Protein AF-0000000080322362 (afdb_homodimer)

pLDDT: mean 97.37, std 2.33, range [83.12, 98.94]

InterPro domains:
  IPR000878 Tetrapyrrole methylase [PF00590] (1-185)
  IPR012382 Precorrin-2 C(20)-methyltransferase [PIRSF036427] (1-195)
  IPR012382 Precorrin-2 C(20)-methyltransferase [cd11645] (5-193)
  IPR014777 Tetrapyrrole methylase, subdomain 1 [G3DSA:3.40.1010.10] (1-113)
  IPR035996 Tetrapyrrole methylase superfamily [SSF53790] (1-180)

Foldseek 3Di:
DEEEAECEAQALVQGDPVNLVLLQPFPAEEEEDDSQVVSSCVRPVHHHYDYQDPPCNLVSLLVVLVVCLPQQVPTGYYYYYYFFCVPPHSVVSNVVSSCVVHVPRDYYYDGGHHPVRVVCVVVVNDDPDDDDDADPVGDDDFKDKDAQCQQQVVVCVVLVVVPWDKWKWAQVVHPPTDIGDTDRGGGSRMMIMTGD/DEEEAECEAQALVQGDPVNLVLLQPFPAEEEEDDSQVVSSCVRPVHHHYDYQDPPCNLVSLLVVLVVCLPQQVPTGYYYYYYFFCVPPHSVVSNVVSSCVVHVPRDYYYDGGHHPVRVVCVVVVHDDPDDDDDADPVGDDDFKDKDAQCQQQVVVCVVLVVVVWDKWKWAQVVHPPTDIGDTDRGGGSRMMMMTGD

Sequence (392 aa):
MLYGVSIGPGDPKLLTVRAVEVIRGADEVIVPGKLAERVVREYRRDVRVVEFPMGRADEVVAELSEELAERCISEDVAFCALGDVMFFSTFQDIFREVRRRNPSAPVEMIPGVPSFTAVFSKIGVFVDAPLRMVTQDEWEERFVVVMKAKNSGEIAEKLEELGFRVVEAEKMYMDGEYIGKPKEKSSYFTLVVGWRMLYGVSIGPGDPKLLTVRAVEVIRGADEVIVPGKLAERVVREYRRDVRVVEFPMGRADEVVAELSEELAERCISEDVAFCALGDVMFFSTFQDIFREVRRRNPSAPVEMIPGVPSFTAVFSKIGVFVDAPLRMVTQDEWEERFVVVMKAKNSGEIAEKLEELGFRVVEAEKMYMDGEYIGKPKEKSSYFTLVVGWR

Radius of gyration: 20.66 Å; Cα contacts (8 Å, |Δi|>4): 965; chains: 2; bounding box: 49×57×48 Å

Solvent-accessible surface area (backbone atoms only — not comparable to full-atom values): 19192 Å² total; per-residue (Å²): 45,35,31,40,27,9,41,5,52,40,35,58,46,44,20,18,45,47,41,51,52,49,59,60,66,34,77,40,38,34,20,67,34,66,69,34,40,61,32,47,45,78,69,36,80,80,61,46,74,42,72,69,50,89,93,43,38,67,57,46,37,53,54,51,17,58,53,44,36,59,44,17,70,83,35,39,35,31,42,36,34,62,14,21,35,44,50,72,34,75,54,50,59,32,50,53,49,16,39,71,74,25,76,77,51,47,71,47,56,41,61,28,22,32,50,86,64,40,48,32,40,74,71,69,50,73,42,81,60,12,38,35,41,27,39,73,88,40,75,64,75,29,31,38,32,29,33,55,19,35,50,27,32,62,54,42,52,57,42,40,75,72,60,27,50,67,38,22,37,30,33,56,62,39,88,77,55,45,75,43,76,56,41,73,70,51,52,66,59,16,35,34,40,31,40,95,45,33,32,40,27,8,40,4,52,41,37,57,46,45,19,18,45,48,40,51,53,47,60,61,65,34,76,41,37,36,19,66,35,67,70,34,40,62,33,48,44,79,68,36,80,81,61,45,74,43,73,70,50,87,96,42,37,65,58,46,38,53,53,51,18,59,53,45,37,59,46,16,72,82,34,37,35,31,41,36,34,62,14,20,36,45,51,74,34,74,54,50,59,33,51,52,48,17,40,70,76,25,76,77,49,47,70,47,55,40,61,28,23,32,52,85,62,41,47,32,40,76,70,69,50,71,41,79,60,12,37,34,41,28,39,73,88,40,76,64,76,30,31,38,34,28,33,55,19,32,49,24,30,64,54,42,52,57,42,40,75,73,59,26,49,66,39,23,38,28,32,56,62,39,89,78,54,45,74,44,74,54,42,72,70,50,54,67,58,16,36,35,40,32,39,96

Nearest PDB structures (foldseek):
  1pjq-assembly1_A  TM=5.247E-01  e=2.764E-10  Salmonella enterica subsp. enterica serovar Typhimurium
  1pjt-assembly1_A  TM=5.081E-01  e=4.865E-09  Salmonella enterica subsp. enterica serovar Typhimurium
  6pr4-assembly1_B  TM=5.153E-01  e=2.246E-08  Salmonella enterica subsp. enterica serovar Typhimurium
  1pjq-assembly1_B  TM=4.805E-01  e=2.742E-09  Salmonella enterica subsp. enterica serovar Typhimurium
  1s4d-assembly3_F  TM=5.288E-01  e=3.986E-08  Pseudomonas denitrificans (nom. rej.)

Structure (mmCIF, N/CA/C/O backbone):
data_AF-0000000080322362-model_v1
#
loop_
_entity.id
_entity.type
_entity.pdbx_description
1 polymer 'Precorrin-2 methylase'
#
loop_
_atom_site.group_PDB
_atom_site.id
_atom_site.type_symbol
_atom_site.label_atom_id
_atom_site.label_alt_id
_atom_site.label_comp_id
_atom_site.label_asym_id
_atom_site.label_entity_id
_atom_site.label_seq_id
_atom_site.pdbx_PDB_ins_code
_atom_site.Cartn_x
_atom_site.Cartn_y
_atom_site.Cartn_z
_atom_site.occupancy
_atom_site.B_iso_or_equiv
_atom_site.auth_seq_id
_atom_site.auth_comp_id
_atom_site.auth_asym_id
_atom_site.auth_atom_id
_atom_site.pdbx_PDB_model_num
ATOM 1 N N . MET A 1 1 ? 8.195 13.789 18.906 1 97.56 1 MET A N 1
ATOM 2 C CA . MET A 1 1 ? 8.07 13.391 17.5 1 97.56 1 MET A CA 1
ATOM 3 C C . MET A 1 1 ? 6.602 13.273 17.109 1 97.56 1 MET A C 1
ATOM 5 O O . MET A 1 1 ? 5.781 12.781 17.891 1 97.56 1 MET A O 1
ATOM 9 N N . LEU A 1 2 ? 6.242 13.844 16.016 1 98.69 2 LEU A N 1
ATOM 10 C CA . LEU A 1 2 ? 4.934 13.609 15.406 1 98.69 2 LEU A CA 1
ATOM 11 C C . LEU A 1 2 ? 4.996 12.461 14.406 1 98.69 2 LEU A C 1
ATOM 13 O O . LEU A 1 2 ? 5.789 12.492 13.461 1 98.69 2 LEU A O 1
ATOM 17 N N . TYR A 1 3 ? 4.184 11.438 14.633 1 98.88 3 TYR A 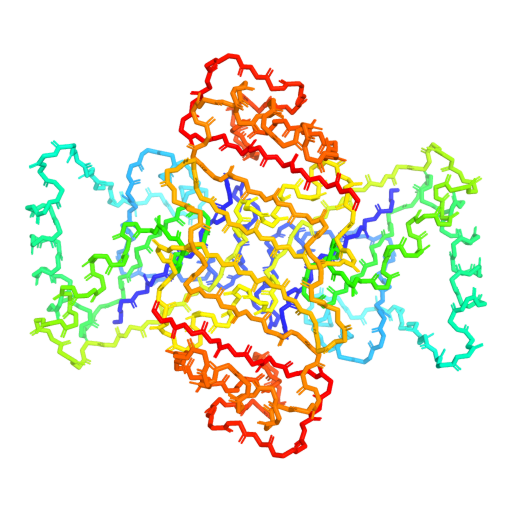N 1
ATOM 18 C CA . TYR A 1 3 ? 4.082 10.312 13.719 1 98.88 3 TYR A CA 1
ATOM 19 C C . TYR A 1 3 ? 2.803 10.391 12.891 1 98.88 3 TYR A C 1
ATOM 21 O O . TYR A 1 3 ? 1.707 10.508 13.445 1 98.88 3 TYR A O 1
ATOM 29 N N . GLY A 1 4 ? 2.93 10.469 11.594 1 98.81 4 GLY A N 1
ATOM 30 C CA . GLY A 1 4 ? 1.824 10.094 10.727 1 98.81 4 GLY A CA 1
ATOM 31 C C . GLY A 1 4 ? 1.734 8.602 10.492 1 98.81 4 GLY A C 1
ATOM 32 O O . GLY A 1 4 ? 2.576 8.023 9.797 1 98.81 4 GLY A O 1
ATOM 33 N N . VAL A 1 5 ? 0.712 7.941 11 1 98.94 5 VAL A N 1
ATOM 34 C CA . VAL A 1 5 ? 0.651 6.484 11.008 1 98.94 5 VAL A CA 1
ATOM 35 C C . VAL A 1 5 ? -0.468 6.012 10.086 1 98.94 5 VAL A C 1
ATOM 37 O O . VAL A 1 5 ? -1.621 6.418 10.234 1 98.94 5 VAL A O 1
ATOM 40 N N . SER A 1 6 ? -0.124 5.16 9.141 1 98.94 6 SER A N 1
ATOM 41 C CA . SER A 1 6 ? -1.104 4.523 8.258 1 98.94 6 SER A CA 1
ATOM 42 C C . SER A 1 6 ? -1.713 3.289 8.914 1 98.94 6 SER A C 1
ATOM 44 O O . SER A 1 6 ? -0.99 2.406 9.383 1 98.94 6 SER A O 1
ATOM 46 N N . ILE A 1 7 ? -3.029 3.234 8.898 1 98.88 7 ILE A N 1
ATOM 47 C CA . ILE A 1 7 ? -3.621 2.125 9.641 1 98.88 7 ILE A CA 1
ATOM 48 C C . ILE A 1 7 ? -4.391 1.217 8.688 1 98.88 7 ILE A C 1
ATOM 50 O O . ILE A 1 7 ? -5.199 0.392 9.117 1 98.88 7 ILE A O 1
ATOM 54 N N . GLY A 1 8 ? -4.164 1.37 7.367 1 98.62 8 GLY A N 1
ATOM 55 C CA . GLY A 1 8 ? -4.711 0.455 6.379 1 98.62 8 GLY A CA 1
ATOM 56 C C . GLY A 1 8 ? -6.176 0.711 6.078 1 98.62 8 GLY A C 1
ATOM 57 O O . GLY A 1 8 ? -6.738 1.718 6.516 1 98.62 8 GLY A O 1
ATOM 58 N N . PRO A 1 9 ? -6.766 -0.18 5.363 1 98.38 9 PRO A N 1
ATOM 59 C CA . PRO A 1 9 ? -8.078 0.1 4.77 1 98.38 9 PRO A CA 1
ATOM 60 C C . PRO A 1 9 ? -9.227 -0.178 5.734 1 98.38 9 PRO A C 1
ATOM 62 O O . PRO A 1 9 ? -10.375 0.187 5.453 1 98.38 9 PRO A O 1
ATOM 65 N N . GLY A 1 10 ? -8.961 -0.815 6.859 1 98.19 10 GLY A N 1
ATOM 66 C CA . GLY A 1 10 ? -10.086 -1.022 7.754 1 98.19 10 GLY A CA 1
ATOM 67 C C . GLY A 1 10 ? -9.883 -2.178 8.719 1 98.19 10 GLY A C 1
ATOM 68 O O . GLY A 1 10 ? -10.281 -2.104 9.883 1 98.19 10 GLY A O 1
ATOM 69 N N . ASP A 1 11 ? -9.32 -3.277 8.234 1 98.5 11 ASP A N 1
ATOM 70 C CA . ASP A 1 11 ? -9 -4.434 9.07 1 98.5 11 ASP A CA 1
ATOM 71 C C . ASP A 1 11 ? -7.801 -4.148 9.969 1 98.5 11 ASP A C 1
ATOM 73 O O . ASP A 1 11 ? -6.699 -3.889 9.477 1 98.5 11 ASP A O 1
ATOM 77 N N . PRO A 1 12 ? -7.996 -4.246 11.281 1 98.69 12 PRO A N 1
ATOM 78 C CA . PRO A 1 12 ? -6.879 -3.957 12.188 1 98.69 12 PRO A CA 1
ATOM 79 C C . PRO A 1 12 ? -5.668 -4.852 11.93 1 98.69 12 PRO A C 1
ATOM 81 O O . PRO A 1 12 ? -4.539 -4.473 12.25 1 98.69 12 PRO A O 1
ATOM 84 N N . LYS A 1 13 ? -5.855 -5.945 11.312 1 98.75 13 LYS A N 1
ATOM 85 C CA . LYS A 1 13 ? -4.75 -6.867 11.078 1 98.75 13 LYS A CA 1
ATOM 86 C C . LYS A 1 13 ? -3.916 -6.426 9.875 1 98.75 13 LYS A C 1
ATOM 88 O O . LYS A 1 13 ? -2.857 -6.996 9.602 1 98.75 13 LYS A O 1
ATOM 93 N N . LEU A 1 14 ? -4.391 -5.363 9.219 1 98.88 14 LEU A N 1
ATOM 94 C CA . LEU A 1 14 ? -3.637 -4.887 8.062 1 98.88 14 LEU A CA 1
ATOM 95 C C . LEU A 1 14 ? -2.768 -3.691 8.43 1 98.88 14 LEU A C 1
ATOM 97 O O . LEU A 1 14 ? -2.178 -3.051 7.559 1 98.88 14 LEU A O 1
ATOM 101 N N . LEU A 1 15 ? -2.672 -3.352 9.75 1 98.94 15 LEU A N 1
ATOM 102 C CA . LEU A 1 15 ? -1.621 -2.451 10.211 1 98.94 15 LEU A CA 1
ATOM 103 C C . LEU A 1 15 ? -0.253 -3.121 10.117 1 98.94 15 LEU A C 1
ATOM 105 O O . LEU A 1 15 ? -0.138 -4.336 10.305 1 98.94 15 LEU A O 1
ATOM 109 N N . THR A 1 16 ? 0.764 -2.346 9.797 1 98.94 16 THR A N 1
ATOM 110 C CA . THR A 1 16 ? 2.123 -2.873 9.836 1 98.94 16 THR A CA 1
ATOM 111 C C . THR A 1 16 ? 2.586 -3.068 11.281 1 98.94 16 THR A C 1
ATOM 113 O O . THR A 1 16 ? 2.039 -2.461 12.203 1 98.94 16 THR A O 1
ATOM 116 N N . VAL A 1 17 ? 3.561 -3.869 11.43 1 98.94 17 VAL A N 1
ATOM 117 C CA . VAL A 1 17 ? 4.18 -4.066 12.734 1 98.94 17 VAL A CA 1
ATOM 118 C C . VAL A 1 17 ? 4.688 -2.732 13.273 1 98.94 17 VAL A C 1
ATOM 120 O O . VAL A 1 17 ? 4.488 -2.412 14.445 1 98.94 17 VAL A O 1
ATOM 123 N N . ARG A 1 18 ? 5.277 -1.915 12.391 1 98.94 18 ARG A N 1
ATOM 124 C CA . ARG A 1 18 ? 5.785 -0.606 12.789 1 98.94 18 ARG A CA 1
ATOM 125 C C . ARG A 1 18 ? 4.652 0.295 13.273 1 98.94 18 ARG A C 1
ATOM 127 O O . ARG A 1 18 ? 4.801 1.008 14.266 1 98.94 18 ARG A O 1
ATOM 134 N N . ALA A 1 19 ? 3.555 0.282 12.578 1 98.94 19 ALA A N 1
ATOM 135 C CA . ALA A 1 19 ? 2.402 1.08 12.992 1 98.94 19 ALA A CA 1
ATOM 136 C C . ALA A 1 19 ? 1.937 0.691 14.391 1 98.94 19 ALA A C 1
ATOM 138 O O . ALA A 1 19 ? 1.702 1.557 15.234 1 98.94 19 ALA A O 1
ATOM 139 N N . VAL A 1 20 ? 1.848 -0.595 14.617 1 98.94 20 VAL A N 1
ATOM 140 C CA . VAL A 1 20 ? 1.398 -1.097 15.914 1 98.94 20 VAL A CA 1
ATOM 141 C C . VAL A 1 20 ? 2.377 -0.666 17 1 98.94 20 VAL A C 1
ATOM 143 O O . VAL A 1 20 ? 1.965 -0.221 18.078 1 98.94 20 VAL A O 1
ATOM 146 N N . GLU A 1 21 ? 3.668 -0.773 16.75 1 98.88 21 GLU A N 1
ATOM 147 C CA . GLU A 1 21 ? 4.691 -0.363 17.719 1 98.88 21 GLU A CA 1
ATOM 148 C C . GLU A 1 21 ? 4.531 1.105 18.094 1 98.88 21 GLU A C 1
ATOM 150 O O . GLU A 1 21 ? 4.578 1.451 19.281 1 98.88 21 GLU A O 1
ATOM 155 N N . VAL A 1 22 ? 4.32 1.966 17.125 1 98.94 22 VAL A N 1
ATOM 156 C CA . VAL A 1 22 ? 4.191 3.4 17.359 1 98.94 22 VAL A CA 1
ATOM 157 C C . VAL A 1 22 ? 2.918 3.684 18.141 1 98.94 22 VAL A C 1
ATOM 159 O O . VAL A 1 22 ? 2.934 4.457 19.109 1 98.94 22 VAL A O 1
ATOM 162 N N . ILE A 1 23 ? 1.836 3.031 17.766 1 98.94 23 ILE A N 1
ATOM 163 C CA . ILE A 1 23 ? 0.546 3.236 18.406 1 98.94 23 ILE A CA 1
ATOM 164 C C . ILE A 1 23 ? 0.645 2.854 19.891 1 98.94 23 ILE A C 1
ATOM 166 O O . ILE A 1 23 ? 0.172 3.588 20.75 1 98.94 23 ILE A O 1
ATOM 170 N N . ARG A 1 24 ? 1.284 1.778 20.172 1 98.88 24 ARG A N 1
ATOM 171 C CA . ARG A 1 24 ? 1.4 1.29 21.547 1 98.88 24 ARG A CA 1
ATOM 172 C C . ARG A 1 24 ? 2.355 2.16 22.344 1 98.88 24 ARG A C 1
ATOM 174 O O . ARG A 1 24 ? 2.176 2.326 23.562 1 98.88 24 ARG A O 1
ATOM 181 N N . GLY A 1 25 ? 3.305 2.74 21.734 1 98.56 25 GLY A N 1
ATOM 182 C CA . GLY A 1 25 ? 4.391 3.391 22.453 1 98.56 25 GLY A CA 1
ATOM 183 C C . GLY A 1 25 ? 4.215 4.895 22.562 1 98.56 25 GLY A C 1
ATOM 184 O O . GLY A 1 25 ? 4.871 5.543 23.375 1 98.56 25 GLY A O 1
ATOM 185 N N . ALA A 1 26 ? 3.389 5.535 21.766 1 98.75 26 ALA A N 1
ATOM 186 C CA . ALA A 1 26 ? 3.244 6.988 21.719 1 98.75 26 ALA A CA 1
ATOM 187 C C . ALA A 1 26 ? 2.666 7.52 23.031 1 98.75 26 ALA A C 1
ATOM 189 O O . ALA A 1 26 ? 1.936 6.809 23.734 1 98.75 26 ALA A O 1
ATOM 190 N N . ASP A 1 27 ? 3.039 8.781 23.344 1 98.75 27 ASP A N 1
ATOM 191 C CA . ASP A 1 27 ? 2.455 9.445 24.5 1 98.75 27 ASP A CA 1
ATOM 192 C C . ASP A 1 27 ? 0.972 9.734 24.281 1 98.75 27 ASP A C 1
ATOM 194 O O . ASP A 1 27 ? 0.179 9.695 25.219 1 98.75 27 ASP A O 1
ATOM 198 N N . GLU A 1 28 ? 0.574 9.984 23.078 1 98.81 28 GLU A N 1
ATOM 199 C CA . GLU A 1 28 ? -0.819 10.188 22.688 1 98.81 28 GLU A CA 1
ATOM 200 C C . GLU A 1 28 ? -1.082 9.672 21.281 1 98.81 28 GLU A C 1
ATOM 202 O O . GLU A 1 28 ? -0.23 9.797 20.391 1 98.81 28 GLU A O 1
ATOM 207 N N . VAL A 1 29 ? -2.268 9.125 21.109 1 98.88 29 VAL A N 1
ATOM 208 C CA . VAL A 1 29 ? -2.74 8.68 19.797 1 98.88 29 VAL A CA 1
ATOM 209 C C . VAL A 1 29 ? -3.994 9.461 19.406 1 98.88 29 VAL A C 1
ATOM 211 O O . VAL A 1 29 ? -4.953 9.523 20.188 1 98.88 29 VAL A O 1
ATOM 214 N N . ILE A 1 30 ? -3.951 10.102 18.266 1 98.81 30 ILE A N 1
ATOM 215 C CA . ILE A 1 30 ? -5.059 10.883 17.734 1 98.81 30 ILE A CA 1
ATOM 216 C C . ILE A 1 30 ? -5.578 10.227 16.453 1 98.81 30 ILE A C 1
ATOM 218 O O . ILE A 1 30 ? -4.793 9.773 15.609 1 98.81 30 ILE A O 1
ATOM 222 N N . VAL A 1 31 ? -6.918 10.125 16.297 1 98.69 31 VAL A N 1
ATOM 223 C CA . VAL A 1 31 ? -7.52 9.57 15.086 1 98.69 31 VAL A CA 1
ATOM 224 C C . VAL A 1 31 ? -8.602 10.516 14.562 1 98.69 31 VAL A C 1
ATOM 226 O O . VAL A 1 31 ? -9.32 11.141 15.352 1 98.69 31 VAL A O 1
ATOM 229 N N . PRO A 1 32 ? -8.664 10.609 13.234 1 97.62 32 PRO A N 1
ATOM 230 C CA . PRO A 1 32 ? -9.742 11.391 12.633 1 97.62 32 PRO A CA 1
ATOM 231 C C . PRO A 1 32 ? -11.023 10.586 12.445 1 97.62 32 PRO A C 1
ATOM 233 O O . PRO A 1 32 ? -11.18 9.891 11.438 1 97.62 32 PRO A O 1
ATOM 236 N N . GLY A 1 33 ? -11.938 10.617 13.383 1 95.06 33 GLY A N 1
ATOM 237 C CA . GLY A 1 33 ? -13.258 10.031 13.203 1 95.06 33 GLY A CA 1
ATOM 238 C C . GLY A 1 33 ? -13.383 8.641 13.797 1 95.06 33 GLY A C 1
ATOM 239 O O . GLY A 1 33 ? -12.398 8.07 14.273 1 95.06 33 GLY A O 1
ATOM 240 N N . LYS A 1 34 ? -14.547 8.047 13.68 1 94.88 34 LYS A N 1
ATOM 241 C CA . LYS A 1 34 ? -14.93 6.836 14.406 1 94.88 34 LYS A CA 1
ATOM 242 C C . LYS A 1 34 ? -14.391 5.586 13.711 1 94.88 34 LYS A C 1
ATOM 244 O O . LYS A 1 34 ? -14.086 4.586 14.367 1 94.88 34 LYS A O 1
ATOM 249 N N . LEU A 1 35 ? -14.328 5.648 12.453 1 95.44 35 LEU A N 1
ATOM 250 C CA . LEU A 1 35 ? -13.836 4.469 11.75 1 95.44 35 LEU A CA 1
ATOM 251 C C . LEU A 1 35 ? -12.375 4.195 12.109 1 95.44 35 LEU A C 1
ATOM 253 O O . LEU A 1 35 ? -12.008 3.057 12.398 1 95.44 35 LEU A O 1
ATOM 257 N N . ALA A 1 36 ? -11.594 5.266 12.102 1 97.81 36 ALA A N 1
ATOM 258 C CA . ALA A 1 36 ? -10.195 5.121 12.508 1 97.81 36 ALA A CA 1
ATOM 259 C C . ALA A 1 36 ? -10.094 4.691 13.969 1 97.81 36 ALA A C 1
ATOM 261 O O . ALA A 1 36 ? -9.242 3.879 14.328 1 97.81 36 ALA A O 1
ATOM 262 N N . GLU A 1 37 ? -10.984 5.234 14.75 1 98.38 37 GLU A N 1
ATOM 263 C CA . GLU A 1 37 ? -11.016 4.859 16.156 1 98.38 37 GLU A CA 1
ATOM 264 C C . GLU A 1 37 ? -11.195 3.354 16.328 1 98.38 37 GLU A C 1
ATOM 266 O O . GLU A 1 37 ? -10.469 2.719 17.094 1 98.38 37 GLU A O 1
ATOM 271 N N . ARG A 1 38 ? -12.125 2.818 15.602 1 97.56 38 ARG A N 1
ATOM 272 C CA . ARG A 1 38 ? -12.438 1.396 15.695 1 97.56 38 ARG A CA 1
ATOM 273 C C . ARG A 1 38 ? -11.211 0.545 15.367 1 97.56 38 ARG A C 1
ATOM 275 O O . ARG A 1 38 ? -10.961 -0.468 16.031 1 97.56 38 ARG A O 1
ATOM 282 N N . VAL A 1 39 ? -10.469 0.946 14.422 1 98.56 39 VAL A N 1
ATOM 283 C CA . VAL A 1 39 ? -9.297 0.199 13.977 1 98.56 39 VAL A CA 1
ATOM 284 C C . VAL A 1 39 ? -8.195 0.285 15.031 1 98.56 39 VAL A C 1
ATOM 286 O O . VAL A 1 39 ? -7.637 -0.736 15.445 1 98.56 39 VAL A O 1
ATOM 289 N N . VAL A 1 40 ? -7.961 1.464 15.562 1 98.88 40 VAL A N 1
ATOM 290 C CA . VAL A 1 40 ? -6.82 1.733 16.438 1 98.88 40 VAL A CA 1
ATOM 291 C C . VAL A 1 40 ? -7.078 1.157 17.828 1 98.88 40 VAL A C 1
ATOM 293 O O . VAL A 1 40 ? -6.148 0.719 18.5 1 98.88 40 VAL A O 1
ATOM 296 N N . ARG A 1 41 ? -8.281 1.052 18.203 1 98.31 41 ARG A N 1
ATOM 297 C CA . ARG A 1 41 ? -8.633 0.612 19.547 1 98.31 41 ARG A CA 1
ATOM 298 C C . ARG A 1 41 ? -8.297 -0.861 19.75 1 98.31 41 ARG A C 1
ATOM 300 O O . ARG A 1 41 ? -8.242 -1.343 20.891 1 98.31 41 ARG A O 1
ATOM 307 N N . GLU A 1 42 ? -8.094 -1.545 18.672 1 98.56 42 GLU A N 1
ATOM 308 C CA . GLU A 1 42 ? -7.621 -2.922 18.781 1 98.56 42 GLU A CA 1
ATOM 309 C C . GLU A 1 42 ? -6.227 -2.98 19.391 1 98.56 42 GLU A C 1
ATOM 311 O O . GLU A 1 42 ? -5.809 -4.023 19.906 1 98.56 42 GLU A O 1
ATOM 316 N N . TYR A 1 43 ? -5.508 -1.864 19.359 1 98.75 43 TYR A N 1
ATOM 317 C CA . TYR A 1 43 ? -4.117 -1.867 19.797 1 98.75 43 TYR A CA 1
ATOM 318 C C . TYR A 1 43 ? -3.9 -0.875 20.938 1 98.75 43 TYR A C 1
ATOM 320 O O . TYR A 1 43 ? -2.896 -0.943 21.641 1 98.75 43 TYR A O 1
ATOM 328 N N . ARG A 1 44 ? -4.746 0.091 21.094 1 98.38 44 ARG A N 1
ATOM 329 C CA . ARG A 1 44 ? -4.641 1.158 22.094 1 98.38 44 ARG A CA 1
ATOM 330 C C . ARG A 1 44 ? -6.02 1.618 22.547 1 98.38 44 ARG A C 1
ATOM 332 O O . ARG A 1 44 ? -6.809 2.131 21.75 1 98.38 44 ARG A O 1
ATOM 339 N N . ARG A 1 45 ? -6.324 1.541 23.797 1 97.19 45 ARG A N 1
ATOM 340 C CA . ARG A 1 45 ? -7.648 1.863 24.312 1 97.19 45 ARG A CA 1
ATOM 341 C C . ARG A 1 45 ? -7.84 3.371 24.422 1 97.19 45 ARG A C 1
ATOM 343 O O . ARG A 1 45 ? -8.906 3.895 24.078 1 97.19 45 ARG A O 1
ATOM 350 N N . ASP A 1 46 ? -6.84 4.086 24.938 1 97.94 46 ASP A N 1
ATOM 351 C CA . ASP A 1 46 ? -6.93 5.531 25.109 1 97.94 46 ASP A CA 1
ATOM 352 C C . ASP A 1 46 ? -6.539 6.27 23.828 1 97.94 46 ASP A C 1
ATOM 354 O O . ASP A 1 46 ? -5.352 6.426 23.547 1 97.94 46 ASP A O 1
ATOM 358 N N . VAL A 1 47 ? -7.465 6.664 23.062 1 98.25 47 VAL A N 1
ATOM 359 C CA . VAL A 1 47 ? -7.262 7.348 21.781 1 98.25 47 VAL A CA 1
ATOM 360 C C . VAL A 1 47 ? -8.094 8.625 21.75 1 98.25 47 VAL A C 1
ATOM 362 O O . VAL A 1 47 ? -9.242 8.641 22.203 1 98.25 47 VAL A O 1
ATOM 365 N N . ARG A 1 48 ? -7.52 9.758 21.297 1 98.62 48 ARG A N 1
ATOM 366 C CA . ARG A 1 48 ? -8.242 11.008 21.094 1 98.62 48 ARG A CA 1
ATOM 367 C C . ARG A 1 48 ? -8.883 11.047 19.719 1 98.62 48 ARG A C 1
ATOM 369 O O . ARG A 1 48 ? -8.18 11 18.703 1 98.62 48 ARG A O 1
ATOM 376 N N . VAL A 1 49 ? -10.18 11.141 19.734 1 98.31 49 VAL A N 1
ATOM 377 C CA . VAL A 1 49 ? -10.906 11.234 18.469 1 98.31 49 VAL A CA 1
ATOM 378 C C . VAL A 1 49 ? -11.141 12.703 18.109 1 98.31 49 VAL A C 1
ATOM 380 O O . VAL A 1 49 ? -11.664 13.469 18.922 1 98.31 49 VAL A O 1
ATOM 383 N N . VAL A 1 50 ? -10.664 13.094 16.938 1 97.62 50 VAL A N 1
ATOM 384 C CA . VAL A 1 50 ? -10.883 14.445 16.438 1 97.62 50 VAL A CA 1
ATOM 385 C C . VAL A 1 50 ? -11.766 14.391 15.188 1 97.62 50 VAL A C 1
ATOM 387 O O . VAL A 1 50 ? -11.492 13.625 14.258 1 97.62 50 VAL A O 1
ATOM 390 N N . GLU A 1 51 ? -12.781 15.18 15.141 1 94.62 51 GLU A N 1
ATOM 391 C CA . GLU A 1 51 ? -13.656 15.281 13.977 1 94.62 51 GLU A CA 1
ATOM 392 C C . GLU A 1 51 ? -13.289 16.484 13.109 1 94.62 51 GLU A C 1
ATOM 394 O O . GLU A 1 51 ? -12.836 17.516 13.617 1 94.62 51 GLU A O 1
ATOM 399 N N . PHE A 1 52 ? -13.422 16.266 11.867 1 92.12 52 PHE A N 1
ATOM 400 C CA . PHE A 1 52 ? -13.18 17.344 10.906 1 92.12 52 PHE A CA 1
ATOM 401 C C . PHE A 1 52 ? -14.461 17.672 10.148 1 92.12 52 PHE A C 1
ATOM 403 O O . PHE A 1 52 ? -14.633 17.281 8.992 1 92.12 52 PHE A O 1
ATOM 410 N N . PRO A 1 53 ? -15.281 18.391 10.805 1 87.69 53 PRO A N 1
ATOM 411 C CA . PRO A 1 53 ? -16.578 18.703 10.18 1 87.69 53 PRO A CA 1
ATOM 412 C C . PRO A 1 53 ? -16.422 19.609 8.953 1 87.69 53 PRO A C 1
ATOM 414 O O . PRO A 1 53 ? -15.484 20.391 8.867 1 87.69 53 PRO A O 1
ATOM 417 N N . MET A 1 54 ? -17.453 19.438 8.133 1 83.5 54 MET A N 1
ATOM 418 C CA . MET A 1 54 ? -17.484 20.297 6.949 1 83.5 54 MET A CA 1
ATOM 419 C C . MET A 1 54 ? -17.578 21.766 7.34 1 83.5 54 MET A C 1
ATOM 421 O O . MET A 1 54 ? -18.359 22.141 8.219 1 83.5 54 MET A O 1
ATOM 425 N N . GLY A 1 55 ? -16.797 22.594 6.773 1 86.31 55 GLY A N 1
ATOM 426 C CA . GLY A 1 55 ? -16.828 24.031 7 1 86.31 55 GLY A CA 1
ATOM 427 C C . GLY A 1 55 ? -15.953 24.469 8.164 1 86.31 55 GLY A C 1
ATOM 428 O O . GLY A 1 55 ? -15.68 25.656 8.328 1 86.31 55 GLY A O 1
ATOM 429 N N . ARG A 1 56 ? -15.586 23.516 8.945 1 88.19 56 ARG A N 1
ATOM 430 C CA . ARG A 1 56 ? -14.781 23.906 10.094 1 88.19 56 ARG A CA 1
ATOM 431 C C . ARG A 1 56 ? -13.484 23.109 10.148 1 88.19 56 ARG A C 1
ATOM 433 O O . ARG A 1 56 ? -12.789 23.109 11.172 1 88.19 56 ARG A O 1
ATOM 440 N N . ALA A 1 57 ? -13.172 22.453 9.164 1 90.44 57 ALA A N 1
ATOM 441 C CA . ALA A 1 57 ? -11.977 21.625 9.133 1 90.44 57 ALA A CA 1
ATOM 442 C C . ALA A 1 57 ? -10.711 22.469 9.305 1 90.44 57 ALA A C 1
ATOM 444 O O . ALA A 1 57 ? -9.781 22.062 9.992 1 90.44 57 ALA A O 1
ATOM 445 N N . ASP A 1 58 ? -10.758 23.625 8.797 1 92.19 58 ASP A N 1
ATOM 446 C CA . ASP A 1 58 ? -9.594 24.5 8.875 1 92.19 58 ASP A CA 1
ATOM 447 C C . ASP A 1 58 ? -9.336 24.953 10.312 1 92.19 58 ASP A C 1
ATOM 449 O O . ASP A 1 58 ? -8.18 25.078 10.734 1 92.19 58 ASP A O 1
ATOM 453 N N . GLU A 1 59 ? -10.375 25.188 10.938 1 94.5 59 GLU A N 1
ATOM 454 C CA . GLU A 1 59 ? -10.25 25.594 12.336 1 94.5 59 GLU A CA 1
ATOM 455 C C . GLU A 1 59 ? -9.688 24.453 13.188 1 94.5 59 GLU A C 1
ATOM 457 O O . GLU A 1 59 ? -8.852 24.688 14.062 1 94.5 59 GLU A O 1
ATOM 462 N N . VAL A 1 60 ? -10.164 23.281 12.922 1 96.12 60 VAL A N 1
ATOM 463 C CA . VAL A 1 60 ? -9.695 22.109 13.648 1 96.12 60 VAL A CA 1
ATOM 464 C C . VAL A 1 60 ? -8.211 21.891 13.383 1 96.12 60 VAL A C 1
ATOM 466 O O . VAL A 1 60 ? -7.434 21.641 14.305 1 96.12 60 VAL A O 1
ATOM 469 N N . VAL A 1 61 ? -7.793 22.047 12.148 1 97.06 61 VAL A N 1
ATOM 470 C CA . VAL A 1 61 ? -6.395 21.891 11.758 1 97.06 61 VAL A CA 1
ATOM 471 C C . VAL A 1 61 ? -5.539 22.938 12.477 1 97.06 61 VAL A C 1
ATOM 473 O O . VAL A 1 61 ? -4.48 22.609 13.023 1 97.06 61 VAL A O 1
ATOM 476 N N . ALA A 1 62 ? -6.047 24.156 12.5 1 96.5 62 ALA A N 1
ATOM 477 C CA . ALA A 1 62 ? -5.297 25.25 13.125 1 96.5 62 ALA A CA 1
ATOM 478 C C . ALA A 1 62 ? -5.082 24.984 14.609 1 96.5 62 ALA A C 1
ATOM 480 O O . ALA A 1 62 ? -3.963 25.109 15.117 1 96.5 62 ALA A O 1
ATOM 481 N N . GLU A 1 63 ? -6.094 24.547 15.227 1 96.88 63 GLU A N 1
ATOM 482 C CA . GLU A 1 63 ? -6.02 24.297 16.656 1 96.88 63 GLU A CA 1
ATOM 483 C C . GLU A 1 63 ? -5.117 23.109 16.969 1 96.88 63 GLU A C 1
ATOM 485 O O . GLU A 1 63 ? -4.242 23.188 17.844 1 96.88 63 GLU A O 1
ATOM 490 N N . LEU A 1 64 ? -5.34 22.031 16.266 1 97.62 64 LEU A N 1
ATOM 491 C CA . LEU A 1 64 ? -4.574 20.812 16.5 1 97.62 64 LEU A CA 1
ATOM 492 C C . LEU A 1 64 ? -3.1 21.016 16.172 1 97.62 64 LEU A C 1
ATOM 494 O O . LEU A 1 64 ? -2.227 20.547 16.906 1 97.62 64 LEU A O 1
ATOM 498 N N . SER A 1 65 ? -2.826 21.719 15.102 1 97.75 65 SER A N 1
ATOM 499 C CA . SER A 1 65 ? -1.443 21.922 14.68 1 97.75 65 SER A CA 1
ATOM 500 C C . SER A 1 65 ? -0.695 22.812 15.672 1 97.75 65 SER A C 1
ATOM 502 O O . SER A 1 65 ? 0.507 22.641 15.883 1 97.75 65 SER A O 1
ATOM 504 N N . GLU A 1 66 ? -1.395 23.828 16.203 1 97.44 66 GLU A N 1
ATOM 505 C CA . GLU A 1 66 ? -0.776 24.672 17.219 1 97.44 66 GLU A CA 1
ATOM 506 C C . GLU A 1 66 ? -0.323 23.859 18.422 1 97.44 66 GLU A C 1
ATOM 508 O O . GLU A 1 66 ? 0.802 24.016 18.906 1 97.44 66 GLU A O 1
ATOM 513 N N . GLU A 1 67 ? -1.158 23 18.812 1 97.81 67 GLU A N 1
ATOM 514 C CA . GLU A 1 67 ? -0.864 22.109 19.922 1 97.81 67 GLU A CA 1
ATOM 515 C C . GLU A 1 67 ? 0.287 21.156 19.594 1 97.81 67 GLU A C 1
ATOM 517 O O . GLU A 1 67 ? 1.245 21.047 20.359 1 97.81 67 GLU A O 1
ATOM 522 N N . LEU A 1 68 ? 0.294 20.547 18.438 1 98.19 68 LEU A N 1
ATOM 523 C CA . LEU A 1 68 ? 1.234 19.5 18.062 1 98.19 68 LEU A CA 1
ATOM 524 C C . LEU A 1 68 ? 2.615 20.078 17.781 1 98.19 68 LEU A C 1
ATOM 526 O O . LEU A 1 68 ? 3.633 19.453 18.094 1 98.19 68 LEU A O 1
ATOM 530 N N . ALA A 1 69 ? 2.615 21.25 17.234 1 97.75 69 ALA A N 1
ATOM 531 C CA . ALA A 1 69 ? 3.881 21.891 16.906 1 97.75 69 ALA A CA 1
ATOM 532 C C . ALA A 1 69 ? 4.738 22.094 18.156 1 97.75 69 ALA A C 1
ATOM 534 O O . ALA A 1 69 ? 5.969 22.047 18.094 1 97.75 69 ALA A O 1
ATOM 535 N N . GLU A 1 70 ? 4.109 22.219 19.25 1 96.56 70 GLU A N 1
ATOM 536 C CA . GLU A 1 70 ? 4.816 22.391 20.516 1 96.56 70 GLU A CA 1
ATOM 537 C C . GLU A 1 70 ? 5.086 21.047 21.188 1 96.56 70 GLU A C 1
ATOM 539 O O . GLU A 1 70 ? 6.207 20.781 21.609 1 96.56 70 GLU A O 1
ATOM 544 N N . ARG A 1 71 ? 4.164 20.203 21.188 1 97.19 71 ARG A N 1
ATOM 545 C CA . ARG A 1 71 ? 4.211 18.969 21.969 1 97.19 71 ARG A CA 1
ATOM 546 C C . ARG A 1 71 ? 5.176 17.969 21.359 1 97.19 71 ARG A C 1
ATOM 548 O O . ARG A 1 71 ? 5.816 17.188 22.078 1 97.19 71 ARG A O 1
ATOM 555 N N . CYS A 1 72 ? 5.332 17.984 20.094 1 95.81 72 CYS A N 1
ATOM 556 C CA . CYS A 1 72 ? 6.059 16.906 19.422 1 95.81 72 CYS A CA 1
ATOM 557 C C . CYS A 1 72 ? 7.559 17.062 19.625 1 95.81 72 CYS A C 1
ATOM 559 O O . CYS A 1 72 ? 8.336 16.172 19.25 1 95.81 72 CYS A O 1
ATOM 561 N N . ILE A 1 73 ? 7.93 18.141 20.281 1 95.62 73 ILE A N 1
ATOM 562 C CA . ILE A 1 73 ? 9.336 18.359 20.594 1 95.62 73 ILE A CA 1
ATOM 563 C C . ILE A 1 73 ? 9.734 17.469 21.766 1 95.62 73 ILE A C 1
ATOM 565 O O . ILE A 1 73 ? 10.875 17 21.844 1 95.62 73 ILE A O 1
ATOM 569 N N . SER A 1 74 ? 8.844 17.188 22.609 1 97.06 74 SER A N 1
ATOM 570 C CA . SER A 1 74 ? 9.203 16.469 23.828 1 97.06 74 SER A CA 1
ATOM 571 C C . SER A 1 74 ? 8.336 15.227 24.031 1 97.06 74 SER A C 1
ATOM 573 O O . SER A 1 74 ? 8.594 14.414 24.922 1 97.06 74 SER A O 1
ATOM 575 N N . GLU A 1 75 ? 7.316 15.078 23.219 1 98.31 75 GLU A N 1
ATOM 576 C CA . GLU A 1 75 ? 6.387 13.961 23.312 1 98.31 75 GLU A CA 1
ATOM 577 C C . GLU A 1 75 ? 6.211 13.258 21.969 1 98.31 75 GLU A C 1
ATOM 579 O O . GLU A 1 75 ? 6.289 13.898 20.922 1 98.31 75 GLU A O 1
ATOM 584 N N . ASP A 1 76 ? 6.012 11.961 22.031 1 98.75 76 ASP A N 1
ATOM 585 C CA . ASP A 1 76 ? 5.633 11.195 20.844 1 98.75 76 ASP A CA 1
ATOM 586 C C . ASP A 1 76 ? 4.117 11.195 20.656 1 98.75 76 ASP A C 1
ATOM 588 O O . ASP A 1 76 ? 3.385 10.641 21.469 1 98.75 76 ASP A O 1
ATOM 592 N N . VAL A 1 77 ? 3.693 11.82 19.578 1 98.81 77 VAL A N 1
ATOM 593 C CA . VAL A 1 77 ? 2.27 11.859 19.25 1 98.81 77 VAL A CA 1
ATOM 594 C C . VAL A 1 77 ? 2.02 11.164 17.922 1 98.81 77 VAL A C 1
ATOM 596 O O . VAL A 1 77 ? 2.682 11.469 16.922 1 98.81 77 VAL A O 1
ATOM 599 N N . ALA A 1 78 ? 1.067 10.234 17.922 1 98.88 78 ALA A N 1
ATOM 600 C CA . ALA A 1 78 ? 0.727 9.508 16.703 1 98.88 78 ALA A CA 1
ATOM 601 C C . ALA A 1 78 ? -0.628 9.945 16.156 1 98.88 78 ALA A C 1
ATOM 603 O O . ALA A 1 78 ? -1.64 9.875 16.859 1 98.88 78 ALA A O 1
ATOM 604 N N . PHE A 1 79 ? -0.629 10.5 14.992 1 98.88 79 PHE A N 1
ATOM 605 C CA . PHE A 1 79 ? -1.858 10.734 14.242 1 98.88 79 PHE A CA 1
ATOM 606 C C . PHE A 1 79 ? -2.125 9.594 13.273 1 98.88 79 PHE A C 1
ATOM 608 O O . PHE A 1 79 ? -1.388 9.414 12.297 1 98.88 79 PHE A O 1
ATOM 615 N N . CYS A 1 80 ? -3.188 8.82 13.492 1 98.88 80 CYS A N 1
ATOM 616 C CA . CYS A 1 80 ? -3.461 7.594 12.758 1 98.88 80 CYS A CA 1
ATOM 617 C C . CYS A 1 80 ? -4.621 7.789 11.789 1 98.88 80 CYS A C 1
ATOM 619 O O . CYS A 1 80 ? -5.73 8.125 12.203 1 98.88 80 CYS A O 1
ATOM 621 N N . ALA A 1 81 ? -4.359 7.562 10.547 1 98.31 81 ALA A N 1
ATOM 622 C CA . ALA A 1 81 ? -5.387 7.766 9.523 1 98.31 81 ALA A CA 1
ATOM 623 C C . ALA A 1 81 ? -5.598 6.5 8.703 1 98.31 81 ALA A C 1
ATOM 625 O O . ALA A 1 81 ? -4.664 5.727 8.484 1 98.31 81 ALA A O 1
ATOM 626 N N . LEU A 1 82 ? -6.816 6.258 8.195 1 97.62 82 LEU A N 1
ATOM 627 C CA . LEU A 1 82 ? -7.16 5.121 7.348 1 97.62 82 LEU A CA 1
ATOM 628 C C . LEU A 1 82 ? -6.352 5.145 6.055 1 97.62 82 LEU A C 1
ATOM 630 O O . LEU A 1 82 ? -5.984 6.215 5.566 1 97.62 82 LEU A O 1
ATOM 634 N N . GLY A 1 83 ? -6.117 4.004 5.539 1 97.81 83 GLY A N 1
ATOM 635 C CA . GLY A 1 83 ? -5.324 3.877 4.332 1 97.81 83 GLY A CA 1
ATOM 636 C C . GLY A 1 83 ? -3.846 4.137 4.559 1 97.81 83 GLY A C 1
ATOM 637 O O . GLY A 1 83 ? -3.232 3.533 5.441 1 97.81 83 GLY A O 1
ATOM 638 N N . ASP A 1 84 ? -3.281 4.926 3.748 1 98.75 84 ASP A N 1
ATOM 639 C CA . ASP A 1 84 ? -1.925 5.453 3.848 1 98.75 84 ASP A CA 1
ATOM 640 C C . ASP A 1 84 ? -1.939 6.969 4.047 1 98.75 84 ASP A C 1
ATOM 642 O O . ASP A 1 84 ? -2.594 7.691 3.297 1 98.75 84 ASP A O 1
ATOM 646 N N . VAL A 1 85 ? -1.243 7.453 5.066 1 98.44 85 VAL A N 1
ATOM 647 C CA . VAL A 1 85 ? -1.314 8.836 5.527 1 98.44 85 VAL A CA 1
ATOM 648 C C . VAL A 1 85 ? -0.785 9.773 4.441 1 98.44 85 VAL A C 1
ATOM 650 O O . VAL A 1 85 ? -1.019 10.984 4.484 1 98.44 85 VAL A O 1
ATOM 653 N N . MET A 1 86 ? -0.106 9.25 3.43 1 98.81 86 MET A N 1
ATOM 654 C CA . MET A 1 86 ? 0.473 10.094 2.389 1 98.81 86 MET A CA 1
ATOM 655 C C . MET A 1 86 ? -0.534 10.344 1.272 1 98.81 86 MET A C 1
ATOM 657 O O . MET A 1 86 ? -0.307 11.195 0.406 1 98.81 86 MET A O 1
ATOM 661 N N . PHE A 1 87 ? -1.678 9.656 1.244 1 98.69 87 PHE A N 1
ATOM 662 C CA . PHE A 1 87 ? -2.59 9.695 0.108 1 98.69 87 PHE A CA 1
ATOM 663 C C . PHE A 1 87 ? -3.943 10.266 0.521 1 98.69 87 PHE A C 1
ATOM 665 O O . PHE A 1 87 ? -4.711 9.602 1.223 1 98.69 87 PHE A O 1
ATOM 672 N N . PHE A 1 88 ? -4.27 11.453 0.075 1 97.25 88 PHE A N 1
ATOM 673 C CA . PHE A 1 88 ? -5.574 12.07 0.287 1 97.25 88 PHE A CA 1
ATOM 674 C C . PHE A 1 88 ? -5.957 12.031 1.762 1 97.25 88 PHE A C 1
ATOM 676 O O . PHE A 1 88 ? -7.09 11.695 2.105 1 97.25 88 PHE A O 1
ATOM 683 N N . SER A 1 89 ? -5.039 12.344 2.58 1 96.06 89 SER A N 1
ATOM 684 C CA . SER A 1 89 ? -5.227 12.227 4.023 1 96.06 89 SER A CA 1
ATOM 685 C C . SER A 1 89 ? -5.406 13.602 4.668 1 96.06 89 SER A C 1
ATOM 687 O O . SER A 1 89 ? -4.773 14.57 4.262 1 96.06 89 SER A O 1
ATOM 689 N N . THR A 1 90 ? -6.227 13.578 5.707 1 92.31 90 THR A N 1
ATOM 690 C CA . THR A 1 90 ? -6.375 14.773 6.535 1 92.31 90 THR A CA 1
ATOM 691 C C . THR A 1 90 ? -5.059 15.117 7.227 1 92.31 90 THR A C 1
ATOM 693 O O . THR A 1 90 ? -4.789 16.281 7.516 1 92.31 90 THR A O 1
ATOM 696 N N . PHE A 1 91 ? -4.199 14.18 7.379 1 97.56 91 PHE A N 1
ATOM 697 C CA . PHE A 1 91 ? -2.922 14.391 8.047 1 97.56 91 PHE A CA 1
ATOM 698 C C . PHE A 1 91 ? -2.068 15.398 7.289 1 97.56 91 PHE A C 1
ATOM 700 O O . PHE A 1 91 ? -1.262 16.109 7.887 1 97.56 91 PHE A O 1
ATOM 707 N N . GLN A 1 92 ? -2.26 15.469 5.926 1 97.56 92 GLN A N 1
ATOM 708 C CA . GLN A 1 92 ? -1.47 16.375 5.105 1 97.56 92 GLN A CA 1
ATOM 709 C C . GLN A 1 92 ? -1.612 17.828 5.586 1 97.56 92 GLN A C 1
ATOM 711 O O . GLN A 1 92 ? -0.623 18.547 5.68 1 97.56 92 GLN A O 1
ATOM 716 N N . ASP A 1 93 ? -2.816 18.188 5.918 1 96.44 93 ASP A N 1
ATOM 717 C CA . ASP A 1 93 ? -3.076 19.562 6.375 1 96.44 93 ASP A CA 1
ATOM 718 C C . ASP A 1 93 ? -2.457 19.797 7.746 1 96.44 93 ASP A C 1
ATOM 720 O O . ASP A 1 93 ? -1.896 20.875 7.996 1 96.44 93 ASP A O 1
ATOM 724 N N . ILE A 1 94 ? -2.537 18.766 8.602 1 97.56 94 ILE A N 1
ATOM 725 C CA . ILE A 1 94 ? -1.938 18.859 9.93 1 97.56 94 ILE A CA 1
ATOM 726 C C . ILE A 1 94 ? -0.423 19 9.805 1 97.56 94 ILE A C 1
ATOM 728 O O . ILE A 1 94 ? 0.177 19.891 10.406 1 97.56 94 ILE A O 1
ATOM 732 N N . PHE A 1 95 ? 0.148 18.172 9.008 1 98.19 95 PHE A N 1
ATOM 733 C CA . PHE A 1 95 ? 1.589 18.172 8.781 1 98.19 95 PHE A CA 1
ATOM 734 C C . PHE A 1 95 ? 2.064 19.531 8.289 1 98.19 95 PHE A C 1
ATOM 736 O O . PHE A 1 95 ? 3.018 20.094 8.828 1 98.19 95 PHE A O 1
ATOM 743 N N . ARG A 1 96 ? 1.392 20.047 7.27 1 97.38 96 ARG A N 1
ATOM 744 C CA . ARG A 1 96 ? 1.796 21.312 6.664 1 97.38 96 ARG A CA 1
ATOM 745 C C . ARG A 1 96 ? 1.738 22.453 7.676 1 97.38 96 ARG A C 1
ATOM 747 O O . ARG A 1 96 ? 2.658 23.266 7.75 1 97.38 96 ARG A O 1
ATOM 754 N N . GLU A 1 97 ? 0.673 22.469 8.422 1 97.75 97 GLU A N 1
ATOM 755 C CA . GLU A 1 97 ? 0.496 23.547 9.391 1 97.75 97 GLU A CA 1
ATOM 756 C C . GLU A 1 97 ? 1.481 23.422 10.547 1 97.75 97 GLU A C 1
ATOM 758 O O . GLU A 1 97 ? 2.025 24.422 11.023 1 97.75 97 GLU A O 1
ATOM 763 N N . VAL A 1 98 ? 1.794 22.172 11 1 98.06 98 VAL A N 1
ATOM 764 C CA . VAL A 1 98 ? 2.787 21.938 12.047 1 98.06 98 VAL A CA 1
ATOM 765 C C . VAL A 1 98 ? 4.156 22.422 11.57 1 98.06 98 VAL A C 1
ATOM 767 O O . VAL A 1 98 ? 4.863 23.125 12.289 1 98.06 98 VAL A O 1
ATOM 770 N N . ARG A 1 99 ? 4.461 22.031 10.328 1 96.81 99 ARG A N 1
ATOM 771 C CA . ARG A 1 99 ? 5.758 22.406 9.766 1 96.81 99 ARG A CA 1
ATOM 772 C C . ARG A 1 99 ? 5.863 23.922 9.617 1 96.81 99 ARG A C 1
ATOM 774 O O . ARG A 1 99 ? 6.938 24.484 9.812 1 96.81 99 ARG A O 1
ATOM 781 N N . ARG A 1 100 ? 4.785 24.547 9.234 1 97.19 100 ARG A N 1
ATOM 782 C CA . ARG A 1 100 ? 4.758 26 9.102 1 97.19 100 ARG A CA 1
ATOM 783 C C . ARG A 1 100 ? 5.023 26.672 10.445 1 97.19 100 ARG A C 1
ATOM 785 O O . ARG A 1 100 ? 5.781 27.641 10.516 1 97.19 100 ARG A O 1
ATOM 792 N N . ARG A 1 101 ? 4.508 26.141 11.477 1 97.19 101 ARG A N 1
ATOM 793 C CA . ARG A 1 101 ? 4.602 26.719 12.812 1 97.19 101 ARG A CA 1
ATOM 794 C C . ARG A 1 101 ? 5.949 26.406 13.453 1 97.19 101 ARG A C 1
ATOM 796 O O . ARG A 1 101 ? 6.504 27.234 14.188 1 97.19 101 ARG A O 1
ATOM 803 N N . ASN A 1 102 ? 6.398 25.188 13.195 1 97.5 102 ASN A N 1
ATOM 804 C CA . ASN A 1 102 ? 7.672 24.719 13.742 1 97.5 102 ASN A CA 1
ATOM 805 C C . ASN A 1 102 ? 8.445 23.891 12.719 1 97.5 102 ASN A C 1
ATOM 807 O O . ASN A 1 102 ? 8.367 22.656 12.734 1 97.5 102 ASN A O 1
ATOM 811 N N . PRO A 1 103 ? 9.242 24.531 11.945 1 95.81 103 PRO A N 1
ATOM 812 C CA . PRO A 1 103 ? 9.969 23.844 10.875 1 95.81 103 PRO A CA 1
ATOM 813 C C . PRO A 1 103 ? 10.906 22.75 11.391 1 95.81 103 PRO A C 1
ATOM 815 O O . PRO A 1 103 ? 11.305 21.875 10.633 1 95.81 103 PRO A O 1
ATOM 818 N N . SER A 1 104 ? 11.195 22.797 12.633 1 94.88 104 SER A N 1
ATOM 819 C CA . SER A 1 104 ? 12.141 21.844 13.195 1 94.88 104 SER A CA 1
ATOM 820 C C . SER A 1 104 ? 11.422 20.672 13.867 1 94.88 104 SER A C 1
ATOM 822 O O . SER A 1 104 ? 12.062 19.766 14.391 1 94.88 104 SER A O 1
ATOM 824 N N . ALA A 1 105 ? 10.109 20.75 13.883 1 96.06 105 ALA A N 1
ATOM 825 C CA . ALA A 1 105 ? 9.352 19.672 14.492 1 96.06 105 ALA A CA 1
ATOM 826 C C . ALA A 1 105 ? 9.734 18.328 13.867 1 96.06 105 ALA A C 1
ATOM 828 O O . ALA A 1 105 ? 9.711 18.172 12.648 1 96.06 105 ALA A O 1
ATOM 829 N N . PRO A 1 106 ? 10.188 17.359 14.68 1 97 106 PRO A N 1
ATOM 830 C CA . PRO A 1 106 ? 10.469 16.047 14.125 1 97 106 PRO A CA 1
ATOM 831 C C . PRO A 1 106 ? 9.203 15.297 13.703 1 97 106 PRO A C 1
ATOM 833 O O . PRO A 1 106 ? 8.234 15.227 14.469 1 97 106 PRO A O 1
ATOM 836 N N . VAL A 1 107 ? 9.203 14.867 12.477 1 98 107 VAL A N 1
ATOM 837 C CA . VAL A 1 107 ? 8.055 14.141 11.945 1 98 107 VAL A CA 1
ATOM 838 C C . VAL A 1 107 ? 8.516 12.859 11.258 1 98 107 VAL A C 1
ATOM 840 O O . VAL A 1 107 ? 9.539 12.859 10.562 1 98 107 VAL A O 1
ATOM 843 N N . GLU A 1 108 ? 7.836 11.758 11.453 1 98.12 108 GLU A N 1
ATOM 844 C CA . GLU A 1 108 ? 8.055 10.492 10.758 1 98.12 108 GLU A CA 1
ATOM 845 C C . GLU A 1 108 ? 6.754 9.945 10.18 1 98.12 108 GLU A C 1
ATOM 847 O O . GLU A 1 108 ? 5.727 9.922 10.867 1 98.12 108 GLU A O 1
ATOM 852 N N . MET A 1 109 ? 6.824 9.625 8.961 1 98.69 109 MET A N 1
ATOM 853 C CA . MET A 1 109 ? 5.672 9.008 8.312 1 98.69 109 MET A CA 1
ATOM 854 C C . MET A 1 109 ? 5.844 7.496 8.227 1 98.69 109 MET A C 1
ATOM 856 O O . MET A 1 109 ? 6.887 7.012 7.777 1 98.69 109 MET A O 1
ATOM 860 N N . ILE A 1 110 ? 4.891 6.746 8.656 1 98.88 110 ILE A N 1
ATOM 861 C CA . ILE A 1 110 ? 4.875 5.289 8.562 1 98.88 110 ILE A CA 1
ATOM 862 C C . ILE A 1 110 ? 3.928 4.855 7.441 1 98.88 110 ILE A C 1
ATOM 864 O O . ILE A 1 110 ? 2.709 5.02 7.555 1 98.88 110 ILE A O 1
ATOM 868 N N . PRO A 1 111 ? 4.457 4.305 6.352 1 98.88 111 PRO A N 1
ATOM 869 C CA . PRO A 1 111 ? 3.592 3.9 5.242 1 98.88 111 PRO A CA 1
ATOM 870 C C . PRO A 1 111 ? 2.689 2.721 5.598 1 98.88 111 PRO A C 1
ATOM 872 O O . PRO A 1 111 ? 2.936 2.027 6.586 1 98.88 111 PRO A O 1
ATOM 875 N N . GLY A 1 112 ? 1.638 2.545 4.93 1 98.88 112 GLY A N 1
ATOM 876 C CA . GLY A 1 112 ? 0.688 1.465 5.148 1 98.88 112 GLY A CA 1
ATOM 877 C C . GLY A 1 112 ? 0.041 0.972 3.8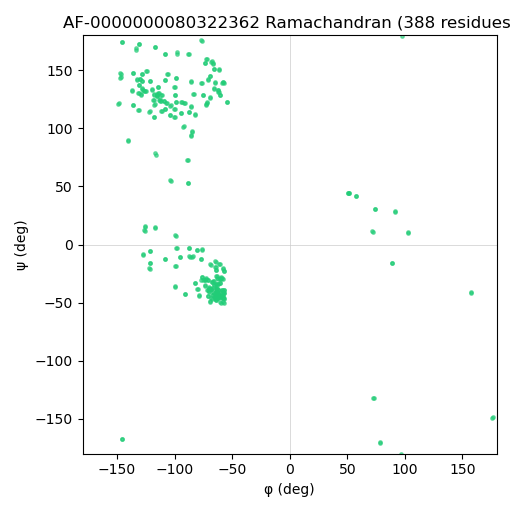69 1 98.88 112 GLY A C 1
ATOM 878 O O . GLY A 1 112 ? 0.551 1.219 2.773 1 98.88 112 GLY A O 1
ATOM 879 N N . VAL A 1 113 ? -1.027 0.178 3.973 1 98.94 113 VAL A N 1
ATOM 880 C CA . VAL A 1 113 ? -1.722 -0.46 2.859 1 98.94 113 VAL A CA 1
ATOM 881 C C . VAL A 1 113 ? -2.873 0.426 2.391 1 98.94 113 VAL A C 1
ATOM 883 O O . VAL A 1 113 ? -3.939 0.45 3.012 1 98.94 113 VAL A O 1
ATOM 886 N N . PRO A 1 114 ? -2.707 1.144 1.326 1 98.62 114 PRO A N 1
ATOM 887 C CA . PRO A 1 114 ? -3.834 1.955 0.863 1 98.62 114 PRO A CA 1
ATOM 888 C C . PRO A 1 114 ? -4.938 1.118 0.222 1 98.62 114 PRO A C 1
ATOM 890 O O . PRO A 1 114 ? -4.68 0.018 -0.272 1 98.62 114 PRO A O 1
ATOM 893 N N . SER A 1 115 ? -6.113 1.641 0.226 1 98.5 115 SER A N 1
ATOM 894 C CA . SER A 1 115 ? -7.266 0.899 -0.276 1 98.5 115 SER A CA 1
ATOM 895 C C . SER A 1 115 ? -7.129 0.61 -1.768 1 98.5 115 SER A C 1
ATOM 897 O O . SER A 1 115 ? -7.535 -0.455 -2.238 1 98.5 115 SER A O 1
ATOM 899 N N . PHE A 1 116 ? -6.5 1.538 -2.553 1 98.81 116 PHE A N 1
ATOM 900 C CA . PHE A 1 116 ? -6.5 1.418 -4.008 1 98.81 116 PHE A CA 1
ATOM 901 C C . PHE A 1 116 ? -5.504 0.356 -4.461 1 98.81 116 PHE A C 1
ATOM 903 O O . PHE A 1 116 ? -5.523 -0.064 -5.621 1 98.81 116 PHE A O 1
ATOM 910 N N . THR A 1 117 ? -4.602 -0.122 -3.559 1 98.88 117 THR A N 1
ATOM 911 C CA . THR A 1 117 ? -3.787 -1.291 -3.869 1 98.88 117 THR A CA 1
ATOM 912 C C . THR A 1 117 ? -4.371 -2.545 -3.229 1 98.88 117 THR A C 1
ATOM 914 O O . THR A 1 117 ? -4.391 -3.613 -3.846 1 98.88 117 THR A O 1
ATOM 917 N N . ALA A 1 118 ? -4.934 -2.434 -2.049 1 98.88 118 ALA A N 1
ATOM 918 C CA . ALA A 1 118 ? -5.473 -3.568 -1.304 1 98.88 118 ALA A CA 1
ATOM 919 C C . ALA A 1 118 ? -6.641 -4.207 -2.051 1 98.88 118 ALA A C 1
ATOM 921 O O . ALA A 1 118 ? -6.902 -5.406 -1.899 1 98.88 118 ALA A O 1
ATOM 922 N N . VAL A 1 119 ? -7.34 -3.445 -2.865 1 98.88 119 VAL A N 1
ATOM 923 C CA . VAL A 1 119 ? -8.539 -3.898 -3.557 1 98.88 119 VAL A CA 1
ATOM 924 C C . VAL A 1 119 ? -8.203 -5.086 -4.457 1 98.88 119 VAL A C 1
ATOM 926 O O . VAL A 1 119 ? -9.023 -5.988 -4.637 1 98.88 119 VAL A O 1
ATOM 929 N N . PHE A 1 120 ? -7.023 -5.133 -4.941 1 98.88 120 PHE A N 1
ATOM 930 C CA . PHE A 1 120 ? -6.664 -6.164 -5.906 1 98.88 120 PHE A CA 1
ATOM 931 C C . PHE A 1 120 ? -6.57 -7.531 -5.234 1 98.88 120 PHE A C 1
ATOM 933 O O . PHE A 1 120 ? -6.867 -8.555 -5.852 1 98.88 120 PHE A O 1
ATOM 940 N N . SER A 1 121 ? -6.195 -7.582 -3.943 1 98.69 121 SER A N 1
ATOM 941 C CA . SER A 1 121 ? -6.234 -8.828 -3.193 1 98.69 121 SER A CA 1
ATOM 942 C C . SER A 1 121 ? -7.668 -9.32 -3.008 1 98.69 121 SER A C 1
ATOM 944 O O . SER A 1 121 ? -7.926 -10.523 -3.006 1 98.69 121 SER A O 1
ATOM 946 N N . LYS A 1 122 ? -8.617 -8.391 -2.854 1 97.62 122 LYS A N 1
ATOM 947 C CA . LYS A 1 122 ? -10.023 -8.734 -2.648 1 97.62 122 LYS A CA 1
ATOM 948 C C . LYS A 1 122 ? -10.648 -9.273 -3.932 1 97.62 122 LYS A C 1
ATOM 950 O O . LYS A 1 122 ? -11.414 -10.242 -3.898 1 97.62 122 LYS A O 1
ATOM 955 N N . ILE A 1 123 ? -10.25 -8.641 -5.039 1 97.88 123 ILE A N 1
ATOM 956 C CA . ILE A 1 123 ? -10.969 -8.984 -6.262 1 97.88 123 ILE A CA 1
ATOM 957 C C . ILE A 1 123 ? -10.203 -10.07 -7.02 1 97.88 123 ILE A C 1
ATOM 959 O O . ILE A 1 123 ? -10.703 -10.617 -8 1 97.88 123 ILE A O 1
ATOM 963 N N . GLY A 1 124 ? -8.945 -10.359 -6.59 1 97 124 GLY A N 1
ATOM 964 C CA . GLY A 1 124 ? -8.172 -11.438 -7.176 1 97 124 GLY A CA 1
ATOM 965 C C . GLY A 1 124 ? -7.637 -11.109 -8.562 1 97 124 GLY A C 1
ATOM 966 O O . GLY A 1 124 ? -7.57 -11.984 -9.43 1 97 124 GLY A O 1
ATOM 967 N N . VAL A 1 125 ? -7.363 -9.836 -8.828 1 98.25 125 VAL A N 1
ATOM 968 C CA . VAL A 1 125 ? -6.828 -9.406 -10.117 1 98.25 125 VAL A CA 1
ATOM 969 C C . VAL A 1 125 ? -5.383 -8.938 -9.945 1 98.25 125 VAL A C 1
ATOM 971 O O . VAL A 1 125 ? -5.125 -7.938 -9.273 1 98.25 125 VAL A O 1
ATOM 974 N N . PHE A 1 126 ? -4.477 -9.656 -10.547 1 98.75 126 PHE A N 1
ATOM 975 C CA . PHE A 1 126 ? -3.068 -9.297 -10.477 1 98.75 126 PHE A CA 1
ATOM 976 C C . PHE A 1 126 ? -2.766 -8.117 -11.398 1 98.75 126 PHE A C 1
ATOM 978 O O . PHE A 1 126 ? -3.275 -8.055 -12.516 1 98.75 126 PHE A O 1
ATOM 985 N N . VAL A 1 127 ? -1.956 -7.199 -10.93 1 98.75 127 VAL A N 1
ATOM 986 C CA . VAL A 1 127 ? -1.561 -6.016 -11.688 1 98.75 127 VAL A CA 1
ATOM 987 C C . VAL A 1 127 ? -0.171 -6.227 -12.289 1 98.75 127 VAL A C 1
ATOM 989 O O . VAL A 1 127 ? 0.827 -6.238 -11.562 1 98.75 127 VAL A O 1
ATOM 992 N N . ASP A 1 128 ? -0.109 -6.375 -13.578 1 97.62 128 ASP A N 1
ATOM 993 C CA . ASP A 1 128 ? 1.151 -6.652 -14.258 1 97.62 128 ASP A CA 1
ATOM 994 C C . ASP A 1 128 ? 1.412 -5.633 -15.367 1 97.62 128 ASP A C 1
ATOM 996 O O . ASP A 1 128 ? 2.203 -5.887 -16.281 1 97.62 128 ASP A O 1
ATOM 1000 N N . ALA A 1 129 ? 0.69 -4.531 -15.336 1 98.25 129 ALA A N 1
ATOM 1001 C CA . ALA A 1 129 ? 0.79 -3.395 -16.25 1 98.25 129 ALA A CA 1
ATOM 1002 C C . ALA A 1 129 ? 0.5 -2.084 -15.523 1 98.25 129 ALA A C 1
ATOM 1004 O O . ALA A 1 129 ? 0.172 -2.084 -14.336 1 98.25 129 ALA A O 1
ATOM 1005 N N . PRO A 1 130 ? 0.667 -0.937 -16.172 1 98.62 130 PRO A N 1
ATOM 1006 C CA . PRO A 1 130 ? 0.508 0.368 -15.523 1 98.62 130 PRO A CA 1
ATOM 1007 C C . PRO A 1 130 ? -0.877 0.558 -14.914 1 98.62 130 PRO A C 1
ATOM 1009 O O . PRO A 1 130 ? -1.876 0.122 -15.492 1 98.62 130 PRO A O 1
ATOM 1012 N N . LEU A 1 131 ? -0.895 1.175 -13.727 1 98.88 131 LEU A N 1
ATOM 1013 C CA . LEU A 1 131 ? -2.088 1.476 -12.945 1 98.88 131 LEU A CA 1
ATOM 1014 C C . LEU A 1 131 ? -2.232 2.979 -12.734 1 98.88 131 LEU A C 1
ATOM 1016 O O . LEU A 1 131 ? -1.256 3.66 -12.414 1 98.88 131 LEU A O 1
ATOM 1020 N N . ARG A 1 132 ? -3.428 3.504 -12.953 1 98.75 132 ARG A N 1
ATOM 1021 C CA . ARG A 1 132 ? -3.752 4.887 -12.609 1 98.75 132 ARG A CA 1
ATOM 1022 C C . ARG A 1 132 ? -4.758 4.949 -11.469 1 98.75 132 ARG A C 1
ATOM 1024 O O . ARG A 1 132 ? -5.789 4.273 -11.508 1 98.75 132 ARG A O 1
ATOM 1031 N N . MET A 1 133 ? -4.414 5.609 -10.438 1 98.88 133 MET A N 1
ATOM 1032 C CA . MET A 1 133 ? -5.328 5.934 -9.344 1 98.88 133 MET A CA 1
ATOM 1033 C C . MET A 1 133 ? -5.859 7.359 -9.484 1 98.88 133 MET A C 1
ATOM 1035 O O . MET A 1 133 ? -5.078 8.305 -9.57 1 98.88 133 MET A O 1
ATOM 1039 N N . VAL A 1 134 ? -7.141 7.555 -9.547 1 98.69 134 VAL A N 1
ATOM 1040 C CA . VAL A 1 134 ? -7.793 8.852 -9.68 1 98.69 134 VAL A CA 1
ATOM 1041 C C . VAL A 1 134 ? -8.906 8.984 -8.641 1 98.69 134 VAL A C 1
ATOM 1043 O O . VAL A 1 134 ? -9.133 8.062 -7.848 1 98.69 134 VAL A O 1
ATOM 1046 N N . THR A 1 135 ? -9.5 10.125 -8.5 1 98 135 THR A N 1
ATOM 1047 C CA . THR A 1 135 ? -10.758 10.305 -7.785 1 98 135 THR A CA 1
ATOM 1048 C C . THR A 1 135 ? -11.898 10.602 -8.75 1 98 135 THR A C 1
ATOM 1050 O O . THR A 1 135 ? -11.656 10.906 -9.922 1 98 135 THR A O 1
ATOM 1053 N N . GLN A 1 136 ? -13.102 10.469 -8.289 1 96.06 136 GLN A N 1
ATOM 1054 C CA . GLN A 1 136 ? -14.25 10.719 -9.156 1 96.06 136 GLN A CA 1
ATOM 1055 C C . GLN A 1 136 ? -14.211 12.133 -9.727 1 96.06 136 GLN A C 1
ATOM 1057 O O . GLN A 1 136 ? -14.68 12.367 -10.844 1 96.06 136 GLN A O 1
ATOM 1062 N N . ASP A 1 137 ? -13.477 13.07 -9.031 1 95.44 137 ASP A N 1
ATOM 1063 C CA . ASP A 1 137 ? -13.547 14.477 -9.422 1 95.44 137 ASP A CA 1
ATOM 1064 C C . ASP A 1 137 ? -12.25 14.93 -10.086 1 95.44 137 ASP A C 1
ATOM 1066 O O . ASP A 1 137 ? -12.195 16.016 -10.672 1 95.44 137 ASP A O 1
ATOM 1070 N N . GLU A 1 138 ? -11.219 14.172 -10 1 96.31 138 GLU A N 1
ATOM 1071 C CA . GLU A 1 138 ? -9.914 14.602 -10.5 1 96.31 138 GLU A CA 1
ATOM 1072 C C . GLU A 1 138 ? -9.227 13.477 -11.281 1 96.31 138 GLU A C 1
ATOM 1074 O O . GLU A 1 138 ? -8.883 12.438 -10.719 1 96.31 138 GLU A O 1
ATOM 1079 N N . TRP A 1 139 ? -8.953 13.781 -12.57 1 95.75 139 TRP A N 1
ATOM 1080 C CA . TRP A 1 139 ? -8.406 12.742 -13.438 1 95.75 139 TRP A CA 1
ATOM 1081 C C . TRP A 1 139 ? -7.051 13.164 -14 1 95.75 139 TRP A C 1
ATOM 1083 O O . TRP A 1 139 ? -6.359 12.359 -14.633 1 95.75 139 TRP A O 1
ATOM 1093 N N . GLU A 1 140 ? -6.633 14.367 -13.75 1 95.56 140 GLU A N 1
ATOM 1094 C CA . GLU A 1 140 ? -5.363 14.859 -14.273 1 95.56 140 GLU A CA 1
ATOM 1095 C C . GLU A 1 140 ? -4.184 14.281 -13.5 1 95.56 140 GLU A C 1
ATOM 1097 O O . GLU A 1 140 ? -4.113 14.414 -12.273 1 95.56 140 GLU A O 1
ATOM 1102 N N . GLU A 1 141 ? -3.266 13.742 -14.156 1 95.94 141 GLU A N 1
ATOM 1103 C CA . GLU A 1 141 ? -2.084 13.117 -13.57 1 95.94 141 GLU A CA 1
ATOM 1104 C C . GLU A 1 141 ? -1.134 14.164 -13 1 95.94 141 GLU A C 1
ATOM 1106 O O . GLU A 1 141 ? -0.687 15.062 -13.711 1 95.94 141 GLU A O 1
ATOM 1111 N N . ARG A 1 142 ? -0.848 14.047 -11.75 1 98.31 142 ARG A N 1
ATOM 1112 C CA . ARG A 1 142 ? 0.089 14.969 -11.117 1 98.31 142 ARG A CA 1
ATOM 1113 C C . ARG A 1 142 ? 1.272 14.219 -10.516 1 98.31 142 ARG A C 1
ATOM 1115 O O . ARG A 1 142 ? 2.299 14.82 -10.195 1 98.31 142 ARG A O 1
ATOM 1122 N N . PHE A 1 143 ? 1.146 12.945 -10.359 1 98.88 143 PHE A N 1
ATOM 1123 C CA . PHE A 1 143 ? 2.197 12.102 -9.805 1 98.88 143 PHE A CA 1
ATOM 1124 C C . PHE A 1 143 ? 2.469 10.914 -10.711 1 98.88 143 PHE A C 1
ATOM 1126 O O . PHE A 1 143 ? 1.54 10.336 -11.281 1 98.88 143 PHE A O 1
ATOM 1133 N N . VAL A 1 144 ? 3.727 10.555 -10.859 1 98.88 144 VAL A N 1
ATOM 1134 C CA . VAL A 1 144 ? 4.121 9.359 -11.602 1 98.88 144 VAL A CA 1
ATOM 1135 C C . VAL A 1 144 ? 5.211 8.609 -10.836 1 98.88 144 VAL A C 1
ATOM 1137 O O . VAL A 1 144 ? 6.117 9.234 -10.281 1 98.88 144 VAL A O 1
ATOM 1140 N N . VAL A 1 145 ? 5.078 7.371 -10.695 1 98.94 145 VAL A N 1
ATOM 1141 C CA . VAL A 1 145 ? 6.129 6.504 -10.18 1 98.94 145 VAL A CA 1
ATOM 1142 C C . VAL A 1 145 ? 6.531 5.488 -11.25 1 98.94 145 VAL A C 1
ATOM 1144 O O . VAL A 1 145 ? 5.699 4.715 -11.727 1 98.94 145 VAL A O 1
ATOM 1147 N N . VAL A 1 146 ? 7.773 5.488 -11.656 1 98.81 146 VAL A N 1
ATOM 1148 C CA . VAL A 1 146 ? 8.32 4.52 -12.594 1 98.81 146 VAL A CA 1
ATOM 1149 C C . VAL A 1 146 ? 9.078 3.434 -11.836 1 98.81 146 VAL A C 1
ATOM 1151 O O . VAL A 1 146 ? 10.078 3.713 -11.18 1 98.81 146 VAL A O 1
ATOM 1154 N N . MET A 1 147 ? 8.586 2.244 -11.945 1 98.38 147 MET A N 1
ATOM 1155 C CA . MET A 1 147 ? 9.203 1.1 -11.281 1 98.38 147 MET A CA 1
ATOM 1156 C C . MET A 1 147 ? 10.281 0.474 -12.164 1 98.38 147 MET A C 1
ATOM 1158 O O . MET A 1 147 ? 10.32 0.721 -13.375 1 98.38 147 MET A O 1
ATOM 1162 N N . LYS A 1 148 ? 11.141 -0.364 -11.492 1 97.06 148 LYS A N 1
ATOM 1163 C CA . LYS A 1 148 ? 12.203 -1.067 -12.203 1 97.06 148 LYS A CA 1
ATOM 1164 C C . LYS A 1 148 ? 13.016 -0.105 -13.055 1 97.06 148 LYS A C 1
ATOM 1166 O O . LYS A 1 148 ? 13.297 -0.389 -14.227 1 97.06 148 LYS A O 1
ATOM 1171 N N . ALA A 1 149 ? 13.367 1.036 -12.516 1 97.56 149 ALA A N 1
ATOM 1172 C CA . ALA A 1 149 ? 13.938 2.143 -13.289 1 97.56 149 ALA A CA 1
ATOM 1173 C C . ALA A 1 149 ? 15.453 2.035 -13.367 1 97.56 149 ALA A C 1
ATOM 1175 O O . ALA A 1 149 ? 16.172 2.893 -12.844 1 97.56 149 ALA A O 1
ATOM 1176 N N . LYS A 1 150 ? 15.93 1.121 -14.125 1 96.5 150 LYS A N 1
ATOM 1177 C CA . LYS A 1 150 ? 17.359 0.917 -14.32 1 96.5 150 LYS A CA 1
ATOM 1178 C C . LYS A 1 150 ? 18 2.1 -15.047 1 96.5 150 LYS A C 1
ATOM 1180 O O . LYS A 1 150 ? 19.156 2.426 -14.82 1 96.5 150 LYS A O 1
ATOM 1185 N N . ASN A 1 151 ? 17.25 2.727 -15.891 1 95.56 151 ASN A N 1
ATOM 1186 C CA . ASN A 1 151 ? 17.703 3.891 -16.641 1 95.56 151 ASN A CA 1
ATOM 1187 C C . ASN A 1 151 ? 17.125 5.188 -16.078 1 95.56 151 ASN A C 1
ATOM 1189 O O . ASN A 1 151 ? 16.562 5.996 -16.797 1 95.56 151 ASN A O 1
ATOM 1193 N N . SER A 1 152 ? 17.375 5.359 -14.805 1 97 152 SER A N 1
ATOM 1194 C CA . SER A 1 152 ? 16.75 6.43 -14.031 1 97 152 SER A CA 1
ATOM 1195 C C . SER A 1 152 ? 17.047 7.793 -14.641 1 97 152 SER A C 1
ATOM 1197 O O . SER A 1 152 ? 16.172 8.664 -14.688 1 97 152 SER A O 1
ATOM 1199 N N . GLY A 1 153 ? 18.266 7.984 -15.125 1 97.25 153 GLY A N 1
ATOM 1200 C CA . GLY A 1 153 ? 18.641 9.258 -15.719 1 97.25 153 GLY A CA 1
ATOM 1201 C C . GLY A 1 153 ? 17.781 9.625 -16.922 1 97.25 153 GLY A C 1
ATOM 1202 O O . GLY A 1 153 ? 17.266 10.742 -17 1 97.25 153 GLY A O 1
ATOM 1203 N N . GLU A 1 154 ? 17.641 8.758 -17.812 1 97.5 154 GLU A N 1
ATOM 1204 C CA . GLU A 1 154 ? 16.844 8.977 -19.016 1 97.5 154 GLU A CA 1
ATOM 1205 C C . GLU A 1 154 ? 15.375 9.203 -18.672 1 97.5 154 GLU A C 1
ATOM 1207 O O . GLU A 1 154 ? 14.727 10.078 -19.25 1 97.5 154 GLU A O 1
ATOM 1212 N N . ILE A 1 155 ? 14.914 8.422 -17.781 1 98 155 ILE A N 1
ATOM 1213 C CA . ILE A 1 155 ? 13.523 8.531 -17.344 1 98 155 ILE A CA 1
ATOM 1214 C C . ILE A 1 155 ? 13.289 9.914 -16.734 1 98 155 ILE A C 1
ATOM 1216 O O . ILE A 1 155 ? 12.289 10.57 -17.031 1 98 155 ILE A O 1
ATOM 1220 N N . ALA A 1 156 ? 14.203 10.32 -15.914 1 98.19 156 ALA A N 1
ATOM 1221 C CA . ALA A 1 156 ? 14.102 11.617 -15.242 1 98.19 156 ALA A CA 1
ATOM 1222 C C . ALA A 1 156 ? 14.07 12.758 -16.266 1 98.19 156 ALA A C 1
ATOM 1224 O O . ALA A 1 156 ? 13.273 13.688 -16.125 1 98.19 156 ALA A O 1
ATOM 1225 N N . GLU A 1 157 ? 14.906 12.695 -17.234 1 98 157 GLU A N 1
ATOM 1226 C CA . GLU A 1 157 ? 14.945 13.727 -18.266 1 98 157 GLU A CA 1
ATOM 1227 C C . GLU A 1 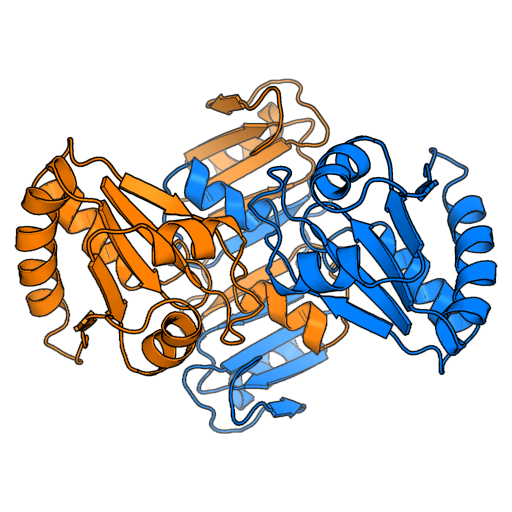157 ? 13.602 13.852 -18.969 1 98 157 GLU A C 1
ATOM 1229 O O . GLU A 1 157 ? 13.109 14.961 -19.172 1 98 157 GLU A O 1
ATOM 1234 N N . LYS A 1 158 ? 13.039 12.742 -19.297 1 97.69 158 LYS A N 1
ATOM 1235 C CA . LYS A 1 158 ? 11.742 12.734 -19.969 1 97.69 158 LYS A CA 1
ATOM 1236 C C . LYS A 1 158 ? 10.656 13.344 -19.094 1 97.69 158 LYS A C 1
ATOM 1238 O O . LYS A 1 158 ? 9.836 14.133 -19.562 1 97.69 158 LYS A O 1
ATOM 1243 N N . LEU A 1 159 ? 10.672 13.023 -17.797 1 98.25 159 LEU A N 1
ATOM 1244 C CA . LEU A 1 159 ? 9.672 13.539 -16.859 1 98.25 159 LEU A CA 1
ATOM 1245 C C . LEU A 1 159 ? 9.867 15.031 -16.625 1 98.25 159 LEU A C 1
ATOM 1247 O O . LEU A 1 159 ? 8.891 15.781 -16.547 1 98.25 159 LEU A O 1
ATOM 1251 N N . GLU A 1 160 ? 11.094 15.43 -16.516 1 98.38 160 GLU A N 1
ATOM 1252 C CA . GLU A 1 160 ? 11.398 16.844 -16.312 1 98.38 160 GLU A CA 1
ATOM 1253 C C . GLU A 1 160 ? 10.945 17.688 -17.5 1 98.38 160 GLU A C 1
ATOM 1255 O O . GLU A 1 160 ? 10.445 18.797 -17.312 1 98.38 160 GLU A O 1
ATOM 1260 N N . GLU A 1 161 ? 11.117 17.156 -18.672 1 98.25 161 GLU A N 1
ATOM 1261 C CA . GLU A 1 161 ? 10.648 17.844 -19.875 1 98.25 161 GLU A CA 1
ATOM 1262 C C . GLU A 1 161 ? 9.141 18.062 -19.844 1 98.25 161 GLU A C 1
ATOM 1264 O O . GLU A 1 161 ? 8.633 19.016 -20.422 1 98.25 161 GLU A O 1
ATOM 1269 N N . LEU A 1 162 ? 8.461 17.188 -19.172 1 97.06 162 LEU A N 1
ATOM 1270 C CA . LEU A 1 162 ? 7.012 17.281 -19.047 1 97.06 162 LEU A CA 1
ATOM 1271 C C . LEU A 1 162 ? 6.617 18.156 -17.859 1 97.06 162 LEU A C 1
ATOM 1273 O O . LEU A 1 162 ? 5.434 18.297 -17.562 1 97.06 162 LEU A O 1
ATOM 1277 N N . GLY A 1 163 ? 7.578 18.656 -17.078 1 98 163 GLY A N 1
ATOM 1278 C CA . GLY A 1 163 ? 7.312 19.625 -16.016 1 98 163 GLY A CA 1
ATOM 1279 C C . GLY A 1 163 ? 7.32 19 -14.633 1 98 163 GLY A C 1
ATOM 1280 O O . GLY A 1 163 ? 6.949 19.656 -13.656 1 98 163 GLY A O 1
ATOM 1281 N N . PHE A 1 164 ? 7.773 17.766 -14.578 1 98.69 164 PHE A N 1
ATOM 1282 C CA . PHE A 1 164 ? 7.797 17.109 -13.281 1 98.69 164 PHE A CA 1
ATOM 1283 C C . PHE A 1 164 ? 9.078 17.438 -12.531 1 98.69 164 PHE A C 1
ATOM 1285 O O . PHE A 1 164 ? 10.156 17.516 -13.133 1 98.69 164 PHE A O 1
ATOM 1292 N N . ARG A 1 165 ? 8.953 17.656 -11.195 1 98.69 165 ARG A N 1
ATOM 1293 C CA . ARG A 1 165 ? 10.078 17.422 -10.289 1 98.69 165 ARG A CA 1
ATOM 1294 C C . ARG A 1 165 ? 10.352 15.93 -10.133 1 98.69 165 ARG A C 1
ATOM 1296 O O . ARG A 1 165 ? 9.422 15.117 -10.141 1 98.69 165 ARG A O 1
ATOM 1303 N N . VAL A 1 166 ? 11.664 15.602 -10.062 1 98.75 166 VAL A N 1
ATOM 1304 C CA . VAL A 1 166 ? 11.945 14.172 -10.109 1 98.75 166 VAL A CA 1
ATOM 1305 C C . VAL A 1 166 ? 12.93 13.812 -8.992 1 98.75 166 VAL A C 1
ATOM 1307 O O . VAL A 1 166 ? 13.836 14.578 -8.68 1 98.75 166 VAL A O 1
ATOM 1310 N N . VAL A 1 167 ? 12.75 12.656 -8.367 1 98.75 167 VAL A N 1
ATOM 1311 C CA . VAL A 1 167 ? 13.688 12.07 -7.422 1 98.75 167 VAL A CA 1
ATOM 1312 C C . VAL A 1 167 ? 13.844 10.57 -7.699 1 98.75 167 VAL A C 1
ATOM 1314 O O . VAL A 1 167 ? 12.938 9.945 -8.258 1 98.75 167 VAL A O 1
ATOM 1317 N N . GLU A 1 168 ? 14.992 10.047 -7.461 1 98.75 168 GLU A N 1
ATOM 1318 C CA . GLU A 1 168 ? 15.258 8.609 -7.5 1 98.75 168 GLU A CA 1
ATOM 1319 C C . GLU A 1 168 ? 15.266 8.016 -6.094 1 98.75 168 GLU A C 1
ATOM 1321 O O . GLU A 1 168 ? 15.773 8.633 -5.156 1 98.75 168 GLU A O 1
ATOM 1326 N N . ALA A 1 169 ? 14.648 6.906 -5.883 1 98.69 169 ALA A N 1
ATOM 1327 C CA . ALA A 1 169 ? 14.742 6.098 -4.672 1 98.69 169 ALA A CA 1
ATOM 1328 C C . ALA A 1 169 ? 15.234 4.688 -4.988 1 98.69 169 ALA A C 1
ATOM 1330 O O . ALA A 1 169 ? 14.562 3.936 -5.703 1 98.69 169 ALA A O 1
ATOM 1331 N N . GLU A 1 170 ? 16.391 4.305 -4.523 1 98.44 170 GLU A N 1
ATOM 1332 C CA . GLU A 1 170 ? 17.016 3.006 -4.75 1 98.44 170 GLU A CA 1
ATOM 1333 C C . GLU A 1 170 ? 17.156 2.229 -3.445 1 98.44 170 GLU A C 1
ATOM 1335 O O . GLU A 1 170 ? 17.625 2.77 -2.439 1 98.44 170 GLU A O 1
ATOM 1340 N N . LYS A 1 171 ? 16.688 0.945 -3.455 1 97.5 171 LYS A N 1
ATOM 1341 C CA . LYS A 1 171 ? 16.812 0.052 -2.305 1 97.5 171 LYS A CA 1
ATOM 1342 C C . LYS A 1 171 ? 16.141 0.652 -1.073 1 97.5 171 LYS A C 1
ATOM 1344 O O . LYS A 1 171 ? 16.719 0.684 0.009 1 97.5 171 LYS A O 1
ATOM 1349 N N . MET A 1 172 ? 14.906 1.269 -1.386 1 96.75 172 MET A N 1
ATOM 1350 C CA . MET A 1 172 ? 14.141 1.897 -0.313 1 96.75 172 MET A CA 1
ATOM 1351 C C . MET A 1 172 ? 13.766 0.877 0.755 1 96.75 172 MET A C 1
ATOM 1353 O O . MET A 1 172 ? 13.305 -0.222 0.436 1 96.75 172 MET A O 1
ATOM 1357 N N . TYR A 1 173 ? 14.047 1.146 2.078 1 97.06 173 TYR A N 1
ATOM 1358 C CA . TYR A 1 173 ? 13.75 0.324 3.244 1 97.06 173 TYR A CA 1
ATOM 1359 C C . TYR A 1 173 ? 14.641 -0.909 3.289 1 97.06 173 TYR A C 1
ATOM 1361 O O . TYR A 1 173 ? 14.352 -1.873 3.998 1 97.06 173 TYR A O 1
ATOM 1369 N N . MET A 1 174 ? 15.68 -0.929 2.43 1 96 174 MET A N 1
ATOM 1370 C CA . MET A 1 174 ? 16.703 -1.978 2.404 1 96 174 MET A CA 1
ATOM 1371 C C . MET A 1 174 ? 18.078 -1.41 2.729 1 96 174 MET A C 1
ATOM 1373 O O . MET A 1 174 ? 18.234 -0.196 2.869 1 96 174 MET A O 1
ATOM 1377 N N . ASP A 1 175 ? 19.031 -2.363 2.934 1 94.88 175 ASP A N 1
ATOM 1378 C CA . ASP A 1 175 ? 20.422 -1.942 3.064 1 94.88 175 ASP A CA 1
ATOM 1379 C C . ASP A 1 175 ? 20.906 -1.257 1.79 1 94.88 175 ASP A C 1
ATOM 1381 O O . ASP A 1 175 ? 20.688 -1.751 0.685 1 94.88 175 ASP A O 1
ATOM 1385 N N . GLY A 1 176 ? 21.531 -0.075 1.96 1 96.12 176 GLY A N 1
ATOM 1386 C CA . GLY A 1 176 ? 22.062 0.631 0.806 1 96.12 176 GLY A CA 1
ATOM 1387 C C . GLY A 1 176 ? 21.078 1.604 0.191 1 96.12 176 GLY A C 1
ATOM 1388 O O . GLY A 1 176 ? 21.203 1.978 -0.976 1 96.12 176 GLY A O 1
ATOM 1389 N N . GLU A 1 177 ? 20.234 2.1 0.996 1 97.94 177 GLU A N 1
ATOM 1390 C CA . GLU A 1 177 ? 19.203 3.012 0.527 1 97.94 177 GLU A CA 1
ATOM 1391 C C . GLU A 1 177 ? 19.797 4.316 0.017 1 97.94 177 GLU A C 1
ATOM 1393 O O . GLU A 1 177 ? 20.734 4.859 0.625 1 97.94 177 GLU A O 1
ATOM 1398 N N . TYR A 1 178 ? 19.297 4.75 -1.17 1 98.19 178 TYR A N 1
ATOM 1399 C CA . TYR A 1 178 ? 19.625 6.051 -1.74 1 98.19 178 TYR A CA 1
ATOM 1400 C C . TYR A 1 178 ? 18.375 6.797 -2.184 1 98.19 178 TYR A C 1
ATOM 1402 O O . TYR A 1 178 ? 17.516 6.223 -2.854 1 98.19 178 TYR A O 1
ATOM 1410 N N . ILE A 1 179 ? 18.25 8.008 -1.787 1 98.5 179 ILE A N 1
ATOM 1411 C CA . ILE A 1 179 ? 17.188 8.898 -2.25 1 98.5 179 ILE A CA 1
ATOM 1412 C C . ILE A 1 179 ? 17.797 10.234 -2.672 1 98.5 179 ILE A C 1
ATOM 1414 O O . ILE A 1 179 ? 18.422 10.922 -1.863 1 98.5 179 ILE A O 1
ATOM 1418 N N . GLY A 1 180 ? 17.688 10.523 -3.908 1 98.25 180 GLY A N 1
ATOM 1419 C CA . GLY A 1 180 ? 18.281 11.766 -4.383 1 98.25 180 GLY A CA 1
ATOM 1420 C C . GLY A 1 180 ? 18.156 11.945 -5.883 1 98.25 180 GLY A C 1
ATOM 1421 O O . GLY A 1 180 ? 17.156 11.547 -6.484 1 98.25 180 GLY A O 1
ATOM 1422 N N . LYS A 1 181 ? 19.062 12.578 -6.488 1 97.81 181 LYS A N 1
ATOM 1423 C CA . LYS A 1 181 ? 19.062 12.859 -7.918 1 97.81 181 LYS A CA 1
ATOM 1424 C C . LYS A 1 181 ? 19.172 11.57 -8.734 1 97.81 181 LYS A C 1
ATOM 1426 O O . LYS A 1 181 ? 19.922 10.664 -8.367 1 97.81 181 LYS A O 1
ATOM 1431 N N . PRO A 1 182 ? 18.4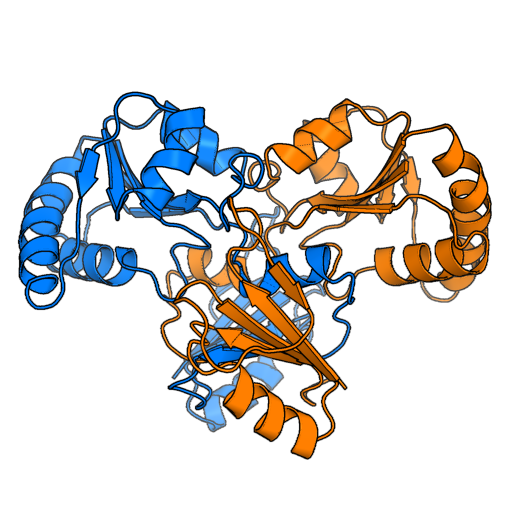69 11.508 -9.773 1 98 182 PRO A N 1
ATOM 1432 C CA . PRO A 1 182 ? 18.547 10.328 -10.633 1 98 182 PRO A CA 1
ATOM 1433 C C . PRO A 1 182 ? 19.969 10.086 -11.156 1 98 182 PRO A C 1
ATOM 1435 O O . PRO A 1 182 ? 20.672 11.031 -11.508 1 98 182 PRO A O 1
ATOM 1438 N N . LYS A 1 183 ? 20.312 8.812 -11.156 1 96.38 183 LYS A N 1
ATOM 1439 C CA . LYS A 1 183 ? 21.625 8.383 -11.648 1 96.38 183 LYS A CA 1
ATOM 1440 C C . LYS A 1 183 ? 21.531 7.887 -13.086 1 96.38 183 LYS A C 1
ATOM 1442 O O . LYS A 1 183 ? 20.438 7.602 -13.586 1 96.38 183 LYS A O 1
ATOM 1447 N N . GLU A 1 184 ? 22.688 7.762 -13.703 1 90.75 184 GLU A N 1
ATOM 1448 C CA . GLU A 1 184 ? 22.719 7.219 -15.062 1 90.75 184 GLU A CA 1
ATOM 1449 C C . GLU A 1 184 ? 22.344 5.738 -15.07 1 90.75 184 GLU A C 1
ATOM 1451 O O . GLU A 1 184 ? 21.609 5.285 -15.945 1 90.75 184 GLU A O 1
ATOM 1456 N N . LYS A 1 185 ? 22.906 4.984 -14.18 1 90.88 185 LYS A N 1
ATOM 1457 C CA . LYS A 1 185 ? 22.594 3.566 -14.031 1 90.88 185 LYS A CA 1
ATOM 1458 C C . LYS A 1 185 ? 22.219 3.236 -12.594 1 90.88 185 LYS A C 1
ATOM 1460 O O . LYS A 1 185 ? 22.844 3.73 -11.648 1 90.88 185 LYS A O 1
ATOM 1465 N N . SER A 1 186 ? 21.141 2.514 -12.445 1 94.19 186 SER A N 1
ATOM 1466 C CA . SER A 1 186 ? 20.641 2.111 -11.133 1 94.19 186 SER A CA 1
ATOM 1467 C C . SER A 1 186 ? 20.266 0.631 -11.117 1 94.19 186 SER A C 1
ATOM 1469 O O . SER A 1 186 ? 20.328 -0.042 -12.148 1 94.19 186 SER A O 1
ATOM 1471 N N . SER A 1 187 ? 20.047 0.097 -9.961 1 92.56 187 SER A N 1
ATOM 1472 C CA . SER A 1 187 ? 19.656 -1.303 -9.82 1 92.56 187 SER A CA 1
ATOM 1473 C C . SER A 1 187 ? 18.188 -1.506 -10.188 1 92.56 187 SER A C 1
ATOM 1475 O O . SER A 1 187 ? 17.469 -0.539 -10.438 1 92.56 187 SER A O 1
ATOM 1477 N N . TYR A 1 188 ? 17.781 -2.77 -10.188 1 91 188 TYR A N 1
ATOM 1478 C CA . TYR A 1 188 ? 16.406 -3.172 -10.422 1 91 188 TYR A CA 1
ATOM 1479 C C . TYR A 1 188 ? 15.469 -2.576 -9.375 1 91 188 TYR A C 1
ATOM 1481 O O . TYR A 1 188 ? 14.328 -2.207 -9.688 1 91 188 TYR A O 1
ATOM 1489 N N . PHE A 1 189 ? 15.977 -2.408 -8.117 1 96 189 PHE A N 1
ATOM 1490 C CA . PHE A 1 189 ? 15.188 -1.91 -6.996 1 96 189 PHE A CA 1
ATOM 1491 C C . PHE A 1 189 ? 15.234 -0.388 -6.934 1 96 189 PHE A C 1
ATOM 1493 O O . PHE A 1 189 ? 15.625 0.187 -5.918 1 96 189 PHE A O 1
ATOM 1500 N N . THR A 1 190 ? 14.891 0.23 -8.102 1 98.06 190 THR A N 1
ATOM 1501 C CA . THR A 1 190 ? 14.914 1.684 -8.227 1 98.06 190 THR A CA 1
ATOM 1502 C C . THR A 1 190 ? 13.562 2.211 -8.703 1 98.06 190 THR A C 1
ATOM 1504 O O . THR A 1 190 ? 12.945 1.631 -9.594 1 98.06 190 THR A O 1
ATOM 1507 N N . LEU A 1 191 ? 13.102 3.205 -8.023 1 98.75 191 LEU A N 1
ATOM 1508 C CA . LEU A 1 191 ? 11.961 4 -8.461 1 98.75 191 LEU A CA 1
ATOM 1509 C C . LEU A 1 191 ? 12.406 5.387 -8.906 1 98.75 191 LEU A C 1
ATOM 1511 O O . LEU A 1 191 ? 13.312 5.977 -8.32 1 98.75 191 LEU A O 1
ATOM 1515 N N . VAL A 1 192 ? 11.781 5.879 -9.945 1 98.81 192 VAL A N 1
ATOM 1516 C CA . VAL A 1 192 ? 11.812 7.305 -10.25 1 98.81 192 VAL A CA 1
ATOM 1517 C C . VAL A 1 192 ? 10.438 7.922 -9.984 1 98.81 192 VAL A C 1
ATOM 1519 O O . VAL A 1 192 ? 9.43 7.43 -10.492 1 98.81 192 VAL A O 1
ATOM 1522 N N . VAL A 1 193 ? 10.391 8.906 -9.156 1 98.94 193 VAL A N 1
ATOM 1523 C CA . VAL A 1 193 ? 9.141 9.547 -8.766 1 98.94 193 VAL A CA 1
ATOM 1524 C C . VAL A 1 193 ? 9.078 10.961 -9.352 1 98.94 193 VAL A C 1
ATOM 1526 O O . VAL A 1 193 ? 10.031 11.734 -9.227 1 98.94 193 VAL A O 1
ATOM 1529 N N . GLY A 1 194 ? 7.965 11.266 -10.023 1 98.88 194 GLY A N 1
ATOM 1530 C CA . GLY A 1 194 ? 7.703 12.602 -10.539 1 98.88 194 GLY A CA 1
ATOM 1531 C C . GLY A 1 194 ? 6.422 13.203 -10 1 98.88 194 GLY A C 1
ATOM 1532 O O . GLY A 1 194 ? 5.422 12.508 -9.82 1 98.88 194 GLY A O 1
ATOM 1533 N N . TRP A 1 195 ? 6.461 14.477 -9.711 1 98.75 195 TRP A N 1
ATOM 1534 C CA . TRP A 1 195 ? 5.234 15.172 -9.328 1 98.75 195 TRP A CA 1
ATOM 1535 C C . TRP A 1 195 ? 5.254 16.625 -9.805 1 98.75 195 TRP A C 1
ATOM 1537 O O . TRP A 1 195 ? 6.324 17.203 -9.984 1 98.75 195 TRP A O 1
ATOM 1547 N N . ARG A 1 196 ? 4.062 17.188 -10.172 1 97.56 196 ARG A N 1
ATOM 1548 C CA . ARG A 1 196 ? 3.924 18.562 -10.633 1 97.56 196 ARG A CA 1
ATOM 1549 C C . ARG A 1 196 ? 2.586 19.156 -10.195 1 97.56 196 ARG A C 1
ATOM 1551 O O . ARG A 1 196 ? 1.646 18.406 -9.891 1 97.56 196 ARG A O 1
ATOM 1558 N N . MET B 1 1 ? -4.363 -24.484 2.367 1 97.5 1 MET B N 1
ATOM 1559 C CA . MET B 1 1 ? -4.539 -23.141 1.817 1 97.5 1 MET B CA 1
ATOM 1560 C C . MET B 1 1 ? -3.215 -22.578 1.31 1 97.5 1 MET B C 1
ATOM 1562 O O . MET B 1 1 ? -2.172 -22.781 1.936 1 97.5 1 MET B O 1
ATOM 1566 N N . LEU B 1 2 ? -3.209 -22.062 0.128 1 98.69 2 LEU B N 1
ATOM 1567 C CA . LEU B 1 2 ? -2.076 -21.281 -0.373 1 98.69 2 LEU B CA 1
ATOM 1568 C C . LEU B 1 2 ? -2.248 -19.797 -0.064 1 98.69 2 LEU B C 1
ATOM 1570 O O . LEU B 1 2 ? -3.252 -19.203 -0.447 1 98.69 2 LEU B O 1
ATOM 1574 N N . TYR B 1 3 ? -1.295 -19.234 0.662 1 98.88 3 TYR B N 1
ATOM 1575 C CA . TYR B 1 3 ? -1.292 -17.812 0.962 1 98.88 3 TYR B CA 1
ATOM 1576 C C . TYR B 1 3 ? -0.279 -17.078 0.095 1 98.88 3 TYR B C 1
ATOM 1578 O O . TYR B 1 3 ? 0.9 -17.438 0.063 1 98.88 3 TYR B O 1
ATOM 1586 N N . GLY B 1 4 ? -0.742 -16.141 -0.697 1 98.81 4 GLY B N 1
ATOM 1587 C CA . GLY B 1 4 ? 0.146 -15.109 -1.197 1 98.81 4 GLY B CA 1
ATOM 1588 C C . GLY B 1 4 ? 0.353 -13.977 -0.213 1 98.81 4 GLY B C 1
ATOM 1589 O O . GLY B 1 4 ? -0.561 -13.188 0.031 1 98.81 4 GLY B O 1
ATOM 1590 N N . VAL B 1 5 ? 1.546 -13.82 0.339 1 98.94 5 VAL B N 1
ATOM 1591 C CA . VAL B 1 5 ? 1.782 -12.906 1.447 1 98.94 5 VAL B CA 1
ATOM 1592 C C . VAL B 1 5 ? 2.682 -11.758 0.987 1 98.94 5 VAL B C 1
ATOM 1594 O O . VAL B 1 5 ? 3.779 -11.992 0.476 1 98.94 5 VAL B O 1
ATOM 1597 N N . SER B 1 6 ? 2.211 -10.539 1.162 1 98.94 6 SER B N 1
ATOM 1598 C CA . SER B 1 6 ? 3.008 -9.344 0.887 1 98.94 6 SER B CA 1
ATOM 1599 C C . SER B 1 6 ? 3.908 -9 2.068 1 98.94 6 SER B C 1
ATOM 1601 O O . SER B 1 6 ? 3.436 -8.883 3.201 1 98.94 6 SER B O 1
ATOM 1603 N N . ILE B 1 7 ? 5.18 -8.797 1.771 1 98.88 7 ILE B N 1
ATOM 1604 C CA . ILE B 1 7 ? 6.066 -8.602 2.912 1 98.88 7 ILE B CA 1
ATOM 1605 C C . ILE B 1 7 ? 6.672 -7.199 2.857 1 98.88 7 ILE B C 1
ATOM 1607 O O . ILE B 1 7 ? 7.656 -6.918 3.543 1 98.88 7 ILE B O 1
ATOM 1611 N N . GLY B 1 8 ? 6.109 -6.309 2.025 1 98.62 8 GLY B N 1
ATOM 1612 C CA . GLY B 1 8 ? 6.496 -4.906 2.01 1 98.62 8 GLY B CA 1
ATOM 1613 C C . GLY B 1 8 ? 7.797 -4.652 1.271 1 98.62 8 GLY B C 1
ATOM 1614 O O . GLY B 1 8 ? 8.328 -5.551 0.619 1 98.62 8 GLY B O 1
ATOM 1615 N N . PRO B 1 9 ? 8.281 -3.467 1.373 1 98.38 9 PRO B N 1
ATOM 1616 C CA . PRO B 1 9 ? 9.359 -3.027 0.483 1 98.38 9 PRO B CA 1
ATOM 1617 C C . PRO B 1 9 ? 10.742 -3.451 0.974 1 98.38 9 PRO B C 1
ATOM 1619 O O . PRO B 1 9 ? 11.727 -3.324 0.242 1 98.38 9 PRO B O 1
ATOM 1622 N N . GLY B 1 10 ? 10.844 -3.959 2.199 1 98.19 10 GLY B N 1
ATOM 1623 C CA . GLY B 1 10 ? 12.172 -4.379 2.602 1 98.19 10 GLY B CA 1
ATOM 1624 C C . GLY B 1 10 ? 12.359 -4.422 4.105 1 98.19 10 GLY B C 1
ATOM 1625 O O . GLY B 1 10 ? 13.016 -5.32 4.633 1 98.19 10 GLY B O 1
ATOM 1626 N N . ASP B 1 11 ? 11.836 -3.422 4.805 1 98.5 11 ASP B N 1
ATOM 1627 C CA . ASP B 1 11 ? 11.875 -3.375 6.266 1 98.5 11 ASP B CA 1
ATOM 1628 C C . ASP B 1 11 ? 10.914 -4.391 6.875 1 98.5 11 ASP B C 1
ATOM 1630 O O . ASP B 1 11 ? 9.703 -4.309 6.664 1 98.5 11 ASP B O 1
ATOM 1634 N N . PRO B 1 12 ? 11.445 -5.328 7.668 1 98.69 12 PRO B N 1
ATOM 1635 C CA . PRO B 1 12 ? 10.562 -6.34 8.258 1 98.69 12 PRO B CA 1
ATOM 1636 C C . PRO B 1 12 ? 9.453 -5.73 9.102 1 98.69 12 PRO B C 1
ATOM 1638 O O . PRO B 1 12 ? 8.398 -6.348 9.273 1 98.69 12 PRO B O 1
ATOM 1641 N N . LYS B 1 13 ? 9.609 -4.551 9.539 1 98.75 13 LYS B N 1
ATOM 1642 C CA . LYS B 1 13 ? 8.602 -3.922 10.383 1 98.75 13 LYS B CA 1
ATOM 1643 C C . LYS B 1 13 ? 7.445 -3.373 9.555 1 98.75 13 LYS B C 1
ATOM 1645 O O . LYS B 1 13 ? 6.426 -2.941 10.102 1 98.75 13 LYS B O 1
ATOM 1650 N N . LEU B 1 14 ? 7.598 -3.471 8.227 1 98.88 14 LEU B N 1
ATOM 1651 C CA . LEU B 1 14 ? 6.527 -2.973 7.371 1 98.88 14 LEU B CA 1
ATOM 1652 C C . LEU B 1 14 ? 5.637 -4.113 6.891 1 98.88 14 LEU B C 1
ATOM 1654 O O . LEU B 1 14 ? 4.773 -3.916 6.035 1 98.88 14 LEU B O 1
ATOM 1658 N N . LEU B 1 15 ? 5.844 -5.352 7.43 1 98.94 15 LEU B N 1
ATOM 1659 C CA . LEU B 1 15 ? 4.844 -6.402 7.277 1 98.94 15 LEU B CA 1
ATOM 1660 C C . LEU B 1 15 ? 3.59 -6.082 8.086 1 98.94 15 LEU B C 1
ATOM 1662 O O . LEU B 1 15 ? 3.674 -5.48 9.156 1 98.94 15 LEU B O 1
ATOM 1666 N N . THR B 1 16 ? 2.434 -6.449 7.555 1 98.94 16 THR B N 1
ATOM 1667 C CA . THR B 1 16 ? 1.203 -6.312 8.328 1 98.94 16 THR B CA 1
ATOM 1668 C C . THR B 1 16 ? 1.144 -7.359 9.438 1 98.94 16 THR B C 1
ATOM 1670 O O . THR B 1 16 ? 1.825 -8.383 9.367 1 98.94 16 THR B O 1
ATOM 1673 N N . VAL B 1 17 ? 0.346 -7.086 10.383 1 98.94 17 VAL B N 1
ATOM 1674 C CA . VAL B 1 17 ? 0.105 -8.047 11.461 1 98.94 17 VAL B CA 1
ATOM 1675 C C . VAL B 1 17 ? -0.411 -9.359 10.875 1 98.94 17 VAL B C 1
ATOM 1677 O O . VAL B 1 17 ? 0.038 -10.438 11.273 1 98.94 17 VAL B O 1
ATOM 1680 N N . ARG B 1 18 ? -1.3 -9.258 9.883 1 98.94 18 ARG B N 1
ATOM 1681 C CA . ARG B 1 18 ? -1.845 -10.453 9.234 1 98.94 18 ARG B CA 1
ATOM 1682 C C . ARG B 1 18 ? -0.747 -11.25 8.547 1 98.94 18 ARG B C 1
ATOM 1684 O O . ARG B 1 18 ? -0.726 -12.484 8.617 1 98.94 18 ARG B O 1
ATOM 1691 N N . ALA B 1 19 ? 0.134 -10.57 7.863 1 98.94 19 ALA B N 1
ATOM 1692 C CA . ALA B 1 19 ? 1.246 -11.25 7.203 1 98.94 19 ALA B CA 1
ATOM 1693 C C . ALA B 1 19 ? 2.094 -12.023 8.211 1 98.94 19 ALA B C 1
ATOM 1695 O O . ALA B 1 19 ? 2.428 -13.188 7.98 1 98.94 19 ALA B O 1
ATOM 1696 N N . VAL B 1 20 ? 2.396 -11.383 9.312 1 98.94 20 VAL B N 1
ATOM 1697 C CA . VAL B 1 20 ? 3.217 -12.008 10.344 1 98.94 20 VAL B CA 1
ATOM 1698 C C . VAL B 1 20 ? 2.5 -13.242 10.906 1 98.94 20 VAL B C 1
ATOM 1700 O O . VAL B 1 20 ? 3.113 -14.289 11.086 1 98.94 2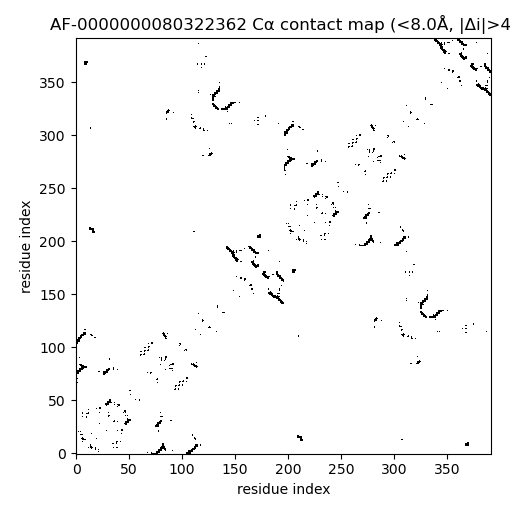0 VAL B O 1
ATOM 1703 N N . GLU B 1 21 ? 1.218 -13.141 11.164 1 98.88 21 GLU B N 1
ATOM 1704 C CA . GLU B 1 21 ? 0.429 -14.258 11.664 1 98.88 21 GLU B CA 1
ATOM 1705 C C . GLU B 1 21 ? 0.501 -15.453 10.719 1 98.88 21 GLU B C 1
ATOM 1707 O O . GLU B 1 21 ? 0.713 -16.594 11.164 1 98.88 21 GLU B O 1
ATOM 1712 N N . VAL B 1 22 ? 0.351 -15.211 9.438 1 98.94 22 VAL B N 1
ATOM 1713 C CA . VAL B 1 22 ? 0.361 -16.281 8.438 1 98.94 22 VAL B CA 1
ATOM 1714 C C . VAL B 1 22 ? 1.751 -16.906 8.367 1 98.94 22 VAL B C 1
ATOM 1716 O O . VAL B 1 22 ? 1.884 -18.125 8.336 1 98.94 22 VAL B O 1
ATOM 1719 N N . ILE B 1 23 ? 2.766 -16.078 8.367 1 98.94 23 ILE B N 1
ATOM 1720 C CA . ILE B 1 23 ? 4.145 -16.547 8.266 1 98.94 23 ILE B CA 1
ATOM 1721 C C . ILE B 1 23 ? 4.465 -17.453 9.453 1 98.94 23 ILE B C 1
ATOM 1723 O O . ILE B 1 23 ? 5.051 -18.516 9.281 1 98.94 23 ILE B O 1
ATOM 1727 N N . ARG B 1 24 ? 4.051 -17.078 10.609 1 98.81 24 ARG B N 1
ATOM 1728 C CA . ARG B 1 24 ? 4.344 -17.844 11.82 1 98.81 24 ARG B CA 1
ATOM 1729 C C . ARG B 1 24 ? 3.527 -19.125 11.867 1 98.81 24 ARG B C 1
ATOM 1731 O O . ARG B 1 24 ? 3.982 -20.141 12.406 1 98.81 24 ARG B O 1
ATOM 1738 N N . GLY B 1 25 ? 2.398 -19.141 11.297 1 98.56 25 GLY B N 1
ATOM 1739 C CA . GLY B 1 25 ? 1.462 -20.234 11.492 1 98.56 25 GLY B CA 1
ATOM 1740 C C . GLY B 1 25 ? 1.479 -21.234 10.352 1 98.56 25 GLY B C 1
ATOM 1741 O O . GLY B 1 25 ? 0.981 -22.359 10.5 1 98.56 25 GLY B O 1
ATOM 1742 N N . ALA B 1 26 ? 1.991 -20.922 9.172 1 98.75 26 ALA B N 1
ATOM 1743 C CA . ALA B 1 26 ? 1.943 -21.781 7.996 1 98.75 26 ALA B CA 1
ATOM 1744 C C . ALA B 1 26 ? 2.766 -23.047 8.211 1 98.75 26 ALA B C 1
ATOM 1746 O O . ALA B 1 26 ? 3.73 -23.047 8.977 1 98.75 26 ALA B O 1
ATOM 1747 N N . ASP B 1 27 ? 2.334 -24.125 7.531 1 98.75 27 ASP B N 1
ATOM 1748 C CA . ASP B 1 27 ? 3.107 -25.375 7.551 1 98.75 27 ASP B CA 1
ATOM 1749 C C . ASP B 1 27 ? 4.441 -25.203 6.828 1 98.75 27 ASP B C 1
ATOM 1751 O O . ASP B 1 27 ? 5.445 -25.797 7.211 1 98.75 27 ASP B O 1
ATOM 1755 N N . GLU B 1 28 ? 4.484 -24.375 5.824 1 98.81 28 GLU B N 1
ATOM 1756 C CA . GLU B 1 28 ? 5.699 -24.047 5.09 1 98.81 28 GLU B CA 1
ATOM 1757 C C . GLU B 1 28 ? 5.66 -22.594 4.59 1 98.81 28 GLU B C 1
ATOM 1759 O O . GLU B 1 28 ? 4.602 -22.109 4.191 1 98.81 28 GLU B O 1
ATOM 1764 N N . VAL B 1 29 ? 6.809 -21.969 4.621 1 98.88 29 VAL B N 1
ATOM 1765 C CA . VAL B 1 29 ? 6.984 -20.641 4.07 1 98.88 29 VAL B CA 1
ATOM 1766 C C . VAL B 1 29 ? 7.996 -20.672 2.928 1 98.88 29 VAL B C 1
ATOM 1768 O O . VAL B 1 29 ? 9.109 -21.188 3.092 1 98.88 29 VAL B O 1
ATOM 1771 N N . ILE B 1 30 ? 7.594 -20.203 1.779 1 98.81 30 ILE B N 1
ATOM 1772 C CA . ILE B 1 30 ? 8.422 -20.141 0.582 1 98.81 30 ILE B CA 1
ATOM 1773 C C . ILE B 1 30 ? 8.68 -18.688 0.207 1 98.81 30 ILE B C 1
ATOM 1775 O O . ILE B 1 30 ? 7.77 -17.859 0.258 1 98.81 30 ILE B O 1
ATOM 1779 N N . VAL B 1 31 ? 9.938 -18.328 -0.141 1 98.62 31 VAL B N 1
ATOM 1780 C CA . VAL B 1 31 ? 10.273 -16.969 -0.578 1 98.62 31 VAL B CA 1
ATOM 1781 C C . VAL B 1 31 ? 11.07 -17.031 -1.881 1 98.62 31 VAL B C 1
ATOM 1783 O O . VAL B 1 31 ? 11.883 -17.938 -2.078 1 98.62 31 VAL B O 1
ATOM 1786 N N . PRO B 1 32 ? 10.781 -16.062 -2.758 1 97.62 32 PRO B N 1
ATOM 1787 C CA . PRO B 1 32 ? 11.578 -15.969 -3.984 1 97.62 32 PRO B CA 1
ATOM 1788 C C . PRO B 1 32 ? 12.859 -15.164 -3.791 1 97.62 32 PRO B C 1
ATOM 1790 O O . PRO B 1 32 ? 12.844 -13.93 -3.869 1 97.62 32 PRO B O 1
ATOM 1793 N N . GLY B 1 33 ? 13.969 -15.805 -3.504 1 95.06 33 GLY B N 1
ATOM 1794 C CA . GLY B 1 33 ? 15.266 -15.141 -3.494 1 95.06 33 GLY B CA 1
ATOM 1795 C C . GLY B 1 33 ? 15.703 -14.703 -2.107 1 95.06 33 GLY B C 1
ATOM 1796 O O . GLY B 1 33 ? 14.945 -14.828 -1.145 1 95.06 33 GLY B O 1
ATOM 1797 N N . LYS B 1 34 ? 16.859 -14.094 -2.006 1 94.81 34 LYS B N 1
ATOM 1798 C CA . LYS B 1 34 ? 17.562 -13.844 -0.746 1 94.81 34 LYS B CA 1
ATOM 1799 C C . LYS B 1 34 ? 17.016 -12.594 -0.063 1 94.81 34 LYS B C 1
ATOM 1801 O O . LYS B 1 34 ? 17.016 -12.5 1.166 1 94.81 34 LYS B O 1
ATOM 1806 N N . LEU B 1 35 ? 16.625 -11.672 -0.847 1 95.31 35 LEU B N 1
ATOM 1807 C CA . LEU B 1 35 ? 16.125 -10.453 -0.237 1 95.31 35 LEU B CA 1
ATOM 1808 C C . LEU B 1 35 ? 14.844 -10.727 0.551 1 95.31 35 LEU B C 1
ATOM 1810 O O . LEU B 1 35 ? 14.703 -10.273 1.69 1 95.31 35 LEU B O 1
ATOM 1814 N N . ALA B 1 36 ? 13.961 -11.492 -0.061 1 97.75 36 ALA B N 1
ATOM 1815 C CA . ALA B 1 36 ? 12.742 -11.883 0.644 1 97.75 36 ALA B CA 1
ATOM 1816 C C . ALA B 1 36 ? 13.062 -12.75 1.859 1 97.75 36 ALA B C 1
ATOM 1818 O O . ALA B 1 36 ? 12.43 -12.617 2.908 1 97.75 36 ALA B O 1
ATOM 1819 N N . GLU B 1 37 ? 14.055 -13.578 1.676 1 98.38 37 GLU B N 1
ATOM 1820 C CA . GLU B 1 37 ? 14.477 -14.422 2.787 1 98.38 37 GLU B CA 1
ATOM 1821 C C . GLU B 1 37 ? 14.875 -13.586 3.998 1 98.38 37 GLU B C 1
ATOM 1823 O O . GLU B 1 37 ? 14.453 -13.859 5.121 1 98.38 37 GLU B O 1
ATOM 1828 N N . ARG B 1 38 ? 15.656 -12.57 3.74 1 97.5 38 ARG B N 1
ATOM 1829 C CA . ARG B 1 38 ? 16.156 -11.711 4.812 1 97.5 38 ARG B CA 1
ATOM 1830 C C . ARG B 1 38 ? 15 -11.078 5.582 1 97.5 38 ARG B C 1
ATOM 1832 O O . ARG B 1 38 ? 15.047 -10.977 6.809 1 97.5 38 ARG B O 1
ATOM 1839 N N . VAL B 1 39 ? 13.992 -10.695 4.906 1 98.5 39 VAL B N 1
ATOM 1840 C CA . VAL B 1 39 ? 12.844 -10.031 5.516 1 98.5 39 VAL B CA 1
ATOM 1841 C C . VAL B 1 39 ? 12.047 -11.023 6.348 1 98.5 39 VAL B C 1
ATOM 1843 O O . VAL B 1 39 ? 11.734 -10.766 7.516 1 98.5 39 VAL B O 1
ATOM 1846 N N . VAL B 1 40 ? 11.812 -12.203 5.816 1 98.88 40 VAL B N 1
ATOM 1847 C CA . VAL B 1 40 ? 10.898 -13.18 6.406 1 98.88 40 VAL B CA 1
ATOM 1848 C C . VAL B 1 40 ? 11.562 -13.852 7.602 1 98.88 40 VAL B C 1
ATOM 1850 O O . VAL B 1 40 ? 10.898 -14.211 8.57 1 98.88 40 VAL B O 1
ATOM 1853 N N . ARG B 1 41 ? 12.828 -13.945 7.605 1 98.31 41 ARG B N 1
ATOM 1854 C CA . ARG B 1 41 ? 13.562 -14.656 8.648 1 98.31 41 ARG B CA 1
ATOM 1855 C C . ARG B 1 41 ? 13.461 -13.93 9.984 1 98.31 41 ARG B C 1
ATOM 1857 O O . ARG B 1 41 ? 13.742 -14.516 11.031 1 98.31 41 ARG B O 1
ATOM 1864 N N . GLU B 1 42 ? 13.078 -12.688 9.922 1 98.56 42 GLU B N 1
ATOM 1865 C CA . GLU B 1 42 ? 12.82 -11.969 11.164 1 98.56 42 GLU B CA 1
ATOM 1866 C C . GLU B 1 42 ? 11.641 -12.578 11.922 1 98.56 42 GLU B C 1
ATOM 1868 O O . GLU B 1 42 ? 11.5 -12.367 13.133 1 98.56 42 GLU B O 1
ATOM 1873 N N . TYR B 1 43 ? 10.812 -13.344 11.227 1 98.75 43 TYR B N 1
ATOM 1874 C CA . TYR B 1 43 ? 9.586 -13.852 11.844 1 98.75 43 TYR B CA 1
ATOM 1875 C C . TYR B 1 43 ? 9.547 -15.375 11.797 1 98.75 43 TYR B C 1
ATOM 1877 O O . TYR B 1 43 ? 8.766 -16 12.516 1 98.75 43 TYR B O 1
ATOM 1885 N N . ARG B 1 44 ? 10.297 -15.992 10.945 1 98.31 44 ARG B N 1
ATOM 1886 C CA . ARG B 1 44 ? 10.312 -17.438 10.734 1 98.31 44 ARG B CA 1
ATOM 1887 C C . ARG B 1 44 ? 11.703 -17.906 10.305 1 98.31 44 ARG B C 1
ATOM 1889 O O . ARG B 1 44 ? 12.195 -17.531 9.242 1 98.31 44 ARG B O 1
ATOM 1896 N N . ARG B 1 45 ? 12.305 -18.766 11.016 1 97.25 45 ARG B N 1
ATOM 1897 C CA . ARG B 1 45 ? 13.672 -19.203 10.742 1 97.25 45 ARG B CA 1
ATOM 1898 C C . ARG B 1 45 ? 13.703 -20.219 9.609 1 97.25 45 ARG B C 1
ATOM 1900 O O . ARG B 1 45 ? 14.578 -20.156 8.742 1 97.25 45 ARG B O 1
ATOM 1907 N N . ASP B 1 46 ? 12.789 -21.188 9.602 1 97.94 46 ASP B N 1
ATOM 1908 C CA . ASP B 1 46 ? 12.742 -22.219 8.57 1 97.94 46 ASP B CA 1
ATOM 1909 C C . ASP B 1 46 ? 11.961 -21.75 7.352 1 97.94 46 ASP B C 1
ATOM 1911 O O . ASP B 1 46 ? 10.727 -21.766 7.355 1 97.94 46 ASP B O 1
ATOM 1915 N N . VAL B 1 47 ? 12.594 -21.281 6.363 1 98.25 47 VAL B N 1
ATOM 1916 C CA . VAL B 1 47 ? 12 -20.75 5.137 1 98.25 47 VAL B CA 1
ATOM 1917 C C . VAL B 1 47 ? 12.641 -21.422 3.926 1 98.25 47 VAL B C 1
ATOM 1919 O O . VAL B 1 47 ? 13.852 -21.656 3.902 1 98.25 47 VAL B O 1
ATOM 1922 N N . ARG B 1 48 ? 11.836 -21.875 2.943 1 98.62 48 ARG B N 1
ATOM 1923 C CA . ARG B 1 48 ? 12.328 -22.422 1.68 1 98.62 48 ARG B CA 1
ATOM 1924 C C . ARG B 1 48 ? 12.586 -21.297 0.674 1 98.62 48 ARG B C 1
ATOM 1926 O O . ARG B 1 48 ? 11.672 -20.578 0.297 1 98.62 48 ARG B O 1
ATOM 1933 N N . VAL B 1 49 ? 13.812 -21.203 0.272 1 98.31 49 VAL B N 1
ATOM 1934 C CA . VAL B 1 49 ? 14.18 -20.203 -0.722 1 98.31 49 VAL B CA 1
ATOM 1935 C C . VAL B 1 49 ? 14.141 -20.828 -2.119 1 98.31 49 VAL B C 1
ATOM 1937 O O . VAL B 1 49 ? 14.75 -21.859 -2.363 1 98.31 49 VAL B O 1
ATOM 1940 N N . VAL B 1 50 ? 13.352 -20.234 -2.986 1 97.62 50 VAL B N 1
ATOM 1941 C CA . VAL B 1 50 ? 13.266 -20.656 -4.379 1 97.62 50 VAL B CA 1
ATOM 1942 C C . VAL B 1 50 ? 13.812 -19.562 -5.293 1 97.62 50 VAL B C 1
ATOM 1944 O O . VAL B 1 50 ? 13.414 -18.391 -5.18 1 97.62 50 VAL B O 1
ATOM 1947 N N . GLU B 1 51 ? 14.672 -19.906 -6.184 1 94.5 51 GLU B N 1
ATOM 1948 C CA . GLU B 1 51 ? 15.211 -18.969 -7.164 1 94.5 51 GLU B CA 1
ATOM 1949 C C . GLU B 1 51 ? 14.492 -19.094 -8.508 1 94.5 51 GLU B C 1
ATOM 1951 O O . GLU B 1 51 ? 14.062 -20.188 -8.883 1 94.5 51 GLU B O 1
ATOM 1956 N N . PHE B 1 52 ? 14.336 -18 -9.102 1 92.06 52 PHE B N 1
ATOM 1957 C CA . PHE B 1 52 ? 13.734 -17.953 -10.43 1 92.06 52 PHE B CA 1
ATOM 1958 C C . PHE B 1 52 ? 14.734 -17.438 -11.453 1 92.06 52 PHE B C 1
ATOM 1960 O O . PHE B 1 52 ? 14.664 -16.266 -11.867 1 92.06 52 PHE B O 1
ATOM 1967 N N . PRO B 1 53 ? 15.594 -18.281 -11.82 1 87.38 53 PRO B N 1
ATOM 1968 C CA . PRO B 1 53 ? 16.641 -17.844 -12.758 1 87.38 53 PRO B CA 1
ATOM 1969 C C . PRO B 1 53 ? 16.078 -17.484 -14.133 1 87.38 53 PRO B C 1
ATOM 1971 O O . PRO B 1 53 ? 15.062 -18.031 -14.555 1 87.38 53 PRO B O 1
ATOM 1974 N N . MET B 1 54 ? 16.891 -16.641 -14.75 1 83.12 54 MET B N 1
ATOM 1975 C CA . MET B 1 54 ? 16.531 -16.25 -16.125 1 83.12 54 MET B CA 1
ATOM 1976 C C . MET B 1 54 ? 16.531 -17.469 -17.031 1 83.12 54 MET B C 1
ATOM 1978 O O . MET B 1 54 ? 17.453 -18.281 -17 1 83.12 54 MET B O 1
ATOM 1982 N N . GLY B 1 55 ? 15.531 -17.625 -17.797 1 85.94 55 GLY B N 1
ATOM 1983 C CA . GLY B 1 55 ? 15.445 -18.703 -18.781 1 85.94 55 GLY B CA 1
ATOM 1984 C C . GLY B 1 55 ? 14.844 -19.969 -18.219 1 85.94 55 GLY B C 1
ATOM 1985 O O . GLY B 1 55 ? 14.477 -20.875 -18.969 1 85.94 55 GLY B O 1
ATOM 1986 N N . ARG B 1 56 ? 14.789 -20.031 -16.938 1 88 56 ARG B N 1
ATOM 1987 C CA . ARG B 1 56 ? 14.266 -21.25 -16.344 1 88 56 ARG B CA 1
ATOM 1988 C C . ARG B 1 56 ? 13.125 -20.953 -15.383 1 88 56 ARG B C 1
ATOM 1990 O O . ARG B 1 56 ? 12.719 -21.828 -14.609 1 88 56 ARG B O 1
ATOM 1997 N N . ALA B 1 57 ? 12.664 -19.828 -15.391 1 90.12 57 ALA B N 1
ATOM 1998 C CA . ALA B 1 57 ? 11.609 -19.422 -14.469 1 90.12 57 ALA B CA 1
ATOM 1999 C C . ALA B 1 57 ? 10.344 -20.25 -14.695 1 90.12 57 ALA B C 1
ATOM 2001 O O . ALA B 1 57 ? 9.664 -20.641 -13.742 1 90.12 57 ALA B O 1
ATOM 2002 N N . ASP B 1 58 ? 10.109 -20.594 -15.898 1 92 58 ASP B N 1
ATOM 2003 C CA . ASP B 1 58 ? 8.906 -21.344 -16.234 1 92 58 ASP B CA 1
ATOM 2004 C C . ASP B 1 58 ? 8.969 -22.766 -15.664 1 92 58 ASP B C 1
ATOM 2006 O O . ASP B 1 58 ? 7.953 -23.297 -15.227 1 92 58 ASP B O 1
ATOM 2010 N N . GLU B 1 59 ? 10.109 -23.266 -15.734 1 94.44 59 GLU B N 1
ATOM 2011 C CA . GLU B 1 59 ? 10.289 -24.609 -15.188 1 94.44 59 GLU B CA 1
ATOM 2012 C C . GLU B 1 59 ? 10.102 -24.609 -13.672 1 94.44 59 GLU B C 1
ATOM 2014 O O . GLU B 1 59 ? 9.492 -25.531 -13.125 1 94.44 59 GLU B O 1
ATOM 2019 N N . VAL B 1 60 ? 10.625 -23.609 -13.055 1 96 60 VAL B N 1
ATOM 2020 C CA . VAL B 1 60 ? 10.5 -23.5 -11.602 1 96 60 VAL B CA 1
ATOM 2021 C C . VAL B 1 60 ? 9.031 -23.328 -11.227 1 96 60 VAL B C 1
ATOM 2023 O O . VAL B 1 60 ? 8.547 -23.984 -10.297 1 96 60 VAL B O 1
ATOM 2026 N N . VAL B 1 61 ? 8.305 -22.531 -11.969 1 97 61 VAL B N 1
ATOM 2027 C CA . VAL B 1 61 ? 6.879 -22.312 -11.727 1 97 61 VAL B CA 1
ATOM 2028 C C . VAL B 1 61 ? 6.113 -23.625 -11.891 1 97 61 VAL B C 1
ATOM 2030 O O . VAL B 1 61 ? 5.273 -23.969 -11.055 1 97 61 VAL B O 1
ATOM 2033 N N . ALA B 1 62 ? 6.461 -24.344 -12.953 1 96.38 62 ALA B N 1
ATOM 2034 C CA . ALA B 1 62 ? 5.773 -25.609 -13.234 1 96.38 62 ALA B CA 1
ATOM 2035 C C . ALA B 1 62 ? 5.969 -26.609 -12.094 1 96.38 62 ALA B C 1
ATOM 2037 O O . ALA B 1 62 ? 5.004 -27.203 -11.617 1 96.38 62 ALA B O 1
ATOM 2038 N N . GLU B 1 63 ? 7.148 -26.672 -11.656 1 96.88 63 GLU B N 1
ATOM 2039 C CA . GLU B 1 63 ? 7.465 -27.625 -10.594 1 96.88 63 GLU B CA 1
ATOM 2040 C C . GLU B 1 63 ? 6.816 -27.219 -9.281 1 96.88 63 GLU B C 1
ATOM 2042 O O . GLU B 1 63 ? 6.184 -28.047 -8.609 1 96.88 63 GLU B O 1
ATOM 2047 N N . LEU B 1 64 ? 6.984 -25.984 -8.906 1 97.62 64 LEU B N 1
ATOM 2048 C CA . LEU B 1 64 ? 6.457 -25.484 -7.641 1 97.62 64 LEU B CA 1
ATOM 2049 C C . LEU B 1 64 ? 4.934 -25.547 -7.625 1 97.62 64 LEU B C 1
ATOM 2051 O O . LEU B 1 64 ? 4.332 -25.922 -6.613 1 97.62 64 LEU B O 1
ATOM 2055 N N . SER B 1 65 ? 4.316 -25.188 -8.727 1 97.75 65 SER B N 1
ATOM 2056 C CA . SER B 1 65 ? 2.857 -25.172 -8.789 1 97.75 65 SER B CA 1
ATOM 2057 C C . SER B 1 65 ? 2.281 -26.578 -8.703 1 97.75 65 SER B C 1
ATOM 2059 O O . SER B 1 65 ? 1.2 -26.781 -8.141 1 97.75 65 SER B O 1
ATOM 2061 N N . GLU B 1 66 ? 2.975 -27.547 -9.336 1 97.38 66 GLU B N 1
ATOM 2062 C CA . GLU B 1 66 ? 2.533 -28.938 -9.234 1 97.38 66 GLU B CA 1
ATOM 2063 C C . GLU B 1 66 ? 2.5 -29.406 -7.781 1 97.38 66 GLU B C 1
ATOM 2065 O O . GLU B 1 66 ? 1.521 -30 -7.34 1 97.38 66 GLU B O 1
ATOM 2070 N N . GLU B 1 67 ? 3.506 -29.047 -7.109 1 97.81 67 GLU B N 1
ATOM 2071 C CA . GLU B 1 67 ? 3.613 -29.375 -5.691 1 97.81 67 GLU B CA 1
ATOM 2072 C C . GLU B 1 67 ? 2.537 -28.672 -4.875 1 97.81 67 GLU B C 1
ATOM 2074 O O . GLU B 1 67 ? 1.826 -29.297 -4.094 1 97.81 67 GLU B O 1
ATOM 2079 N N . LEU B 1 68 ? 2.312 -27.406 -5.074 1 98.19 68 LEU B N 1
ATOM 2080 C CA . LEU B 1 68 ? 1.441 -26.562 -4.25 1 98.19 68 LEU B CA 1
ATOM 2081 C C . LEU B 1 68 ? -0.026 -26.891 -4.516 1 98.19 68 LEU B C 1
ATOM 2083 O O . LEU B 1 68 ? -0.85 -26.844 -3.6 1 98.19 68 LEU B O 1
ATOM 2087 N N . ALA B 1 69 ? -0.308 -27.203 -5.75 1 97.69 69 ALA B N 1
ATOM 2088 C CA . ALA B 1 69 ? -1.686 -27.516 -6.121 1 97.69 69 ALA B CA 1
ATOM 2089 C C . ALA B 1 69 ? -2.213 -28.703 -5.32 1 97.69 69 ALA B C 1
ATOM 2091 O O . ALA B 1 69 ? -3.41 -28.781 -5.027 1 97.69 69 ALA B O 1
ATOM 2092 N N . GLU B 1 70 ? -1.346 -29.531 -4.945 1 96.56 70 GLU B N 1
ATOM 2093 C CA . GLU B 1 70 ? -1.723 -30.703 -4.164 1 96.56 70 GLU B CA 1
ATOM 2094 C C . GLU B 1 70 ? -1.651 -30.422 -2.666 1 96.56 70 GLU B C 1
ATOM 2096 O O . GLU B 1 70 ? -2.59 -30.719 -1.926 1 96.56 70 GLU B O 1
ATOM 2101 N N . ARG B 1 71 ? -0.664 -29.781 -2.236 1 97.25 71 ARG B N 1
ATOM 2102 C CA . ARG B 1 71 ? -0.363 -29.625 -0.816 1 97.25 71 ARG B CA 1
ATOM 2103 C C . ARG B 1 71 ? -1.322 -28.641 -0.16 1 97.25 71 ARG B C 1
ATOM 2105 O O . ARG B 1 71 ? -1.663 -28.781 1.017 1 97.25 71 ARG B O 1
ATOM 2112 N N . CYS B 1 72 ? -1.802 -27.688 -0.875 1 95.81 72 CYS B N 1
ATOM 2113 C CA . CYS B 1 72 ? -2.539 -26.594 -0.261 1 95.81 72 CYS B CA 1
ATOM 2114 C C . CYS B 1 72 ? -3.949 -27.031 0.122 1 95.81 72 CYS B C 1
ATOM 2116 O O . CYS B 1 72 ? -4.68 -26.281 0.771 1 95.81 72 CYS B O 1
ATOM 2118 N N . ILE B 1 73 ? -4.277 -28.25 -0.249 1 95.62 73 ILE B N 1
ATOM 2119 C CA . ILE B 1 73 ? -5.566 -28.812 0.125 1 95.62 73 ILE B CA 1
ATOM 2120 C C . ILE B 1 73 ? -5.555 -29.203 1.602 1 95.62 73 ILE B C 1
ATOM 2122 O O . ILE B 1 73 ? -6.578 -29.109 2.283 1 95.62 73 ILE B O 1
ATOM 2126 N N . SER B 1 74 ? -4.449 -29.562 2.092 1 97 74 SER B N 1
ATOM 2127 C CA . SER B 1 74 ? -4.406 -30.094 3.449 1 97 74 SER B CA 1
ATOM 2128 C C . SER B 1 74 ? -3.381 -29.359 4.301 1 97 74 SER B C 1
ATOM 2130 O O . SER B 1 74 ? -3.309 -29.562 5.516 1 97 74 SER B O 1
ATOM 2132 N N . GLU B 1 75 ? -2.574 -28.516 3.689 1 98.31 75 GLU B N 1
ATOM 2133 C CA . GLU B 1 75 ? -1.522 -27.766 4.383 1 98.31 75 GLU B CA 1
ATOM 2134 C C . GLU B 1 75 ? -1.608 -26.281 4.082 1 98.31 75 GLU B C 1
ATOM 2136 O O . GLU B 1 75 ? -2.02 -25.875 2.988 1 98.31 75 GLU B O 1
ATOM 2141 N N . ASP B 1 76 ? -1.243 -25.469 5.062 1 98.75 76 ASP B N 1
ATOM 2142 C CA . ASP B 1 76 ? -1.09 -24.031 4.855 1 98.75 76 ASP B CA 1
ATOM 2143 C C . ASP B 1 76 ? 0.318 -23.703 4.367 1 98.75 76 ASP B C 1
ATOM 2145 O O . ASP B 1 76 ? 1.295 -23.891 5.09 1 98.75 76 ASP B O 1
ATOM 2149 N N . VAL B 1 77 ? 0.382 -23.219 3.148 1 98.81 77 VAL B N 1
ATOM 2150 C CA . VAL B 1 77 ? 1.665 -22.828 2.578 1 98.81 77 VAL B CA 1
ATOM 2151 C C . VAL B 1 77 ? 1.648 -21.328 2.262 1 98.81 77 VAL B C 1
ATOM 2153 O O . VAL B 1 77 ? 0.72 -20.828 1.617 1 98.81 77 VAL B O 1
ATOM 2156 N N . ALA B 1 78 ? 2.672 -20.641 2.734 1 98.88 78 ALA B N 1
ATOM 2157 C CA . ALA B 1 78 ? 2.779 -19.203 2.496 1 98.88 78 ALA B CA 1
ATOM 2158 C C . ALA B 1 78 ? 3.889 -18.891 1.493 1 98.88 78 ALA B C 1
ATOM 2160 O O . ALA B 1 78 ? 5.047 -19.266 1.705 1 98.88 78 ALA B O 1
ATOM 2161 N N . PHE B 1 79 ? 3.527 -18.344 0.383 1 98.88 79 PHE B N 1
ATOM 2162 C CA . PHE B 1 79 ? 4.492 -17.766 -0.545 1 98.88 79 PHE B CA 1
ATOM 2163 C C . PHE B 1 79 ? 4.641 -16.266 -0.306 1 98.88 79 PHE B C 1
ATOM 2165 O O . PHE B 1 79 ? 3.711 -15.492 -0.556 1 98.88 79 PHE B O 1
ATOM 2172 N N . CYS B 1 80 ? 5.816 -15.82 0.153 1 98.88 80 CYS B N 1
ATOM 2173 C CA . CYS B 1 80 ? 6.043 -14.445 0.591 1 98.88 80 CYS B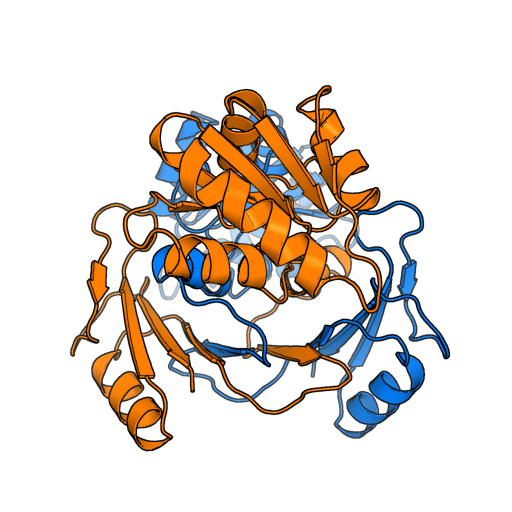 CA 1
ATOM 2174 C C . CYS B 1 80 ? 6.887 -13.688 -0.424 1 98.88 80 CYS B C 1
ATOM 2176 O O . CYS B 1 80 ? 8.016 -14.078 -0.723 1 98.88 80 CYS B O 1
ATOM 2178 N N . ALA B 1 81 ? 6.348 -12.617 -0.923 1 98.25 81 ALA B N 1
ATOM 2179 C CA . ALA B 1 81 ? 7.047 -11.836 -1.939 1 98.25 81 ALA B CA 1
ATOM 2180 C C . ALA B 1 81 ? 7.203 -10.383 -1.502 1 98.25 81 ALA B C 1
ATOM 2182 O O . ALA B 1 81 ? 6.34 -9.836 -0.805 1 98.25 81 ALA B O 1
ATOM 2183 N N . LEU B 1 82 ? 8.273 -9.688 -1.918 1 97.62 82 LEU B N 1
ATOM 2184 C CA . LEU B 1 82 ? 8.531 -8.281 -1.631 1 97.62 82 LEU B CA 1
ATOM 2185 C C . LEU B 1 82 ? 7.43 -7.398 -2.203 1 97.62 82 LEU B C 1
ATOM 2187 O O . LEU B 1 82 ? 6.828 -7.734 -3.229 1 97.62 82 LEU B O 1
ATOM 2191 N N . GLY B 1 83 ? 7.203 -6.32 -1.563 1 97.75 83 GLY B N 1
ATOM 2192 C CA . GLY B 1 83 ? 6.148 -5.41 -1.978 1 97.75 83 GLY B CA 1
ATOM 2193 C C . GLY B 1 83 ? 4.758 -5.93 -1.673 1 97.75 83 GLY B C 1
ATOM 2194 O O . GLY B 1 83 ? 4.465 -6.305 -0.536 1 97.75 83 GLY B O 1
ATOM 2195 N N . ASP B 1 84 ? 3.922 -5.867 -2.615 1 98.69 84 ASP B N 1
ATOM 2196 C CA . ASP B 1 84 ? 2.58 -6.441 -2.623 1 98.69 84 ASP B CA 1
ATOM 2197 C C . ASP B 1 84 ? 2.459 -7.543 -3.672 1 98.69 84 ASP B C 1
ATOM 2199 O O . ASP B 1 84 ? 2.811 -7.34 -4.836 1 98.69 84 ASP B O 1
ATOM 2203 N N . VAL B 1 85 ? 1.991 -8.711 -3.268 1 98.38 85 VAL B N 1
ATOM 2204 C CA . VAL B 1 85 ? 2.008 -9.93 -4.074 1 98.38 85 VAL B CA 1
ATOM 2205 C C . VAL B 1 85 ? 1.118 -9.742 -5.305 1 98.38 85 VAL B C 1
ATOM 2207 O O . VAL B 1 85 ? 1.211 -10.508 -6.266 1 98.38 85 VAL B O 1
ATOM 2210 N N . MET B 1 86 ? 0.268 -8.727 -5.324 1 98.81 86 MET B N 1
ATOM 2211 C CA . MET B 1 86 ? -0.652 -8.523 -6.441 1 98.81 86 MET B CA 1
ATOM 2212 C C . MET B 1 86 ? 0.006 -7.711 -7.551 1 98.81 86 MET B C 1
ATOM 2214 O O . MET B 1 86 ? -0.531 -7.609 -8.656 1 98.81 86 MET B O 1
ATOM 2218 N N . PHE B 1 87 ? 1.183 -7.109 -7.32 1 98.69 87 PHE B N 1
ATOM 2219 C CA . PHE B 1 87 ? 1.767 -6.152 -8.25 1 98.69 87 PHE B CA 1
ATOM 2220 C C . PHE B 1 87 ? 3.104 -6.66 -8.781 1 98.69 87 PHE B C 1
ATOM 2222 O O . PHE B 1 87 ? 4.098 -6.684 -8.055 1 98.69 87 PHE B O 1
ATOM 2229 N N . PHE B 1 88 ? 3.162 -7.027 -10.039 1 97.25 88 PHE B N 1
ATOM 2230 C CA . PHE B 1 88 ? 4.391 -7.418 -10.719 1 97.25 88 PHE B CA 1
ATOM 2231 C C . PHE B 1 88 ? 5.137 -8.484 -9.914 1 97.25 88 PHE B C 1
ATOM 2233 O O . PHE B 1 88 ? 6.352 -8.391 -9.734 1 97.25 88 PHE B O 1
ATOM 2240 N N . SER B 1 89 ? 4.426 -9.43 -9.445 1 96 89 SER B N 1
ATOM 2241 C CA . SER B 1 89 ? 4.984 -10.438 -8.555 1 96 89 SER B CA 1
ATOM 2242 C C . SER B 1 89 ? 5.16 -11.773 -9.273 1 96 89 SER B C 1
ATOM 2244 O O . SER B 1 89 ? 4.332 -12.148 -10.109 1 96 89 SER B O 1
ATOM 2246 N N . THR B 1 90 ? 6.207 -12.453 -8.844 1 92.25 90 THR B N 1
ATOM 2247 C CA . THR B 1 90 ? 6.414 -13.82 -9.32 1 92.25 90 THR B CA 1
ATOM 2248 C C . THR B 1 90 ? 5.285 -14.734 -8.852 1 92.25 90 THR B C 1
ATOM 2250 O O . THR B 1 90 ? 4.965 -15.719 -9.508 1 92.25 90 THR B O 1
ATOM 2253 N N . PHE B 1 91 ? 4.609 -14.367 -7.82 1 97.56 91 PHE B N 1
ATOM 2254 C CA . PHE B 1 91 ? 3.531 -15.172 -7.266 1 97.56 91 PHE B CA 1
ATOM 2255 C C . PHE B 1 91 ? 2.4 -15.336 -8.273 1 97.56 91 PHE B C 1
ATOM 2257 O O . PHE B 1 91 ? 1.693 -16.344 -8.273 1 97.56 91 PHE B O 1
ATOM 2264 N N . GLN B 1 92 ? 2.225 -14.297 -9.188 1 97.56 92 GLN B N 1
ATOM 2265 C CA . GLN B 1 92 ? 1.146 -14.336 -10.172 1 97.56 92 GLN B CA 1
ATOM 2266 C C . GLN B 1 92 ? 1.229 -15.594 -11.031 1 97.56 92 GLN B C 1
ATOM 2268 O O . GLN B 1 92 ? 0.214 -16.234 -11.289 1 97.56 92 GLN B O 1
ATOM 2273 N N . ASP B 1 93 ? 2.432 -15.93 -11.422 1 96.38 93 ASP B N 1
ATOM 2274 C CA . ASP B 1 93 ? 2.633 -17.094 -12.266 1 96.38 93 ASP B CA 1
ATOM 2275 C C . ASP B 1 93 ? 2.348 -18.391 -11.492 1 96.38 93 ASP B C 1
ATOM 2277 O O . ASP B 1 93 ? 1.744 -19.312 -12.031 1 96.38 93 ASP B O 1
ATOM 2281 N N . ILE B 1 94 ? 2.76 -18.391 -10.219 1 97.56 94 ILE B N 1
ATOM 2282 C CA . ILE B 1 94 ? 2.504 -19.531 -9.359 1 97.56 94 ILE B CA 1
ATOM 2283 C C . ILE B 1 94 ? 1 -19.703 -9.156 1 97.56 94 ILE B C 1
ATOM 2285 O O . ILE B 1 94 ? 0.464 -20.812 -9.336 1 97.56 94 ILE B O 1
ATOM 2289 N N . PHE B 1 95 ? 0.342 -18.656 -8.852 1 98.19 95 PHE B N 1
ATOM 2290 C CA . PHE B 1 95 ? -1.098 -18.656 -8.617 1 98.19 95 PHE B CA 1
ATOM 2291 C C . PHE B 1 95 ? -1.844 -19.188 -9.836 1 98.19 95 PHE B C 1
ATOM 2293 O O . PHE B 1 95 ? -2.691 -20.078 -9.711 1 98.19 95 PHE B O 1
ATOM 2300 N N . ARG B 1 96 ? -1.508 -18.641 -11.008 1 97.38 96 ARG B N 1
ATOM 2301 C CA . ARG B 1 96 ? -2.201 -19.016 -12.234 1 97.38 96 ARG B CA 1
ATOM 2302 C C . ARG B 1 96 ? -2.031 -20.5 -12.531 1 97.38 96 ARG B C 1
ATOM 2304 O O . ARG B 1 96 ? -2.996 -21.188 -12.883 1 97.38 96 ARG B O 1
ATOM 2311 N N . GLU B 1 97 ? -0.822 -20.969 -12.383 1 97.75 97 GLU B N 1
ATOM 2312 C CA . GLU B 1 97 ? -0.54 -22.359 -12.68 1 97.75 97 GLU B CA 1
ATOM 2313 C C . GLU B 1 97 ? -1.182 -23.281 -11.648 1 97.75 97 GLU B C 1
ATOM 2315 O O . GLU B 1 97 ? -1.705 -24.344 -12 1 97.75 97 GLU B O 1
ATOM 2320 N N . VAL B 1 98 ? -1.214 -22.891 -10.336 1 98.06 98 VAL B N 1
ATOM 2321 C CA . VAL B 1 98 ? -1.879 -23.672 -9.297 1 98.06 98 VAL B CA 1
ATOM 2322 C C . VAL B 1 98 ? -3.371 -23.766 -9.602 1 98.06 98 VAL B C 1
ATOM 2324 O O . VAL B 1 98 ? -3.953 -24.859 -9.539 1 98.06 98 VAL B O 1
ATOM 2327 N N . ARG B 1 99 ? -3.932 -22.625 -9.953 1 96.88 99 ARG B N 1
ATOM 2328 C CA . ARG B 1 99 ? -5.359 -22.594 -10.25 1 96.88 99 ARG B CA 1
ATOM 2329 C C . ARG B 1 99 ? -5.684 -23.438 -11.469 1 96.88 99 ARG B C 1
ATOM 2331 O O . ARG B 1 99 ? -6.734 -24.078 -11.523 1 96.88 99 ARG B O 1
ATOM 2338 N N . ARG B 1 100 ? -4.812 -23.391 -12.445 1 97.19 100 ARG B N 1
ATOM 2339 C CA . ARG B 1 100 ? -4.988 -24.203 -13.648 1 97.19 100 ARG B CA 1
ATOM 2340 C C . ARG B 1 100 ? -4.988 -25.688 -13.312 1 97.19 100 ARG B C 1
ATOM 2342 O O . ARG B 1 100 ? -5.816 -26.453 -13.82 1 97.19 100 ARG B O 1
ATOM 2349 N N . ARG B 1 101 ? -4.172 -26.094 -12.438 1 97.12 101 ARG B N 1
ATOM 2350 C CA . ARG B 1 101 ? -3.998 -27.5 -12.07 1 97.12 101 ARG B CA 1
ATOM 2351 C C . ARG B 1 101 ? -5.094 -27.953 -11.109 1 97.12 101 ARG B C 1
ATOM 2353 O O . ARG B 1 101 ? -5.539 -29.109 -11.172 1 97.12 101 ARG B O 1
ATOM 2360 N N . ASN B 1 102 ? -5.441 -27.047 -10.219 1 97.44 102 ASN B N 1
ATOM 2361 C CA . ASN B 1 102 ? -6.469 -27.328 -9.219 1 97.44 102 ASN B CA 1
ATOM 2362 C C . ASN B 1 102 ? -7.367 -26.109 -8.992 1 97.44 102 ASN B C 1
ATOM 2364 O O . ASN B 1 102 ? -7.141 -25.328 -8.062 1 97.44 102 ASN B O 1
ATOM 2368 N N . PRO B 1 103 ? -8.406 -26.016 -9.727 1 95.81 103 PRO B N 1
ATOM 2369 C CA . PRO B 1 103 ? -9.297 -24.844 -9.648 1 95.81 103 PRO B CA 1
ATOM 2370 C C . PRO B 1 103 ? -9.93 -24.672 -8.273 1 95.81 103 PRO B C 1
ATOM 2372 O O . PRO B 1 103 ? -10.398 -23.594 -7.938 1 95.81 103 PRO B O 1
ATOM 2375 N N . SER B 1 104 ? -9.891 -25.688 -7.496 1 94.94 104 SER B N 1
ATOM 2376 C CA . SER B 1 104 ? -10.547 -25.641 -6.191 1 94.94 104 SER B CA 1
ATOM 2377 C C . SER B 1 104 ? -9.539 -25.344 -5.082 1 94.94 104 SER B C 1
ATOM 2379 O O . SER B 1 104 ? -9.914 -25.25 -3.91 1 94.94 104 SER B O 1
ATOM 2381 N N . ALA B 1 105 ? -8.289 -25.25 -5.465 1 96.12 105 ALA B N 1
ATOM 2382 C CA . ALA B 1 105 ? -7.277 -24.938 -4.461 1 96.12 105 ALA B CA 1
ATOM 2383 C C . ALA B 1 105 ? -7.633 -23.656 -3.699 1 96.12 105 ALA B C 1
ATOM 2385 O O . ALA B 1 105 ? -7.898 -22.625 -4.305 1 96.12 105 ALA B O 1
ATOM 2386 N N . PRO B 1 106 ? -7.75 -23.734 -2.369 1 97.06 106 PRO B N 1
ATOM 2387 C CA . PRO B 1 106 ? -8 -22.5 -1.609 1 97.06 106 PRO B CA 1
ATOM 2388 C C . PRO B 1 106 ? -6.809 -21.562 -1.605 1 97.06 106 PRO B C 1
ATOM 2390 O O . PRO B 1 106 ? -5.68 -21.984 -1.338 1 97.06 106 PRO B O 1
ATOM 2393 N N . VAL B 1 107 ? -7.07 -20.359 -1.993 1 98.06 107 VAL B N 1
ATOM 2394 C CA . VAL B 1 107 ? -6.012 -19.359 -2.039 1 98.06 107 VAL B CA 1
ATOM 2395 C C . VAL B 1 107 ? -6.477 -18.078 -1.346 1 98.06 107 VAL B C 1
ATOM 2397 O O . VAL B 1 107 ? -7.633 -17.672 -1.498 1 98.06 107 VAL B O 1
ATOM 2400 N N . GLU B 1 108 ? -5.641 -17.438 -0.547 1 98.12 108 GLU B N 1
ATOM 2401 C CA . GLU B 1 108 ? -5.875 -16.141 0.072 1 98.12 108 GLU B CA 1
ATOM 2402 C C . GLU B 1 108 ? -4.703 -15.188 -0.173 1 98.12 108 GLU B C 1
ATOM 2404 O O . GLU B 1 108 ? -3.545 -15.578 -0.018 1 98.12 108 GLU B O 1
ATOM 2409 N N . MET B 1 109 ? -5.047 -14.07 -0.636 1 98.69 109 MET B N 1
ATOM 2410 C CA . MET B 1 109 ? -4.027 -13.039 -0.831 1 98.69 109 MET B CA 1
ATOM 2411 C C . MET B 1 109 ? -4.035 -12.039 0.324 1 98.69 109 MET B C 1
ATOM 2413 O O . MET B 1 109 ? -5.086 -11.516 0.69 1 98.69 109 MET B O 1
ATOM 2417 N N . ILE B 1 110 ? -2.92 -11.781 0.921 1 98.88 110 ILE B N 1
ATOM 2418 C CA . ILE B 1 110 ? -2.752 -10.797 1.979 1 98.88 110 ILE B CA 1
ATOM 2419 C C . ILE B 1 110 ? -2.068 -9.547 1.418 1 98.88 110 ILE B C 1
ATOM 2421 O O . ILE B 1 110 ? -0.891 -9.594 1.054 1 98.88 110 ILE B O 1
ATOM 2425 N N . PRO B 1 111 ? -2.781 -8.438 1.344 1 98.88 111 PRO B N 1
ATOM 2426 C CA . PRO B 1 111 ? -2.182 -7.219 0.786 1 98.88 111 PRO B CA 1
ATOM 2427 C C . PRO B 1 111 ? -1.084 -6.641 1.678 1 98.88 111 PRO B C 1
ATOM 2429 O O . PRO B 1 111 ? -0.99 -6.996 2.855 1 98.88 111 PRO B O 1
ATOM 2432 N N . GLY B 1 112 ? -0.219 -5.895 1.155 1 98.88 112 GLY B N 1
ATOM 2433 C CA . GLY B 1 112 ? 0.876 -5.262 1.876 1 98.88 112 GLY B CA 1
ATOM 2434 C C . GLY B 1 112 ? 1.236 -3.893 1.334 1 98.88 112 GLY B C 1
ATOM 2435 O O . GLY B 1 112 ? 0.444 -3.275 0.62 1 98.88 112 GLY B O 1
ATOM 2436 N N . VAL B 1 113 ? 2.377 -3.338 1.746 1 98.88 113 VAL B N 1
ATOM 2437 C CA . VAL B 1 113 ? 2.838 -1.997 1.401 1 98.88 113 VAL B CA 1
ATOM 2438 C C . VAL B 1 113 ? 3.715 -2.057 0.153 1 98.88 113 VAL B C 1
ATOM 2440 O O . VAL B 1 113 ? 4.891 -2.422 0.229 1 98.88 113 VAL B O 1
ATOM 2443 N N . PRO B 1 114 ? 3.201 -1.702 -0.977 1 98.62 114 PRO B N 1
ATOM 2444 C CA . PRO B 1 114 ? 4.066 -1.719 -2.16 1 98.62 114 PRO B CA 1
ATOM 2445 C C . PRO B 1 114 ? 5.07 -0.568 -2.174 1 98.62 114 PRO B C 1
ATOM 2447 O O . PRO B 1 114 ? 4.828 0.473 -1.558 1 98.62 114 PRO B O 1
ATOM 2450 N N . SER B 1 115 ? 6.133 -0.765 -2.869 1 98.5 115 SER B N 1
ATOM 2451 C CA . SER B 1 115 ? 7.207 0.225 -2.887 1 98.5 115 SER B CA 1
ATOM 2452 C C . SER B 1 115 ? 6.738 1.535 -3.514 1 98.5 115 SER B C 1
ATOM 2454 O O . SER B 1 115 ? 7.141 2.615 -3.076 1 98.5 115 SER B O 1
ATOM 2456 N N . PHE B 1 116 ? 5.82 1.48 -4.531 1 98.81 116 PHE B N 1
ATOM 2457 C CA . PHE B 1 116 ? 5.473 2.672 -5.297 1 98.81 116 PHE B CA 1
ATOM 2458 C C . PHE B 1 116 ? 4.531 3.57 -4.504 1 98.81 116 PHE B C 1
ATOM 2460 O O . PHE B 1 116 ? 4.312 4.727 -4.867 1 98.81 116 PHE B O 1
ATOM 2467 N N . THR B 1 117 ? 3.955 3.072 -3.375 1 98.88 117 THR B N 1
ATOM 2468 C CA . THR B 1 117 ? 3.236 3.947 -2.455 1 98.88 117 THR B CA 1
ATOM 2469 C C . THR B 1 117 ? 4.117 4.316 -1.265 1 98.88 117 THR B C 1
ATOM 2471 O O . THR B 1 117 ? 4.113 5.465 -0.816 1 98.88 117 THR B O 1
ATOM 2474 N N . ALA B 1 118 ? 4.938 3.406 -0.788 1 98.88 118 ALA B N 1
ATOM 2475 C CA . ALA B 1 118 ? 5.785 3.613 0.383 1 98.88 118 ALA B CA 1
ATOM 2476 C C . ALA B 1 118 ? 6.793 4.73 0.138 1 98.88 118 ALA B C 1
ATOM 2478 O O . ALA B 1 118 ? 7.23 5.398 1.078 1 98.88 118 ALA B O 1
ATOM 2479 N N . VAL B 1 119 ? 7.164 4.957 -1.102 1 98.88 119 VAL B N 1
ATOM 2480 C CA . VAL B 1 119 ? 8.203 5.918 -1.467 1 98.88 119 VAL B CA 1
ATOM 2481 C C . VAL B 1 119 ? 7.797 7.316 -1 1 98.88 119 VAL B C 1
ATOM 2483 O O . VAL B 1 119 ? 8.648 8.117 -0.62 1 98.88 119 VAL B O 1
ATOM 2486 N N . PHE B 1 120 ? 6.539 7.574 -0.953 1 98.88 120 PHE B N 1
ATOM 2487 C CA . PHE B 1 120 ? 6.078 8.922 -0.639 1 98.88 120 PHE B CA 1
ATOM 2488 C C . PHE B 1 120 ? 6.328 9.25 0.829 1 98.88 120 PHE B C 1
ATOM 2490 O O . PHE B 1 120 ? 6.582 10.406 1.177 1 98.88 120 PHE B O 1
ATOM 2497 N N . SER B 1 121 ? 6.301 8.25 1.718 1 98.69 121 SER B N 1
ATOM 2498 C CA . SER B 1 121 ? 6.688 8.461 3.107 1 98.69 121 SER B CA 1
ATOM 2499 C C . SER B 1 121 ? 8.172 8.797 3.225 1 98.69 121 SER B C 1
ATOM 2501 O O . SER B 1 121 ? 8.57 9.594 4.082 1 98.69 121 SER B O 1
ATOM 2503 N N . LYS B 1 122 ? 9.008 8.203 2.373 1 97.56 122 LYS B N 1
ATOM 2504 C CA . LYS B 1 122 ? 10.445 8.43 2.398 1 97.56 122 LYS B CA 1
ATOM 2505 C C . LYS B 1 122 ? 10.789 9.828 1.899 1 97.56 122 LYS B C 1
ATOM 2507 O O . LYS B 1 122 ? 11.664 10.5 2.463 1 97.56 122 LYS B O 1
ATOM 2512 N N . ILE B 1 123 ? 10.055 10.242 0.871 1 97.81 123 ILE B N 1
ATOM 2513 C CA . ILE B 1 123 ? 10.477 11.484 0.234 1 97.81 123 ILE B CA 1
ATOM 2514 C C . ILE B 1 123 ? 9.688 12.656 0.812 1 97.81 123 ILE B C 1
ATOM 2516 O O . ILE B 1 123 ? 9.984 13.812 0.528 1 97.81 123 ILE B O 1
ATOM 2520 N N . GLY B 1 124 ? 8.625 12.352 1.606 1 96.94 124 GLY B N 1
ATOM 2521 C CA . GLY B 1 124 ? 7.871 13.391 2.283 1 96.94 124 GLY B CA 1
ATOM 2522 C C . GLY B 1 124 ? 6.973 14.18 1.351 1 96.94 124 GLY B C 1
ATOM 2523 O O . GLY B 1 124 ? 6.805 15.391 1.518 1 96.94 124 GLY B O 1
ATOM 2524 N N . VAL B 1 125 ? 6.477 13.555 0.296 1 98.19 125 VAL B N 1
ATOM 2525 C CA . VAL B 1 125 ? 5.582 14.211 -0.658 1 98.19 125 VAL B CA 1
ATOM 2526 C C . VAL B 1 125 ? 4.184 13.609 -0.549 1 98.19 125 VAL B C 1
ATOM 2528 O O . VAL B 1 125 ? 3.979 12.43 -0.853 1 98.19 125 VAL B O 1
ATOM 2531 N N . PHE B 1 126 ? 3.246 14.414 -0.127 1 98.75 126 PHE B N 1
ATOM 2532 C CA . PHE B 1 126 ? 1.864 13.961 -0.01 1 98.75 126 PHE B CA 1
ATOM 2533 C C . PHE B 1 126 ? 1.198 13.898 -1.379 1 98.75 126 PHE B C 1
ATOM 2535 O O . PHE B 1 126 ? 1.401 14.773 -2.217 1 98.75 126 PHE B O 1
ATOM 2542 N N . VAL B 1 127 ? 0.433 12.859 -1.602 1 98.81 127 VAL B N 1
ATOM 2543 C CA . VAL B 1 127 ? -0.284 12.648 -2.855 1 98.81 127 VAL B CA 1
ATOM 2544 C C . VAL B 1 127 ? -1.742 13.078 -2.693 1 98.81 127 VAL B C 1
ATOM 2546 O O . VAL B 1 127 ? -2.516 12.406 -2.004 1 98.81 127 VAL B O 1
ATOM 2549 N N . ASP B 1 128 ? -2.111 14.156 -3.332 1 97.62 128 ASP B N 1
ATOM 2550 C CA . ASP B 1 128 ? -3.457 14.703 -3.199 1 97.62 128 ASP B CA 1
ATOM 2551 C C . ASP B 1 128 ? -4.117 14.875 -4.566 1 97.62 128 ASP B C 1
ATOM 2553 O O . ASP B 1 128 ? -5.074 15.641 -4.703 1 97.62 128 ASP B O 1
ATOM 2557 N N . ALA B 1 129 ? -3.553 14.242 -5.574 1 98.25 129 ALA B N 1
ATOM 2558 C CA . ALA B 1 129 ? -4.023 14.211 -6.957 1 98.25 129 ALA B CA 1
ATOM 2559 C C . ALA B 1 129 ? -3.725 12.867 -7.613 1 98.25 129 ALA B C 1
ATOM 2561 O O . ALA B 1 129 ? -3.111 11.992 -6.992 1 98.25 129 ALA B O 1
ATOM 2562 N N . PRO B 1 130 ? -4.188 12.625 -8.828 1 98.69 130 PRO B N 1
ATOM 2563 C CA . PRO B 1 130 ? -4.031 11.328 -9.492 1 98.69 130 PRO B CA 1
ATOM 2564 C C . PRO B 1 130 ? -2.572 10.906 -9.633 1 98.69 130 PRO B C 1
ATOM 2566 O O . PRO B 1 130 ? -1.705 11.742 -9.891 1 98.69 130 PRO B O 1
ATOM 2569 N N . LEU B 1 131 ? -2.328 9.617 -9.414 1 98.88 131 LEU B N 1
ATOM 2570 C CA . LEU B 1 131 ? -1.021 8.977 -9.492 1 98.88 131 LEU B CA 1
ATOM 2571 C C . LEU B 1 131 ? -1.013 7.879 -10.555 1 98.88 131 LEU B C 1
ATOM 2573 O O . LEU B 1 131 ? -1.955 7.09 -10.648 1 98.88 131 LEU B O 1
ATOM 2577 N N . ARG B 1 132 ? 0.016 7.867 -11.383 1 98.75 132 ARG B N 1
ATOM 2578 C CA . ARG B 1 132 ? 0.243 6.773 -12.328 1 98.75 132 ARG B CA 1
ATOM 2579 C C . ARG B 1 132 ? 1.491 5.98 -11.961 1 98.75 132 ARG B C 1
ATOM 2581 O O . ARG B 1 132 ? 2.555 6.559 -11.727 1 98.75 132 ARG B O 1
ATOM 2588 N N . MET B 1 133 ? 1.339 4.723 -11.766 1 98.88 133 MET B N 1
ATOM 2589 C CA . MET B 1 133 ? 2.453 3.791 -11.602 1 98.88 133 MET B CA 1
ATOM 2590 C C . MET B 1 133 ? 2.752 3.066 -12.914 1 98.88 133 MET B C 1
ATOM 2592 O O . MET B 1 133 ? 1.865 2.441 -13.5 1 98.88 133 MET B O 1
ATOM 2596 N N . VAL B 1 134 ? 3.945 3.143 -13.43 1 98.69 134 VAL B N 1
ATOM 2597 C CA . VAL B 1 134 ? 4.379 2.51 -14.672 1 98.69 134 VAL B CA 1
ATOM 2598 C C . VAL B 1 134 ? 5.691 1.765 -14.445 1 98.69 134 VAL B C 1
ATOM 2600 O O . VAL B 1 134 ? 6.223 1.762 -13.328 1 98.69 134 VAL B O 1
ATOM 2603 N N . THR B 1 135 ? 6.152 1.012 -15.398 1 98 135 THR B N 1
ATOM 2604 C CA . THR B 1 135 ? 7.523 0.509 -15.43 1 98 135 THR B CA 1
ATOM 2605 C C . THR B 1 135 ? 8.328 1.206 -16.516 1 98 135 THR B C 1
ATOM 2607 O O . THR B 1 135 ? 7.766 1.893 -17.375 1 98 135 THR B O 1
ATOM 2610 N N . GLN B 1 136 ? 9.625 1.095 -16.453 1 96 136 GLN B N 1
ATOM 2611 C CA . GLN B 1 136 ? 10.469 1.748 -17.438 1 96 136 GLN B CA 1
ATOM 2612 C C . GLN B 1 136 ? 10.117 1.297 -18.859 1 96 136 GLN B C 1
ATOM 2614 O O . GLN B 1 136 ? 10.258 2.062 -19.812 1 96 136 GLN B O 1
ATOM 2619 N N . ASP B 1 137 ? 9.484 0.079 -18.984 1 95.44 137 ASP B N 1
ATOM 2620 C CA . ASP B 1 137 ? 9.289 -0.494 -20.297 1 95.44 137 ASP B CA 1
ATOM 2621 C C . ASP B 1 137 ? 7.816 -0.435 -20.719 1 95.44 137 ASP B C 1
ATOM 2623 O O . ASP B 1 137 ? 7.48 -0.671 -21.875 1 95.44 137 ASP B O 1
ATOM 2627 N N . GLU B 1 138 ? 6.941 -0.144 -19.812 1 96.31 138 GLU B N 1
ATOM 2628 C CA . GLU B 1 138 ? 5.512 -0.192 -20.109 1 96.31 138 GLU B CA 1
ATOM 2629 C C . GLU B 1 138 ? 4.789 1.023 -19.531 1 96.31 138 GLU B C 1
ATOM 2631 O O . GLU B 1 138 ? 4.734 1.202 -18.312 1 96.31 138 GLU B O 1
ATOM 2636 N N . TRP B 1 139 ? 4.156 1.785 -20.453 1 95.88 139 TRP B N 1
ATOM 2637 C CA . TRP B 1 139 ? 3.531 3.035 -20.031 1 95.88 139 TRP B CA 1
ATOM 2638 C C . TRP B 1 139 ? 2.039 3.031 -20.344 1 95.88 139 TRP B C 1
ATOM 2640 O O . TRP B 1 139 ? 1.31 3.936 -19.938 1 95.88 139 TRP B O 1
ATOM 2650 N N . GLU B 1 140 ? 1.564 2.031 -21.016 1 95.56 140 GLU B N 1
ATOM 2651 C CA . GLU B 1 140 ? 0.154 1.962 -21.391 1 95.56 140 GLU B CA 1
ATOM 2652 C C . GLU B 1 140 ? -0.716 1.598 -20.188 1 95.56 140 GLU B C 1
ATOM 2654 O O . GLU B 1 140 ? -0.494 0.571 -19.547 1 95.56 140 GLU B O 1
ATOM 2659 N N . GLU B 1 141 ? -1.706 2.326 -19.938 1 95.94 141 GLU B N 1
ATOM 2660 C CA . GLU B 1 141 ? -2.617 2.131 -18.812 1 95.94 141 GLU B CA 1
ATOM 2661 C C . GLU B 1 141 ? -3.512 0.916 -19.031 1 95.94 141 GLU B C 1
ATOM 2663 O O . GLU B 1 141 ? -4.246 0.848 -20.031 1 95.94 141 GLU B O 1
ATOM 2668 N N . ARG B 1 142 ? -3.451 -0.005 -18.141 1 98.31 142 ARG B N 1
ATOM 2669 C CA . ARG B 1 142 ? -4.301 -1.188 -18.234 1 98.31 142 ARG B CA 1
ATOM 2670 C C . ARG B 1 142 ? -5.188 -1.324 -17 1 98.31 142 ARG B C 1
ATOM 2672 O O . ARG B 1 142 ? -6.16 -2.08 -17.016 1 98.31 142 ARG B O 1
ATOM 2679 N N . PHE B 1 143 ? -4.867 -0.629 -15.969 1 98.88 143 PHE B N 1
ATOM 2680 C CA . PHE B 1 143 ? -5.629 -0.65 -14.727 1 98.88 143 PHE B CA 1
ATOM 2681 C C . PHE B 1 143 ? -5.977 0.765 -14.281 1 98.88 143 PHE B C 1
ATOM 2683 O O . PHE B 1 143 ? -5.164 1.682 -14.414 1 98.88 143 PHE B O 1
ATOM 2690 N N . VAL B 1 144 ? -7.18 0.949 -13.773 1 98.88 144 VAL B N 1
ATOM 2691 C CA . VAL B 1 144 ? -7.602 2.221 -13.195 1 98.88 144 VAL B CA 1
ATOM 2692 C C . VAL B 1 144 ? -8.367 1.973 -11.898 1 98.88 144 VAL B C 1
ATOM 2694 O O . VAL B 1 144 ? -9.172 1.044 -11.812 1 98.88 144 VAL B O 1
ATOM 2697 N N . VAL B 1 145 ? -8.047 2.658 -10.891 1 98.94 145 VAL B N 1
ATOM 2698 C CA . VAL B 1 145 ? -8.82 2.684 -9.656 1 98.94 145 VAL B CA 1
ATOM 2699 C C . VAL B 1 145 ? -9.352 4.094 -9.414 1 98.94 145 VAL B C 1
ATOM 2701 O O . VAL B 1 145 ? -8.578 5.047 -9.305 1 98.94 145 VAL B O 1
ATOM 2704 N N . VAL B 1 146 ? -10.641 4.254 -9.328 1 98.81 146 VAL B N 1
ATOM 2705 C CA . VAL B 1 146 ? -11.289 5.52 -9 1 98.81 146 VAL B CA 1
ATOM 2706 C C . VAL B 1 146 ? -11.695 5.527 -7.531 1 98.81 146 VAL B C 1
ATOM 2708 O O . VAL B 1 146 ? -12.516 4.723 -7.102 1 98.81 146 VAL B O 1
ATOM 2711 N N . MET B 1 147 ? -11.117 6.418 -6.805 1 98.44 147 MET B N 1
ATOM 2712 C CA . MET B 1 147 ? -11.406 6.551 -5.379 1 98.44 147 MET B CA 1
ATOM 2713 C C . MET B 1 147 ? -12.586 7.488 -5.145 1 98.44 147 MET B C 1
ATOM 2715 O O . MET B 1 147 ? -12.961 8.25 -6.035 1 98.44 147 MET B O 1
ATOM 2719 N N . LYS B 1 148 ? -13.133 7.391 -3.885 1 97.19 148 LYS B N 1
ATOM 2720 C CA . LYS B 1 148 ? -14.25 8.242 -3.49 1 97.19 148 LYS B CA 1
ATOM 2721 C C . LYS B 1 148 ? -15.367 8.195 -4.523 1 97.19 148 LYS B C 1
ATOM 2723 O O . LYS B 1 148 ? -15.906 9.234 -4.914 1 97.19 148 LYS B O 1
ATOM 2728 N N . ALA B 1 149 ? -15.703 7.02 -5.004 1 97.62 149 ALA B N 1
ATOM 2729 C CA . ALA B 1 149 ? -16.578 6.848 -6.164 1 97.62 149 ALA B CA 1
ATOM 2730 C C . ALA B 1 149 ? -18.031 6.793 -5.746 1 97.62 149 ALA B C 1
ATOM 2732 O O . ALA B 1 149 ? -18.703 5.77 -5.93 1 97.62 149 ALA B O 1
ATOM 2733 N N . LYS B 1 150 ? -18.578 7.895 -5.359 1 96.56 150 LYS B N 1
ATOM 2734 C CA . LYS B 1 150 ? -19.969 7.992 -4.953 1 96.56 150 LYS B CA 1
ATOM 2735 C C . LYS B 1 150 ? -20.906 7.734 -6.129 1 96.56 150 LYS B C 1
ATOM 2737 O O . LYS B 1 150 ? -22 7.199 -5.953 1 96.56 150 LYS B O 1
ATOM 2742 N N . ASN B 1 151 ? -20.484 8.086 -7.293 1 95.69 151 ASN B N 1
ATOM 2743 C CA . ASN B 1 151 ? -21.25 7.879 -8.516 1 95.69 151 ASN B CA 1
ATOM 2744 C C . ASN B 1 151 ? -20.719 6.691 -9.312 1 95.69 151 ASN B C 1
ATOM 2746 O O . ASN B 1 151 ? -20.453 6.812 -10.508 1 95.69 151 ASN B O 1
ATOM 2750 N N . SER B 1 152 ? -20.656 5.586 -8.656 1 97.06 152 SER B N 1
ATOM 2751 C CA . SER B 1 152 ? -20 4.395 -9.18 1 97.06 152 SER B CA 1
ATOM 2752 C C . SER B 1 152 ? -20.594 3.965 -10.508 1 97.06 152 SER B C 1
ATOM 2754 O 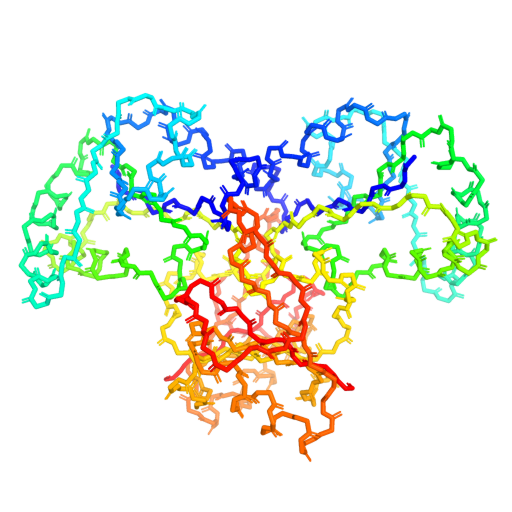O . SER B 1 152 ? -19.875 3.559 -11.422 1 97.06 152 SER B O 1
ATOM 2756 N N . GLY B 1 153 ? -21.906 4.062 -10.633 1 97.25 153 GLY B N 1
ATOM 2757 C CA . GLY B 1 153 ? -22.562 3.67 -11.875 1 97.25 153 GLY B CA 1
ATOM 2758 C C . GLY B 1 153 ? -22.094 4.469 -13.078 1 97.25 153 GLY B C 1
ATOM 2759 O O . GLY B 1 153 ? -21.75 3.895 -14.109 1 97.25 153 GLY B O 1
ATOM 2760 N N . GLU B 1 154 ? -22.078 5.715 -12.961 1 97.56 154 GLU B N 1
ATOM 2761 C CA . GLU B 1 154 ? -21.656 6.602 -14.039 1 97.56 154 GLU B CA 1
ATOM 2762 C C . GLU B 1 154 ? 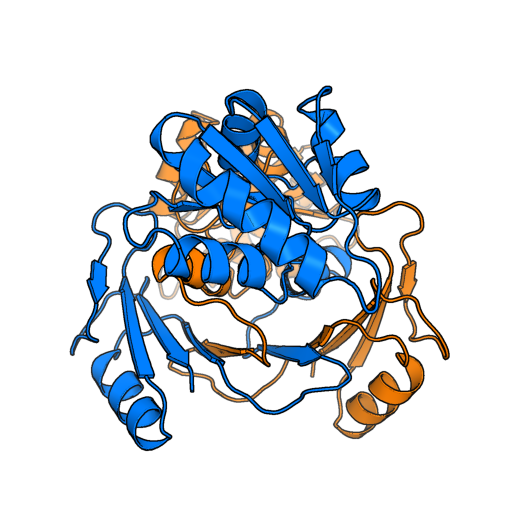-20.188 6.371 -14.383 1 97.56 154 GLU B C 1
ATOM 2764 O O . GLU B 1 154 ? -19.812 6.348 -15.562 1 97.56 154 GLU B O 1
ATOM 2769 N N . ILE B 1 155 ? -19.406 6.238 -13.375 1 98 155 ILE B N 1
ATOM 2770 C CA . ILE B 1 155 ? -17.984 6.004 -13.555 1 98 155 ILE B CA 1
ATOM 2771 C C . ILE B 1 155 ? -17.766 4.695 -14.312 1 98 155 ILE B C 1
ATOM 2773 O O . ILE B 1 155 ? -16.953 4.641 -15.242 1 98 155 ILE B O 1
ATOM 2777 N N . ALA B 1 156 ? -18.484 3.697 -13.914 1 98.25 156 ALA B N 1
ATOM 2778 C CA . ALA B 1 156 ? -18.375 2.381 -14.539 1 98.25 156 ALA B CA 1
ATOM 2779 C C . ALA B 1 156 ? -18.734 2.447 -16.031 1 98.25 156 ALA B C 1
ATOM 2781 O O . ALA B 1 156 ? -18.047 1.862 -16.859 1 98.25 156 ALA B O 1
ATOM 2782 N N . GLU B 1 157 ? -19.781 3.127 -16.328 1 98 157 GLU B N 1
ATOM 2783 C CA . GLU B 1 157 ? -20.203 3.27 -17.719 1 98 157 GLU B CA 1
ATOM 2784 C C . GLU B 1 157 ? -19.094 3.893 -18.578 1 98 157 GLU B C 1
ATOM 2786 O O . GLU B 1 157 ? -18.812 3.418 -19.672 1 98 157 GLU B O 1
ATOM 2791 N N . LYS B 1 158 ? -18.516 4.918 -18.062 1 97.69 158 LYS B N 1
ATOM 2792 C CA . LYS B 1 158 ? -17.438 5.602 -18.781 1 97.69 158 LYS B CA 1
ATOM 2793 C C . LYS B 1 158 ? -16.25 4.668 -19 1 97.69 158 LYS B C 1
ATOM 2795 O O . LYS B 1 158 ? -15.68 4.637 -20.094 1 97.69 158 LYS B O 1
ATOM 2800 N N . LEU B 1 159 ? -15.898 3.873 -18 1 98.25 159 LEU B N 1
ATOM 2801 C CA . LEU B 1 159 ? -14.766 2.957 -18.094 1 98.25 159 LEU B CA 1
ATOM 2802 C C . LEU B 1 159 ? -15.078 1.812 -19.047 1 98.25 159 LEU B C 1
ATOM 2804 O O . LEU B 1 159 ? -14.211 1.39 -19.828 1 98.25 159 LEU B O 1
ATOM 2808 N N . GLU B 1 160 ? -16.281 1.328 -18.984 1 98.38 160 GLU B N 1
ATOM 2809 C CA . GLU B 1 160 ? -16.688 0.241 -19.859 1 98.38 160 GLU B CA 1
ATOM 2810 C C . GLU B 1 160 ? -16.641 0.678 -21.328 1 98.38 160 GLU B C 1
ATOM 2812 O O . GLU B 1 160 ? -16.266 -0.098 -22.203 1 98.38 160 GLU B O 1
ATOM 2817 N N . GLU B 1 161 ? -17.062 1.896 -21.578 1 98.25 161 GLU B N 1
ATOM 2818 C CA . GLU B 1 161 ? -16.984 2.449 -22.922 1 98.25 161 GLU B CA 1
ATOM 2819 C C . GLU B 1 161 ? -15.555 2.463 -23.453 1 98.25 161 GLU B C 1
ATOM 2821 O O . GLU B 1 161 ? -15.328 2.371 -24.656 1 98.25 161 GLU B O 1
ATOM 2826 N N . LEU B 1 162 ? -14.633 2.584 -22.562 1 97.12 162 LEU B N 1
ATOM 2827 C CA . LEU B 1 162 ? -13.219 2.617 -22.922 1 97.12 162 LEU B CA 1
ATOM 2828 C C . LEU B 1 162 ? -12.648 1.206 -23 1 97.12 162 LEU B C 1
ATOM 2830 O O . LEU B 1 162 ? -11.445 1.031 -23.219 1 97.12 162 LEU B O 1
ATOM 2834 N N . GLY B 1 163 ? -13.422 0.151 -22.688 1 98.06 163 GLY B N 1
ATOM 2835 C CA . GLY B 1 163 ? -13.016 -1.231 -22.875 1 98.06 163 GLY B CA 1
ATOM 2836 C C . GLY B 1 163 ? -12.602 -1.907 -21.578 1 98.06 163 GLY B C 1
ATOM 2837 O O . GLY B 1 163 ? -12.078 -3.023 -21.594 1 98.06 163 GLY B O 1
ATOM 2838 N N . PHE B 1 164 ? -12.875 -1.216 -20.484 1 98.69 164 PHE B N 1
ATOM 2839 C CA . PHE B 1 164 ? -12.484 -1.799 -19.203 1 98.69 164 PHE B CA 1
ATOM 2840 C C . PHE B 1 164 ? -13.57 -2.738 -18.688 1 98.69 164 PHE B C 1
ATOM 2842 O O . PHE B 1 164 ? -14.766 -2.455 -18.828 1 98.69 164 PHE B O 1
ATOM 2849 N N . ARG B 1 165 ? -13.148 -3.895 -18.109 1 98.69 165 ARG B N 1
ATOM 2850 C CA . ARG B 1 165 ? -13.977 -4.574 -17.109 1 98.69 165 ARG B CA 1
ATOM 2851 C C . ARG B 1 165 ? -14.016 -3.795 -15.805 1 98.69 165 ARG B C 1
ATOM 2853 O O . ARG B 1 165 ? -13.023 -3.164 -15.422 1 98.69 165 ARG B O 1
ATOM 2860 N N . VAL B 1 166 ? -15.203 -3.811 -15.18 1 98.75 166 VAL B N 1
ATOM 2861 C CA . VAL B 1 166 ? -15.32 -2.91 -14.039 1 98.75 166 VAL B CA 1
ATOM 2862 C C . VAL B 1 166 ? -15.938 -3.656 -12.859 1 98.75 166 VAL B C 1
ATOM 2864 O O . VAL B 1 166 ? -16.828 -4.492 -13.039 1 98.75 166 VAL B O 1
ATOM 2867 N N . VAL B 1 167 ? -15.469 -3.395 -11.656 1 98.75 167 VAL B N 1
ATOM 2868 C CA . VAL B 1 167 ? -16.062 -3.867 -10.406 1 98.75 167 VAL B CA 1
ATOM 2869 C C . VAL B 1 167 ? -16.094 -2.734 -9.383 1 98.75 167 VAL B C 1
ATOM 2871 O O . VAL B 1 167 ? -15.289 -1.8 -9.461 1 98.75 167 VAL B O 1
ATOM 2874 N N . GLU B 1 168 ? -17.078 -2.729 -8.547 1 98.75 168 GLU B N 1
ATOM 2875 C CA . GLU B 1 168 ? -17.156 -1.829 -7.406 1 98.75 168 GLU B CA 1
ATOM 2876 C C . GLU B 1 168 ? -16.75 -2.533 -6.117 1 98.75 168 GLU B C 1
ATOM 2878 O O . GLU B 1 168 ? -17.062 -3.705 -5.91 1 98.75 168 GLU B O 1
ATOM 2883 N N . ALA B 1 169 ? -15.969 -1.921 -5.293 1 98.75 169 ALA B N 1
ATOM 2884 C CA . ALA B 1 169 ? -15.656 -2.354 -3.936 1 98.75 169 ALA B CA 1
ATOM 2885 C C . ALA B 1 169 ? -16.031 -1.284 -2.914 1 98.75 169 ALA B C 1
ATOM 2887 O O . ALA B 1 169 ? -15.477 -0.184 -2.924 1 98.75 169 ALA B O 1
ATOM 2888 N N . GLU B 1 170 ? -16.984 -1.543 -2.057 1 98.44 170 GLU B N 1
ATOM 2889 C CA . GLU B 1 170 ? -17.484 -0.627 -1.035 1 98.44 170 GLU B CA 1
ATOM 2890 C C . GLU B 1 170 ? -17.203 -1.154 0.368 1 98.44 170 GLU B C 1
ATOM 2892 O O . GLU B 1 170 ? -17.453 -2.322 0.664 1 98.44 170 GLU B O 1
ATOM 2897 N N . LYS B 1 171 ? -16.594 -0.286 1.23 1 97.62 171 LYS B N 1
ATOM 2898 C CA . LYS B 1 171 ? -16.297 -0.62 2.621 1 97.62 171 LYS B CA 1
ATOM 2899 C C . LYS B 1 171 ? -15.414 -1.86 2.717 1 97.62 171 LYS B C 1
ATOM 2901 O O . LYS B 1 171 ? -15.711 -2.781 3.48 1 97.62 171 LYS B O 1
ATOM 2906 N N . MET B 1 172 ? -14.391 -1.859 1.751 1 96.88 172 MET B N 1
ATOM 2907 C CA . MET B 1 172 ? -13.469 -2.986 1.706 1 96.88 172 MET B CA 1
ATOM 2908 C C . MET B 1 172 ? -12.711 -3.121 3.021 1 96.88 172 MET B C 1
ATOM 2910 O O . MET B 1 172 ? -12.219 -2.131 3.564 1 96.88 172 MET B O 1
ATOM 2914 N N . TYR B 1 173 ? -12.688 -4.344 3.668 1 97.19 173 TYR B N 1
ATOM 2915 C CA . TYR B 1 173 ? -12 -4.688 4.906 1 97.19 173 TYR B CA 1
ATOM 2916 C C . TYR B 1 173 ? -12.695 -4.059 6.109 1 97.19 173 TYR B C 1
ATOM 2918 O O . TYR B 1 173 ? -12.117 -3.965 7.191 1 97.19 173 TYR B O 1
ATOM 2926 N N . MET B 1 174 ? -13.906 -3.514 5.883 1 96 174 MET B N 1
ATOM 2927 C CA . MET B 1 174 ? -14.766 -2.959 6.934 1 96 174 MET B CA 1
ATOM 2928 C C . MET B 1 174 ? -16.078 -3.732 7.031 1 96 174 MET B C 1
ATOM 2930 O O . MET B 1 174 ? -16.344 -4.621 6.223 1 96 174 MET B O 1
ATOM 2934 N N . ASP B 1 175 ? -16.828 -3.408 8.133 1 94.88 175 ASP B N 1
ATOM 2935 C CA . ASP B 1 175 ? -18.172 -3.943 8.234 1 94.88 175 ASP B CA 1
ATOM 2936 C C . ASP B 1 175 ? -19.047 -3.449 7.082 1 94.88 175 ASP B C 1
ATOM 2938 O O . ASP B 1 175 ? -19.047 -2.26 6.758 1 94.88 175 ASP B O 1
ATOM 2942 N N . GLY B 1 176 ? -19.75 -4.398 6.426 1 96.19 176 GLY B N 1
ATOM 2943 C CA . GLY B 1 176 ? -20.641 -4.012 5.34 1 96.19 176 GLY B CA 1
ATOM 2944 C C . GLY B 1 176 ? -19.969 -4.035 3.98 1 96.19 176 GLY B C 1
ATOM 2945 O O . GLY B 1 176 ? -20.438 -3.396 3.037 1 96.19 176 GLY B O 1
ATOM 2946 N N . GLU B 1 177 ? -19.016 -4.852 3.852 1 98 177 GLU B N 1
ATOM 2947 C CA . GLU B 1 177 ? -18.25 -4.941 2.613 1 98 177 GLU B CA 1
ATOM 2948 C C . GLU B 1 177 ? -19.109 -5.445 1.463 1 98 177 GLU B C 1
ATOM 2950 O O . GLU B 1 177 ? -19.922 -6.363 1.64 1 98 177 GLU B O 1
ATOM 2955 N N . TYR B 1 178 ? -18.969 -4.758 0.312 1 98.19 178 TYR B N 1
ATOM 2956 C CA . TYR B 1 178 ? -19.594 -5.18 -0.936 1 98.19 178 TYR B CA 1
ATOM 2957 C C . TYR B 1 178 ? -18.594 -5.152 -2.084 1 98.19 178 TYR B C 1
ATOM 2959 O O . TYR B 1 178 ? -17.859 -4.172 -2.258 1 98.19 178 TYR B O 1
ATOM 2967 N N . ILE B 1 179 ? -18.516 -6.191 -2.82 1 98.5 179 ILE B N 1
ATOM 2968 C CA . ILE B 1 179 ? -17.734 -6.266 -4.047 1 98.5 179 ILE B CA 1
ATOM 2969 C C . ILE B 1 179 ? -18.578 -6.859 -5.172 1 98.5 179 ILE B C 1
ATOM 2971 O O . ILE B 1 179 ? -19.062 -7.988 -5.062 1 98.5 179 ILE B O 1
ATOM 2975 N N . GLY B 1 180 ? -18.812 -6.07 -6.148 1 98.25 180 GLY B N 1
ATOM 2976 C CA . GLY B 1 180 ? -19.656 -6.559 -7.23 1 98.25 180 GLY B CA 1
ATOM 2977 C C . GLY B 1 180 ? -19.953 -5.504 -8.281 1 98.25 180 GLY B C 1
ATOM 2978 O O . GLY B 1 180 ? -19.094 -4.66 -8.57 1 98.25 180 GLY B O 1
ATOM 2979 N N . LYS B 1 181 ? -21.031 -5.551 -8.898 1 97.81 181 LYS B N 1
ATOM 2980 C CA . LYS B 1 181 ? -21.438 -4.629 -9.953 1 97.81 181 LYS B CA 1
ATOM 2981 C C . LYS B 1 181 ? -21.609 -3.209 -9.414 1 97.81 181 LYS B C 1
ATOM 2983 O O . LYS B 1 181 ? -22.125 -3.012 -8.312 1 97.81 181 LYS B O 1
ATOM 2988 N N . PRO B 1 182 ? -21.172 -2.289 -10.148 1 98 182 PRO B N 1
ATOM 2989 C CA . PRO B 1 182 ? -21.328 -0.896 -9.727 1 98 182 PRO B CA 1
ATOM 2990 C C . PRO B 1 182 ? -22.781 -0.511 -9.484 1 98 182 PRO B C 1
ATOM 2992 O O . PRO B 1 182 ? -23.672 -0.92 -10.25 1 98 182 PRO B O 1
ATOM 2995 N N . LYS B 1 183 ? -22.969 0.234 -8.422 1 96.44 183 LYS B N 1
ATOM 2996 C CA . LYS B 1 183 ? -24.297 0.724 -8.039 1 96.44 183 LYS B CA 1
ATOM 2997 C C . LYS B 1 183 ? -24.5 2.154 -8.531 1 96.44 183 LYS B C 1
ATOM 2999 O O . LYS B 1 183 ? -23.547 2.852 -8.867 1 96.44 183 LYS B O 1
ATOM 3004 N N . GLU B 1 184 ? -25.766 2.566 -8.531 1 90.81 184 GLU B N 1
ATOM 3005 C CA . GLU B 1 184 ? -26.062 3.945 -8.906 1 90.81 184 GLU B CA 1
ATOM 3006 C C . GLU B 1 184 ? -25.516 4.926 -7.867 1 90.81 184 GLU B C 1
ATOM 3008 O O . GLU B 1 184 ? -24.969 5.973 -8.219 1 90.81 184 GLU B O 1
ATOM 3013 N N . LYS B 1 185 ? -25.766 4.641 -6.605 1 90.88 185 LYS B N 1
ATOM 3014 C CA . LYS B 1 185 ? -25.25 5.457 -5.512 1 90.88 185 LYS B CA 1
ATOM 3015 C C . LYS B 1 185 ? -24.484 4.605 -4.5 1 90.88 185 LYS B C 1
ATOM 3017 O O . LYS B 1 185 ? -24.922 3.502 -4.156 1 90.88 185 LYS B O 1
ATOM 3022 N N . SER B 1 186 ? -23.312 5.078 -4.141 1 94.38 186 SER B N 1
ATOM 3023 C CA . SER B 1 186 ? -22.469 4.387 -3.182 1 94.38 186 SER B CA 1
ATOM 3024 C C . SER B 1 186 ? -21.922 5.348 -2.129 1 94.38 186 SER B C 1
ATOM 3026 O O . SER B 1 186 ? -22.141 6.559 -2.213 1 94.38 186 SER B O 1
ATOM 3028 N N . SER B 1 187 ? -21.344 4.836 -1.094 1 92.88 187 SER B N 1
ATOM 3029 C CA . SER B 1 187 ? -20.766 5.66 -0.038 1 92.88 187 SER B CA 1
ATOM 3030 C C . SER B 1 187 ? -19.438 6.242 -0.464 1 92.88 187 SER B C 1
ATOM 3032 O O . SER B 1 187 ? -18.922 5.918 -1.537 1 92.88 187 SER B O 1
ATOM 3034 N N . TYR B 1 188 ? -18.875 7.086 0.412 1 91.25 188 TYR B N 1
ATOM 3035 C CA . TYR B 1 188 ? -17.562 7.691 0.235 1 91.25 188 TYR B CA 1
ATOM 3036 C C . TYR B 1 188 ? -16.484 6.625 0.16 1 91.25 188 TYR B C 1
ATOM 3038 O O . TYR B 1 188 ? -15.516 6.766 -0.59 1 91.25 188 TYR B O 1
ATOM 3046 N N . PHE B 1 189 ? -16.672 5.488 0.895 1 96.19 189 PHE B N 1
ATOM 3047 C CA . PHE B 1 189 ? -15.703 4.41 0.973 1 96.19 189 PHE B CA 1
ATOM 3048 C C . PHE B 1 189 ? -15.914 3.4 -0.149 1 96.19 189 PHE B C 1
ATOM 3050 O O . PHE B 1 189 ? -16.109 2.211 0.108 1 96.19 189 PHE B O 1
ATOM 3057 N N . THR B 1 190 ? -15.945 3.955 -1.403 1 98.12 190 THR B N 1
ATOM 3058 C CA . THR B 1 190 ? -16.172 3.133 -2.586 1 98.12 190 THR B CA 1
ATOM 3059 C C . THR B 1 190 ? -15.062 3.332 -3.609 1 98.12 190 THR B C 1
ATOM 3061 O O . THR B 1 190 ? -14.625 4.461 -3.846 1 98.12 190 THR B O 1
ATOM 3064 N N . LEU B 1 191 ? -14.57 2.248 -4.086 1 98.75 191 LEU B N 1
ATOM 3065 C CA . LEU B 1 191 ? -13.688 2.225 -5.242 1 98.75 191 LEU B CA 1
ATOM 3066 C C . LEU B 1 191 ? -14.391 1.646 -6.461 1 98.75 191 LEU B C 1
ATOM 3068 O O . LEU B 1 191 ? -15.188 0.712 -6.34 1 98.75 191 LEU B O 1
ATOM 3072 N N . VAL B 1 192 ? -14.125 2.201 -7.605 1 98.88 192 VAL B N 1
ATOM 3073 C CA . VAL B 1 192 ? -14.398 1.54 -8.875 1 98.88 192 VAL B CA 1
ATOM 3074 C C . VAL B 1 192 ? -13.094 1.117 -9.539 1 98.88 192 VAL B C 1
ATOM 3076 O O . VAL B 1 192 ? -12.188 1.937 -9.719 1 98.88 192 VAL B O 1
ATOM 3079 N N . VAL B 1 193 ? -12.953 -0.135 -9.836 1 98.94 193 VAL B N 1
ATOM 3080 C CA . VAL B 1 193 ? -11.727 -0.685 -10.406 1 98.94 193 VAL B CA 1
ATOM 3081 C C . VAL B 1 193 ? -11.984 -1.116 -11.852 1 98.94 193 VAL B C 1
ATOM 3083 O O . VAL B 1 193 ? -12.961 -1.81 -12.133 1 98.94 193 VAL B O 1
ATOM 3086 N N . GLY B 1 194 ? -11.125 -0.66 -12.758 1 98.88 194 GLY B N 1
ATOM 3087 C CA . GLY B 1 194 ? -11.164 -1.071 -14.148 1 98.88 194 GLY B CA 1
ATOM 3088 C C . GLY B 1 194 ? -9.875 -1.711 -14.625 1 98.88 194 GLY B C 1
ATOM 3089 O O . GLY B 1 194 ? -8.781 -1.288 -14.227 1 98.88 194 GLY B O 1
ATOM 3090 N N . TRP B 1 195 ? -9.992 -2.738 -15.422 1 98.75 195 TRP B N 1
ATOM 3091 C CA . TRP B 1 195 ? -8.797 -3.312 -16.031 1 98.75 195 TRP B CA 1
ATOM 3092 C C . TRP B 1 195 ? -9.117 -3.863 -17.422 1 98.75 195 TRP B C 1
ATOM 3094 O O . TRP B 1 195 ? -10.258 -4.223 -17.703 1 98.75 195 TRP B O 1
ATOM 3104 N N . ARG B 1 196 ? -8.133 -3.795 -18.359 1 97.56 196 ARG B N 1
ATOM 3105 C CA . ARG B 1 196 ? -8.281 -4.293 -19.719 1 97.56 196 ARG B CA 1
ATOM 3106 C C . ARG B 1 196 ? -6.957 -4.832 -20.266 1 97.56 196 ARG B C 1
ATOM 3108 O O . ARG B 1 196 ? -5.887 -4.484 -19.75 1 97.56 196 ARG B O 1
#

Secondary structure (DSSP, 8-state):
-EEEEE-BSS-GGGSBHHHHHHHHH-SEEEEESHHHHHHHTTT-S--EEE---TTTHHHHHHHHHHHHHHHTTTS-EEEEESB-TTBS-THHHHHHHHHHH-TT--EEEE----HHHHHHHHHT--B-S-EEEEESS-----EEEEES-TTHHHHHHHHHHTT-EEEEEESTTSTT-EEESPPSS--SSEEEEEE-/-EEEEE-BSS-GGGSBHHHHHHHHH-SEEEEESHHHHHHHTTT-S--EEE---TTTHHHHHHHHHHHHHHHTTTS-EEEEESB-TTBS-THHHHHHHHHHH-TT--EEEE----HHHHHHHHHT--B-S-EEEEESS-----EEEEES-TTHHHHHHHHHHTT-EEEEEESTTSTT-EEESPPSS--SSEEEEEE-

Organism: NCBI:txid113653